Protein AF-0000000076605985 (afdb_homodimer)

Radius of gyration: 25.64 Å; Cα contacts (8 Å, |Δi|>4): 869; chains: 2; bounding box: 64×76×67 Å

Foldseek 3Di:
DDKADLVRLCVVQVDDSVVVVCLCVVQVQFDWDADPVGDTIGDLLRSLSSLLLSLCVVVPDDSVVVSPDDPVRSLVVSLVVQLPCVPDPPLLNQCSVCLQVLPLVSNVVSLVVLCVVPNNQCCCFPRVVVSVVSVVSCPSSVSDDVVSVVSNLVSLVVVLVVLLVVLVVPAAADFFEEEEEEAAPDQNFNVSSSLSNLCSNVRHRYHYPHYHDYPVVVLVCCVVPNGLAYEYEDEDDDDLVRVQVVQVVNCVSDPPRAYEYEYDCCVVSVHDHDPRYDYQDGSVSSVVVRVVSRVVD/DDKADLVRLCVVQVDDSVVVVVLCVVQVQFDWDADPVGDTIGDLLRSLSSNLLSLCVVVPDDSVVVSPDDPVRSLVVSLVVQLPCVPDPPLLNQCSVCLVVLPLVSNVVSLVVLCVVPNNQCCCFPRVVVSVVSVVSCPSSVSDDVVSVVSNLVSLVVVLVVLLVVLVVPAAADFFEEEEEEAAPDQNFNVSSSLSNLCSNVRHRYHYPHYHDYPVVVLVCCVVPNGLAYEYEDEDDDDLVRVQVVQVVVCVSDPPRAYEYEYDCCVSSVHDHDPRYDYQDGSVSSVVVRVVSRVVD

InterPro domains:
  IPR000551 MerR-type HTH domain [PF13411] (4-69)
  IPR000551 MerR-type HTH domain [PS50937] (3-72)
  IPR000551 MerR-type HTH domain [SM00422] (4-73)
  IPR003759 Cobalamin (vitamin B12)-binding module, cap domain [PF02607] (93-160)
  IPR006158 Cobalamin (vitamin B12)-binding domain [PS51332] (175-297)
  IPR009061 Putative DNA-binding domain superfamily [SSF46955] (4-81)
  IPR036594 Methionine synthase domain [G3DSA:1.10.1240.10] (92-164)
  IPR036724 Cobalamin-binding domain superfamily [SSF52242] (174-268)
  IPR047057 MerR transcriptional regulator [PTHR30204] (3-113)

Nearest PDB structures (foldseek):
  8jbt-assembly1_A  TM=7.424E-01  e=7.724E-10  Chloracidobacterium thermophilum
  8j2x-assembly1_A  TM=7.746E-01  e=2.152E-09  Saccharothrix syringae
  8j2w-assembly1_A  TM=7.887E-01  e=1.499E-08  Saccharothrix syringae
  8j2w-assembly1_B  TM=7.718E-01  e=1.275E-08  Saccharothrix syringae
  2i2x-assembly4_P  TM=4.258E-01  e=6.093E-08  Methanosarcina barkeri

Secondary structure (DSSP, 8-state):
---B-HHHHHHHH---HHHHHHHHHHH-----EE-TT--EEB-HHHHHHHHHHHHHHHTT--HHHHTTS-HHHHHHHHHHHHH-TTTS-HHHHHHHHHHHHT-HHHHHHHHHHHHHHH-HHHHIIIIIHHHHHHHHHHHHTTSS-HHHHHHHHHHHHHHHHHHHHHHHHH----S-EEEEEEETT----HHHHHHHHHHHHTT-EEEEEEEEE-HHHHHHHHHHS--SEEEEE--S---HHHHHHHHHHHHHHSTT--EEEESHHHHHH-PPPPTTEEE--SHHHHHHHHHHHHHT-/---B-HHHHHHHH---HHHHHHHHHHH-----EE-TT--EEB-HHHHHHHHHHHHHHHTT--HHHHTTS-HHHHHHHHHHHHH-TTTS-HHHHHHHHHHHHT-HHHHHHHHHHHHHHH-HHHHIIIIIHHHHHHHHHHHHTTSS-HHHHHHHHHHHHHHHHHHHHHHHHH----S-EEEEEEETT----HHHHHHHHHHHHTT-EEEEEEEEE-HHHHHHHHHHS--SEEEEE--S---HHHHHHHHHHHHHHSTT--EEEESHHHHHH-PPPPTTEEE--SHHHHHHHHHHHHHT-

Structure (mmCIF, N/CA/C/O backbone):
data_AF-0000000076605985-model_v1
#
loop_
_entity.id
_entity.type
_entity.pdbx_description
1 polymer 'DNA-binding transcriptional regulator, MerR family'
#
loop_
_atom_site.group_PDB
_atom_site.id
_atom_site.type_symbol
_atom_site.label_atom_id
_atom_site.label_alt_id
_atom_site.label_comp_id
_atom_site.label_asym_id
_atom_site.label_entity_id
_atom_site.label_seq_id
_atom_site.pdbx_PDB_ins_code
_atom_site.Cartn_x
_atom_site.Cartn_y
_atom_site.Cartn_z
_atom_site.occupancy
_atom_site.B_iso_or_equiv
_atom_site.auth_seq_id
_atom_site.auth_comp_id
_atom_site.auth_asym_id
_atom_site.auth_atom_id
_atom_site.pdbx_PDB_model_num
ATOM 1 N N . MET A 1 1 ? -2.566 -0.874 23.125 1 51.5 1 MET A N 1
ATOM 2 C CA . MET A 1 1 ? -2.176 0.532 23.219 1 51.5 1 MET A CA 1
ATOM 3 C C . MET A 1 1 ? -0.678 0.667 23.469 1 51.5 1 MET A C 1
ATOM 5 O O . MET A 1 1 ? -0.095 -0.114 24.219 1 51.5 1 MET A O 1
ATOM 9 N N . ALA A 1 2 ? -0.064 1.547 22.641 1 61.94 2 ALA A N 1
ATOM 10 C CA . ALA A 1 2 ? 1.384 1.675 22.797 1 61.94 2 ALA A CA 1
ATOM 11 C C . ALA A 1 2 ? 1.737 2.395 24.094 1 61.94 2 ALA A C 1
ATOM 13 O O . ALA A 1 2 ? 0.963 3.219 24.578 1 61.94 2 ALA A O 1
ATOM 14 N N . ARG A 1 3 ? 2.775 1.951 24.875 1 78.81 3 ARG A N 1
ATOM 15 C CA . ARG A 1 3 ? 3.334 2.572 26.062 1 78.81 3 ARG A CA 1
ATOM 16 C C . ARG A 1 3 ? 4.633 3.309 25.75 1 78.81 3 ARG A C 1
ATOM 18 O O . ARG A 1 3 ? 5.484 2.789 25.016 1 78.81 3 ARG A O 1
ATOM 25 N N . TYR A 1 4 ? 4.641 4.574 26.234 1 84.06 4 TYR A N 1
ATOM 26 C CA . TYR A 1 4 ? 5.809 5.406 25.969 1 84.06 4 TYR A CA 1
ATOM 27 C C . TYR A 1 4 ? 6.488 5.824 27.266 1 84.06 4 TYR A C 1
ATOM 29 O O . TYR A 1 4 ? 5.816 6.113 28.266 1 84.06 4 TYR A O 1
ATOM 37 N N . SER A 1 5 ? 7.797 5.746 27.25 1 87 5 SER A N 1
ATOM 38 C CA . SER A 1 5 ? 8.555 6.355 28.344 1 87 5 SER A CA 1
ATOM 39 C C . SER A 1 5 ? 8.695 7.863 28.141 1 87 5 SER A C 1
ATOM 41 O O . SER A 1 5 ? 8.359 8.383 27.078 1 87 5 SER A O 1
ATOM 43 N N . ILE A 1 6 ? 9.195 8.477 29.219 1 88.06 6 ILE A N 1
ATOM 44 C CA . ILE A 1 6 ? 9.414 9.914 29.125 1 88.06 6 ILE A CA 1
ATOM 45 C C . ILE A 1 6 ? 10.477 10.203 28.062 1 88.06 6 ILE A C 1
ATOM 47 O O . ILE A 1 6 ? 10.414 11.227 27.375 1 88.06 6 ILE A O 1
ATOM 51 N N . LYS A 1 7 ? 11.367 9.328 27.891 1 83.75 7 LYS A N 1
ATOM 52 C CA . LYS A 1 7 ? 12.406 9.477 26.875 1 83.75 7 LYS A CA 1
ATOM 53 C C . LYS A 1 7 ? 11.82 9.336 25.469 1 83.75 7 LYS A C 1
ATOM 55 O O . LYS A 1 7 ? 12.227 10.055 24.562 1 83.75 7 LYS A O 1
ATOM 60 N N . ASP A 1 8 ? 10.875 8.508 25.422 1 81.06 8 ASP A N 1
ATOM 61 C CA . ASP A 1 8 ? 10.188 8.352 24.156 1 81.06 8 ASP A CA 1
ATOM 62 C C . ASP A 1 8 ? 9.453 9.625 23.766 1 81.06 8 ASP A C 1
ATOM 64 O O . ASP A 1 8 ? 9.539 10.07 22.609 1 81.06 8 ASP A O 1
ATOM 68 N N . LEU A 1 9 ? 8.773 10.141 24.703 1 83.38 9 LEU A N 1
ATOM 69 C CA . LEU A 1 9 ? 8.008 11.352 24.453 1 83.38 9 LEU A CA 1
ATOM 70 C C . LEU A 1 9 ? 8.922 12.5 24.031 1 83.38 9 LEU A C 1
ATOM 72 O O . LEU A 1 9 ? 8.594 13.266 23.125 1 83.38 9 LEU A O 1
ATOM 76 N N . GLU A 1 10 ? 10.039 12.562 24.672 1 81.69 10 GLU A N 1
ATOM 77 C CA . GLU A 1 10 ? 11.008 13.602 24.344 1 81.69 10 GLU A CA 1
ATOM 78 C C . GLU A 1 10 ? 11.508 13.453 22.906 1 81.69 10 GLU A C 1
ATOM 80 O O . GLU A 1 10 ? 11.555 14.43 22.156 1 81.69 10 GLU A O 1
ATOM 85 N N . LYS A 1 11 ? 11.773 12.383 22.578 1 72.12 11 LYS A N 1
ATOM 86 C CA . LYS A 1 11 ? 12.32 12.102 21.25 1 72.12 11 LYS A CA 1
ATOM 87 C C . LYS A 1 11 ? 11.289 12.383 20.156 1 72.12 11 LYS A C 1
ATOM 89 O O . LYS A 1 11 ? 11.609 12.977 19.125 1 72.12 11 LYS A O 1
ATOM 94 N N . ILE A 1 12 ? 10.117 12.031 20.438 1 71 12 ILE A N 1
ATOM 95 C CA . ILE A 1 12 ? 9.078 12.109 19.422 1 71 12 ILE A CA 1
ATOM 96 C C . ILE A 1 12 ? 8.57 13.547 19.312 1 71 12 ILE A C 1
ATOM 98 O O . ILE A 1 12 ? 8.359 14.055 18.203 1 71 12 ILE A O 1
ATOM 102 N N . SER A 1 13 ? 8.391 14.203 20.422 1 73.38 13 SER A N 1
ATOM 103 C CA . SER A 1 13 ? 7.77 15.523 20.438 1 73.38 13 SER A CA 1
ATOM 104 C C . SER A 1 13 ? 8.812 16.625 20.266 1 73.38 13 SER A C 1
ATOM 106 O O . SER A 1 13 ? 8.469 17.75 19.922 1 73.38 13 SER A O 1
ATOM 108 N N . GLY A 1 14 ? 9.992 16.266 20.594 1 72.5 14 GLY A N 1
ATOM 109 C CA . GLY A 1 14 ? 11.047 17.266 20.594 1 72.5 14 GLY A CA 1
ATOM 110 C C . GLY A 1 14 ? 11.062 18.141 21.828 1 72.5 14 GLY A C 1
ATOM 111 O O . GLY A 1 14 ? 11.875 19.062 21.938 1 72.5 14 GLY A O 1
ATOM 112 N N . ILE A 1 15 ? 10.211 17.906 22.75 1 81.31 15 ILE A N 1
ATOM 113 C CA . ILE A 1 15 ? 10.156 18.656 24 1 81.31 15 ILE A CA 1
ATOM 114 C C . ILE A 1 15 ? 10.984 17.938 25.062 1 81.31 15 ILE A C 1
ATOM 116 O O . ILE A 1 15 ? 10.867 16.719 25.234 1 81.31 15 ILE A O 1
ATOM 120 N N . LYS A 1 16 ? 11.805 18.641 25.75 1 86.38 16 LYS A N 1
ATOM 121 C CA . LYS A 1 16 ? 12.68 18.062 26.766 1 86.38 16 LYS A CA 1
ATOM 122 C C . LYS A 1 16 ? 11.867 17.406 27.875 1 86.38 16 LYS A C 1
ATOM 124 O O . LYS A 1 16 ? 10.828 17.922 28.281 1 86.38 16 LYS A O 1
ATOM 129 N N . ALA A 1 17 ? 12.453 16.281 28.422 1 89.25 17 ALA A N 1
ATOM 130 C CA . ALA A 1 17 ? 11.797 15.5 29.469 1 89.25 17 ALA A CA 1
ATOM 131 C C . ALA A 1 17 ? 11.445 16.359 30.672 1 89.25 17 ALA A C 1
ATOM 133 O O . ALA A 1 17 ? 10.352 16.266 31.234 1 89.25 17 ALA A O 1
ATOM 134 N N . HIS A 1 18 ? 12.383 17.156 31 1 91.81 18 HIS A N 1
ATOM 135 C CA . HIS A 1 18 ? 12.172 18.016 32.156 1 91.81 18 HIS A CA 1
ATOM 136 C C . HIS A 1 18 ? 10.984 18.953 31.953 1 91.81 18 HIS A C 1
ATOM 138 O O . HIS A 1 18 ? 10.18 19.156 32.844 1 91.81 18 HIS A O 1
ATOM 144 N N . THR A 1 19 ? 10.836 19.531 30.844 1 91.31 19 THR A N 1
ATOM 145 C CA . THR A 1 19 ? 9.727 20.406 30.5 1 91.31 19 THR A CA 1
ATOM 146 C C . THR A 1 19 ? 8.398 19.656 30.531 1 91.31 19 THR A C 1
ATOM 148 O O . THR A 1 19 ? 7.402 20.188 31.031 1 91.31 19 THR A O 1
ATOM 151 N N . ILE A 1 20 ? 8.422 18.438 30 1 90.75 20 ILE A N 1
ATOM 152 C CA . ILE A 1 20 ? 7.223 17.609 29.984 1 90.75 20 ILE A CA 1
ATOM 153 C C . ILE A 1 20 ? 6.758 17.344 31.422 1 90.75 20 ILE A C 1
ATOM 155 O O . ILE A 1 20 ? 5.566 17.438 31.719 1 90.75 20 ILE A O 1
ATOM 159 N N . ARG A 1 21 ? 7.715 17.078 32.25 1 90.19 21 ARG A N 1
ATOM 160 C CA . ARG A 1 21 ? 7.398 16.812 33.656 1 90.19 21 ARG A CA 1
ATOM 161 C C . ARG A 1 21 ? 6.832 18.047 34.344 1 90.19 21 ARG A C 1
ATOM 163 O O . ARG A 1 21 ? 5.914 17.953 35.156 1 90.19 21 ARG A O 1
ATOM 170 N N . MET A 1 22 ? 7.41 19.156 34.031 1 91.69 22 MET A N 1
ATOM 171 C CA . MET A 1 22 ? 6.922 20.406 34.594 1 91.69 22 MET A CA 1
ATOM 172 C C . MET A 1 22 ? 5.488 20.688 34.156 1 91.69 22 MET A C 1
ATOM 174 O O . MET A 1 22 ? 4.66 21.125 34.969 1 91.69 22 MET A O 1
ATOM 178 N N . TRP A 1 23 ? 5.25 20.438 32.906 1 90.38 23 TRP A N 1
ATOM 179 C CA . TRP A 1 23 ? 3.906 20.641 32.375 1 90.38 23 TRP A CA 1
ATOM 180 C C . TRP A 1 23 ? 2.906 19.703 33.031 1 90.38 23 TRP A C 1
ATOM 182 O O . TRP A 1 23 ? 1.762 20.078 33.281 1 90.38 23 TRP A O 1
ATOM 192 N N . GLU A 1 24 ? 3.334 18.469 33.219 1 90.19 24 GLU A N 1
ATOM 193 C CA . GLU A 1 24 ? 2.52 17.484 33.938 1 90.19 24 GLU A CA 1
ATOM 194 C C . GLU A 1 24 ? 2.193 17.953 35.344 1 90.19 24 GLU A C 1
ATOM 196 O O . GLU A 1 24 ? 1.031 17.953 35.75 1 90.19 24 GLU A O 1
ATOM 201 N N . ARG A 1 25 ? 3.141 18.375 36 1 89.75 25 ARG A N 1
ATOM 202 C CA . ARG A 1 25 ? 3.01 18.734 37.406 1 89.75 25 ARG A CA 1
ATOM 203 C C . ARG A 1 25 ? 2.229 20.031 37.562 1 89.75 25 ARG A C 1
ATOM 205 O O . ARG A 1 25 ? 1.318 20.125 38.406 1 89.75 25 ARG A O 1
ATOM 212 N N . ARG A 1 26 ? 2.541 21.031 36.812 1 91.19 26 ARG A N 1
ATOM 213 C CA . ARG A 1 26 ? 2.014 22.375 36.969 1 91.19 26 ARG A CA 1
ATOM 214 C C . ARG A 1 26 ? 0.623 22.5 36.344 1 91.19 26 ARG A C 1
ATOM 216 O O . ARG A 1 26 ? -0.228 23.234 36.875 1 91.19 26 ARG A O 1
ATOM 223 N N . TYR A 1 27 ? 0.375 21.812 35.25 1 91.12 27 TYR A N 1
ATOM 224 C CA . TYR A 1 27 ? -0.844 22.078 34.5 1 91.12 27 TYR A CA 1
ATOM 225 C C . TYR A 1 27 ? -1.658 20.812 34.312 1 91.12 27 TYR A C 1
ATOM 227 O O . TYR A 1 27 ? -2.793 20.859 33.812 1 91.12 27 TYR A O 1
ATOM 235 N N . GLY A 1 28 ? -1.137 19.766 34.594 1 88.94 28 GLY A N 1
ATOM 236 C CA . GLY A 1 28 ? -1.849 18.5 34.375 1 88.94 28 GLY A CA 1
ATOM 237 C C . GLY A 1 28 ? -2.131 18.203 32.938 1 88.94 28 GLY A C 1
ATOM 238 O O . GLY A 1 28 ? -3.186 17.656 32.594 1 88.94 28 GLY A O 1
ATOM 239 N N . LEU A 1 29 ? -1.256 18.531 32.094 1 87.88 29 LEU A N 1
ATOM 240 C CA . LEU A 1 29 ? -1.479 18.422 30.641 1 87.88 29 LEU A CA 1
ATOM 241 C C . LEU A 1 29 ? -1.444 16.969 30.203 1 87.88 29 LEU A C 1
ATOM 243 O O . LEU A 1 29 ? -2.066 16.594 29.203 1 87.88 29 LEU A O 1
ATOM 247 N N . ILE A 1 30 ? -0.584 16.125 30.859 1 87.19 30 ILE A N 1
ATOM 248 C CA . ILE A 1 30 ? -0.536 14.695 30.609 1 87.19 30 ILE A CA 1
ATOM 249 C C . ILE A 1 30 ? -0.653 13.938 31.922 1 87.19 30 ILE A C 1
ATOM 251 O O . ILE A 1 30 ? -0.354 14.477 33 1 87.19 30 ILE A O 1
ATOM 255 N N . GLU A 1 31 ? -1.255 12.773 31.766 1 86.88 31 GLU A N 1
ATOM 256 C CA . GLU A 1 31 ? -1.49 11.961 32.938 1 86.88 31 GLU A CA 1
ATOM 257 C C . GLU A 1 31 ? -0.83 10.594 32.812 1 86.88 31 GLU A C 1
ATOM 259 O O . GLU A 1 31 ? -1.452 9.641 32.344 1 86.88 31 GLU A O 1
ATOM 264 N N . PRO A 1 32 ? 0.381 10.477 33.312 1 87.12 32 PRO A N 1
ATOM 265 C CA . PRO A 1 32 ? 1.08 9.195 33.188 1 87.12 32 PRO A CA 1
ATOM 266 C C . PRO A 1 32 ? 0.385 8.07 33.969 1 87.12 32 PRO A C 1
ATOM 268 O O . PRO A 1 32 ? -0.32 8.32 34.938 1 87.12 32 PRO A O 1
ATOM 271 N N . GLU A 1 33 ? 0.476 6.902 33.438 1 87.38 33 GLU A N 1
ATOM 272 C CA . GLU A 1 33 ? 0.024 5.688 34.094 1 87.38 33 GLU A CA 1
ATOM 273 C C . GLU A 1 33 ? 1.2 4.906 34.688 1 87.38 33 GLU A C 1
ATOM 275 O O . GLU A 1 33 ? 2.359 5.262 34.438 1 87.38 33 GLU A O 1
ATOM 280 N N . ARG A 1 34 ? 0.889 3.932 35.625 1 87 34 ARG A N 1
ATOM 281 C CA . ARG A 1 34 ? 1.963 3.158 36.25 1 87 34 ARG A CA 1
ATOM 282 C C . ARG A 1 34 ? 1.728 1.661 36.062 1 87 34 ARG A C 1
ATOM 284 O O . ARG A 1 34 ? 0.586 1.197 36.125 1 87 34 ARG A O 1
ATOM 291 N N . THR A 1 35 ? 2.803 0.983 35.844 1 83 35 THR A N 1
ATOM 292 C CA . THR A 1 35 ? 2.742 -0.474 35.844 1 83 35 THR A CA 1
ATOM 293 C C . THR A 1 35 ? 2.584 -1.024 37.25 1 83 35 THR A C 1
ATOM 295 O O . THR A 1 35 ? 2.732 -0.288 38.219 1 83 35 THR A O 1
ATOM 298 N N . PRO A 1 36 ? 2.244 -2.33 37.219 1 84.69 36 PRO A N 1
ATOM 299 C CA . PRO A 1 36 ? 2.162 -2.926 38.531 1 84.69 36 PRO A CA 1
ATOM 300 C C . PRO A 1 36 ? 3.465 -2.791 39.312 1 84.69 36 PRO A C 1
ATOM 302 O O . PRO A 1 36 ? 3.445 -2.76 40.562 1 84.69 36 PRO A O 1
ATOM 305 N N . THR A 1 37 ? 4.551 -2.73 38.656 1 87.81 37 THR A N 1
ATOM 306 C CA . THR A 1 37 ? 5.855 -2.576 39.312 1 87.81 37 THR A CA 1
ATOM 307 C C . THR A 1 37 ? 6.168 -1.103 39.531 1 87.81 37 THR A C 1
ATOM 309 O O . THR A 1 37 ? 7.312 -0.745 39.812 1 87.81 37 THR A O 1
ATOM 312 N N . ASN A 1 38 ? 5.336 -0.228 39.281 1 87.75 38 ASN A N 1
ATOM 313 C CA . ASN A 1 38 ? 5.371 1.195 39.594 1 87.75 38 ASN A CA 1
ATOM 314 C C . ASN A 1 38 ? 6.254 1.967 38.625 1 87.75 38 ASN A C 1
ATOM 316 O O . ASN A 1 38 ? 6.871 2.965 39 1 87.75 38 ASN A O 1
ATOM 320 N N . ILE A 1 39 ? 6.34 1.522 37.438 1 87.44 39 ILE A N 1
ATOM 321 C CA . ILE A 1 39 ? 7.082 2.232 36.406 1 87.44 39 ILE A CA 1
ATOM 322 C C . ILE A 1 39 ? 6.133 3.139 35.625 1 87.44 39 ILE A C 1
ATOM 324 O O . ILE A 1 39 ? 5.098 2.686 35.125 1 87.44 39 ILE A O 1
ATOM 328 N N . ARG A 1 40 ? 6.602 4.43 35.5 1 88.06 40 ARG A N 1
ATOM 329 C CA . ARG A 1 40 ? 5.781 5.41 34.781 1 88.06 40 ARG A CA 1
ATOM 330 C C . ARG A 1 40 ? 5.789 5.156 33.281 1 88.06 40 ARG A C 1
ATOM 332 O O . ARG A 1 40 ? 6.828 4.828 32.719 1 88.06 40 ARG A O 1
ATOM 339 N N . TYR A 1 41 ? 4.504 5.207 32.719 1 90.44 41 TYR A N 1
ATOM 340 C CA . TYR A 1 41 ? 4.41 5.148 31.25 1 90.44 41 TYR A CA 1
ATOM 341 C C . TYR A 1 41 ? 3.305 6.066 30.75 1 90.44 41 TYR A C 1
ATOM 343 O O . TYR A 1 41 ? 2.447 6.504 31.516 1 90.44 41 TYR A O 1
ATOM 351 N N . TYR A 1 42 ? 3.422 6.465 29.469 1 87.5 42 TYR A N 1
ATOM 352 C CA . TYR A 1 42 ? 2.477 7.367 28.812 1 87.5 42 TYR A CA 1
ATOM 353 C C . TYR A 1 42 ? 1.754 6.664 27.672 1 87.5 42 TYR A C 1
ATOM 355 O O . TYR A 1 42 ? 2.35 5.859 26.953 1 87.5 42 TYR A O 1
ATOM 363 N N . SER A 1 43 ? 0.512 7.012 27.562 1 83.75 43 SER A N 1
ATOM 364 C CA . SER A 1 43 ? -0.325 6.383 26.547 1 83.75 43 SER A CA 1
ATOM 365 C C . SER A 1 43 ? -0.214 7.113 25.203 1 83.75 43 SER A C 1
ATOM 367 O O . SER A 1 43 ? 0.413 8.172 25.125 1 83.75 43 SER A O 1
ATOM 369 N N . ASP A 1 44 ? -0.843 6.488 24.141 1 79.75 44 ASP A N 1
ATOM 370 C CA . ASP A 1 44 ? -0.976 7.125 22.828 1 79.75 44 ASP A CA 1
ATOM 371 C C . ASP A 1 44 ? -1.713 8.461 22.953 1 79.75 44 ASP A C 1
ATOM 373 O O . ASP A 1 44 ? -1.385 9.414 22.25 1 79.75 44 ASP A O 1
ATOM 377 N N . CYS A 1 45 ? -2.65 8.438 23.828 1 81.31 45 CYS A N 1
ATOM 378 C CA . CYS A 1 45 ? -3.426 9.656 24.016 1 81.31 45 CYS A CA 1
ATOM 379 C C . CYS A 1 45 ? -2.557 10.766 24.594 1 81.31 45 CYS A C 1
ATOM 381 O O . CYS A 1 45 ? -2.682 11.922 24.203 1 81.31 45 CYS A O 1
ATOM 383 N N . ASP A 1 46 ? -1.657 10.375 25.422 1 84.94 46 ASP A N 1
ATOM 384 C CA . ASP A 1 46 ? -0.74 11.344 26.016 1 84.94 46 ASP A CA 1
ATOM 385 C C . ASP A 1 46 ? 0.214 11.906 24.969 1 84.94 46 ASP A C 1
ATOM 387 O O . ASP A 1 46 ? 0.464 13.117 24.922 1 84.94 46 ASP A O 1
ATOM 391 N N . LEU A 1 47 ? 0.678 11.039 24.156 1 83.31 47 LEU A N 1
ATOM 392 C CA . LEU A 1 47 ? 1.584 11.477 23.109 1 83.31 47 LEU A CA 1
ATOM 393 C C . LEU A 1 47 ? 0.889 12.445 22.156 1 83.31 47 LEU A C 1
ATOM 395 O O . LEU A 1 47 ? 1.435 13.508 21.844 1 83.31 47 LEU A O 1
ATOM 399 N N . LYS A 1 48 ? -0.267 12.094 21.719 1 83.12 48 LYS A N 1
ATOM 400 C CA . LYS A 1 48 ? -1.021 12.938 20.797 1 83.12 48 LYS A CA 1
ATOM 401 C C . LYS A 1 48 ? -1.285 14.312 21.391 1 83.12 48 LYS A C 1
ATOM 403 O O . LYS A 1 48 ? -1.113 15.328 20.719 1 83.12 48 LYS A O 1
ATOM 408 N N . ARG A 1 49 ? -1.629 14.281 22.578 1 85.88 49 ARG A N 1
ATOM 409 C CA . ARG A 1 49 ? -1.896 15.547 23.266 1 85.88 49 ARG A CA 1
ATOM 410 C C . ARG A 1 49 ? -0.633 16.391 23.359 1 85.88 49 ARG A C 1
ATOM 412 O O . ARG A 1 49 ? -0.661 17.594 23.062 1 85.88 49 ARG A O 1
ATOM 419 N N . LEU A 1 50 ? 0.394 15.812 23.734 1 86.62 50 LEU A N 1
ATOM 420 C CA . LEU A 1 50 ? 1.664 16.516 23.859 1 86.62 50 LEU A CA 1
ATOM 421 C C . LEU A 1 50 ? 2.088 17.125 22.531 1 86.62 50 LEU A C 1
ATOM 423 O O . LEU A 1 50 ? 2.576 18.266 22.5 1 86.62 50 LEU A O 1
ATOM 427 N N . LEU A 1 51 ? 1.911 16.422 21.5 1 85.12 51 LEU A N 1
ATOM 428 C CA . LEU A 1 51 ? 2.283 16.906 20.188 1 85.12 51 LEU A CA 1
ATOM 429 C C . LEU A 1 51 ? 1.432 18.109 19.797 1 85.12 51 LEU A C 1
ATOM 431 O O . LEU A 1 51 ? 1.948 19.094 19.25 1 85.12 51 LEU A O 1
ATOM 435 N N . ASN A 1 52 ? 0.201 18.031 20.078 1 86.81 52 ASN A N 1
ATOM 436 C CA . ASN A 1 52 ? -0.682 19.156 19.781 1 86.81 52 ASN A CA 1
ATOM 437 C C . ASN A 1 52 ? -0.287 20.406 20.594 1 86.81 52 ASN A C 1
ATOM 439 O O . ASN A 1 52 ? -0.268 21.516 20.047 1 86.81 52 ASN A O 1
ATOM 443 N N . ILE A 1 53 ? 0.057 20.156 21.781 1 86.88 53 ILE A N 1
ATOM 444 C CA . ILE A 1 53 ? 0.474 21.25 22.656 1 86.88 53 ILE A CA 1
ATOM 445 C C . ILE A 1 53 ? 1.771 21.859 22.125 1 86.88 53 ILE A C 1
ATOM 447 O O . ILE A 1 53 ? 1.914 23.094 22.078 1 86.88 53 ILE A O 1
ATOM 451 N N . SER A 1 54 ? 2.65 21.016 21.766 1 83.88 54 SER A N 1
ATOM 452 C CA . SER A 1 54 ? 3.926 21.484 21.219 1 83.88 54 SER A CA 1
ATOM 453 C C . SER A 1 54 ? 3.725 22.359 19.984 1 83.88 54 SER A C 1
ATOM 455 O O . SER A 1 54 ? 4.387 23.391 19.844 1 83.88 54 SER A O 1
ATOM 457 N N . ILE A 1 55 ? 2.857 21.953 19.172 1 81.38 55 ILE A N 1
ATOM 458 C CA . ILE A 1 55 ? 2.578 22.703 17.953 1 81.38 55 ILE A CA 1
ATOM 459 C C . ILE A 1 55 ? 2.041 24.094 18.312 1 81.38 55 ILE A C 1
ATOM 461 O O . ILE A 1 55 ? 2.506 25.094 17.781 1 81.38 55 ILE A O 1
ATOM 465 N N . LEU A 1 56 ? 1.168 24.156 19.203 1 86.88 56 LEU A N 1
ATOM 466 C CA . LEU A 1 56 ? 0.597 25.422 19.625 1 86.88 56 LEU A CA 1
ATOM 467 C C . LEU A 1 56 ? 1.653 26.297 20.297 1 86.88 56 LEU A C 1
ATOM 469 O O . LEU A 1 56 ? 1.756 27.484 20 1 86.88 56 LEU A O 1
ATOM 473 N N . ASN A 1 57 ? 2.459 25.688 21.125 1 85.25 57 ASN A N 1
ATOM 474 C CA . ASN A 1 57 ? 3.5 26.406 21.844 1 85.25 57 ASN A CA 1
ATOM 475 C C . ASN A 1 57 ? 4.555 26.969 20.891 1 85.25 57 ASN A C 1
ATOM 477 O O . ASN A 1 57 ? 5.039 28.078 21.062 1 85.25 57 ASN A O 1
ATOM 481 N N . HIS A 1 58 ? 4.84 26.266 19.922 1 78.88 58 HIS A N 1
ATOM 482 C CA . HIS A 1 58 ? 5.805 26.703 18.922 1 78.88 58 HIS A CA 1
ATOM 483 C C . HIS A 1 58 ? 5.273 27.875 18.125 1 78.88 58 HIS A C 1
ATOM 485 O O . HIS A 1 58 ? 6.051 28.656 17.562 1 78.88 58 HIS A O 1
ATOM 491 N N . HIS A 1 59 ? 4.027 27.984 18.094 1 81.56 59 HIS A N 1
ATOM 492 C CA . HIS A 1 59 ? 3.42 29.078 17.359 1 81.56 59 HIS A CA 1
ATOM 493 C C . HIS A 1 59 ? 3.104 30.25 18.281 1 81.56 59 HIS A C 1
ATOM 495 O O . HIS A 1 59 ? 2.281 31.109 17.938 1 81.56 59 HIS A O 1
ATOM 501 N N . GLY A 1 60 ? 3.564 30.156 19.453 1 86.12 60 GLY A N 1
ATOM 502 C CA . GLY A 1 60 ? 3.57 31.328 20.297 1 86.12 60 GLY A CA 1
ATOM 503 C C . GLY A 1 60 ? 2.443 31.328 21.312 1 86.12 60 GLY A C 1
ATOM 504 O O . GLY A 1 60 ? 2.258 32.312 22.047 1 86.12 60 GLY A O 1
ATOM 505 N N . ILE A 1 61 ? 1.739 30.375 21.359 1 89.75 61 ILE A N 1
ATOM 506 C CA . ILE A 1 61 ? 0.671 30.312 22.359 1 89.75 61 ILE A CA 1
ATOM 507 C C . ILE A 1 61 ? 1.237 29.875 23.703 1 89.75 61 ILE A C 1
ATOM 509 O O . ILE A 1 61 ? 1.924 28.844 23.781 1 89.75 61 ILE A O 1
ATOM 513 N N . LYS A 1 62 ? 0.934 30.562 24.703 1 91.62 62 LYS A N 1
ATOM 514 C CA . LYS A 1 62 ? 1.481 30.281 26.016 1 91.62 62 LYS A CA 1
ATOM 515 C C . LYS A 1 62 ? 0.898 29 26.594 1 91.62 62 LYS A C 1
ATOM 517 O O . LYS A 1 62 ? -0.295 28.734 26.453 1 91.62 62 LYS A O 1
ATOM 522 N N . ILE A 1 63 ? 1.729 28.281 27.359 1 91 63 ILE A N 1
ATOM 523 C CA . ILE A 1 63 ? 1.358 26.984 27.906 1 91 63 ILE A CA 1
ATOM 524 C C . ILE A 1 63 ? 0.215 27.156 28.906 1 91 63 ILE A C 1
ATOM 526 O O . ILE A 1 63 ? -0.66 26.281 29.016 1 91 63 ILE A O 1
ATOM 530 N N . SER A 1 64 ? 0.205 28.188 29.609 1 91.12 64 SER A N 1
ATOM 531 C CA . SER A 1 64 ? -0.843 28.469 30.578 1 91.12 64 SER A CA 1
ATOM 532 C C . SER A 1 64 ? -2.205 28.594 29.906 1 91.12 64 SER A C 1
ATOM 534 O O . SER A 1 64 ? -3.221 28.172 30.469 1 91.12 64 SER A O 1
ATOM 536 N N . HIS A 1 65 ? -2.18 29.125 28.781 1 93.5 65 HIS A N 1
ATOM 537 C CA . HIS A 1 65 ? -3.41 29.25 28.016 1 93.5 65 HIS A CA 1
ATOM 538 C C . HIS A 1 65 ? -3.84 27.906 27.438 1 93.5 65 HIS A C 1
ATOM 540 O O . HIS A 1 65 ? -5.023 27.562 27.469 1 93.5 65 HIS A O 1
ATOM 546 N N . ILE A 1 66 ? -2.885 27.172 26.906 1 92.44 66 ILE A N 1
ATOM 547 C CA . ILE A 1 66 ? -3.156 25.875 26.297 1 92.44 66 ILE A CA 1
ATOM 548 C C . ILE A 1 66 ? -3.766 24.922 27.344 1 92.44 66 ILE A C 1
ATOM 550 O O . ILE A 1 66 ? -4.668 24.141 27.016 1 92.44 66 ILE A O 1
ATOM 554 N N . ALA A 1 67 ? -3.312 25.031 28.547 1 90.62 67 ALA A N 1
ATOM 555 C CA . ALA A 1 67 ? -3.738 24.141 29.625 1 90.62 67 ALA A CA 1
ATOM 556 C C . ALA A 1 67 ? -5.227 24.312 29.922 1 90.62 67 ALA A C 1
ATOM 558 O O . ALA A 1 67 ? -5.871 23.391 30.422 1 90.62 67 ALA A O 1
ATOM 559 N N . GLY A 1 68 ? -5.746 25.391 29.547 1 90.38 68 GLY A N 1
ATOM 560 C CA . GLY A 1 68 ? -7.152 25.656 29.797 1 90.38 68 GLY A CA 1
ATOM 561 C C . GLY A 1 68 ? -8.062 25.203 28.672 1 90.38 68 GLY A C 1
ATOM 562 O O . GLY A 1 68 ? -9.289 25.234 28.797 1 90.38 68 GLY A O 1
ATOM 563 N N . LEU A 1 69 ? -7.555 24.703 27.641 1 91.62 69 LEU A N 1
ATOM 564 C CA . LEU A 1 69 ? -8.328 24.312 26.469 1 91.62 69 LEU A CA 1
ATOM 565 C C . LEU A 1 69 ? -8.711 22.844 26.547 1 91.62 69 LEU A C 1
ATOM 567 O O . LEU A 1 69 ? -7.957 22.016 27.062 1 91.62 69 LEU A O 1
ATOM 571 N N . SER A 1 70 ? -9.867 22.562 26.016 1 89.75 70 SER A N 1
ATOM 572 C CA . SER A 1 70 ? -10.273 21.172 25.859 1 89.75 70 SER A CA 1
ATOM 573 C C . SER A 1 70 ? -9.516 20.5 24.719 1 89.75 70 SER A C 1
ATOM 575 O O . SER A 1 70 ? -8.914 21.172 23.875 1 89.75 70 SER A O 1
ATOM 577 N N . ASP A 1 71 ? -9.57 19.172 24.703 1 84.75 71 ASP A N 1
ATOM 578 C CA . ASP A 1 71 ? -8.914 18.438 23.641 1 84.75 71 ASP A CA 1
ATOM 579 C C . ASP A 1 71 ? -9.477 18.844 22.266 1 84.75 71 ASP A C 1
ATOM 581 O O . ASP A 1 71 ? -8.727 18.953 21.297 1 84.75 71 ASP A O 1
ATOM 585 N N . THR A 1 72 ? -10.742 19.047 22.234 1 86.31 72 THR A N 1
ATOM 586 C CA . THR A 1 72 ? -11.398 19.438 21 1 86.31 72 THR A CA 1
ATOM 587 C C . THR A 1 72 ? -10.93 20.828 20.547 1 86.31 72 THR A C 1
ATOM 589 O O . THR A 1 72 ? -10.695 21.047 19.359 1 86.31 72 THR A O 1
ATOM 592 N N . GLU A 1 73 ? -10.789 21.672 21.5 1 89.25 73 GLU A N 1
ATOM 593 C CA . GLU A 1 73 ? -10.312 23.016 21.203 1 89.25 73 GLU A CA 1
ATOM 594 C C . GLU A 1 73 ? -8.859 23 20.734 1 89.25 73 GLU A C 1
ATOM 596 O O . GLU A 1 73 ? -8.492 23.719 19.797 1 89.25 73 GLU A O 1
ATOM 601 N N . ILE A 1 74 ? -8.109 22.234 21.406 1 88.06 74 ILE A N 1
ATOM 602 C CA . ILE A 1 74 ? -6.699 22.109 21.047 1 88.06 74 ILE A CA 1
ATOM 603 C C . ILE A 1 74 ? -6.582 21.625 19.594 1 88.06 74 ILE A C 1
ATOM 605 O O . ILE A 1 74 ? -5.879 22.234 18.781 1 88.06 74 ILE A O 1
ATOM 609 N N . ARG A 1 75 ? -7.293 20.641 19.25 1 82.5 75 ARG A N 1
ATOM 610 C CA . ARG A 1 75 ? -7.258 20.078 17.906 1 82.5 75 ARG A CA 1
ATOM 611 C C . ARG A 1 75 ? -7.715 21.109 16.875 1 82.5 75 ARG A C 1
ATOM 613 O O . ARG A 1 75 ? -7.102 21.25 15.82 1 82.5 75 ARG A O 1
ATOM 620 N N . SER A 1 76 ? -8.734 21.828 17.25 1 86.12 76 SER A N 1
ATOM 621 C CA . SER A 1 76 ? -9.266 22.844 16.359 1 86.12 76 SER A CA 1
ATOM 622 C C . SER A 1 76 ? -8.258 23.953 16.109 1 86.12 76 SER A C 1
ATOM 624 O O . SER A 1 76 ? -8.094 24.422 14.984 1 86.12 76 SER A O 1
ATOM 626 N N . ARG A 1 77 ? -7.582 24.328 17.062 1 85.44 77 ARG A N 1
ATOM 627 C CA . ARG A 1 77 ? -6.602 25.391 16.953 1 85.44 77 ARG A CA 1
ATOM 628 C C . ARG A 1 77 ? -5.391 24.938 16.141 1 85.44 77 ARG A C 1
ATOM 630 O O . ARG A 1 77 ? -4.84 25.719 15.352 1 85.44 77 ARG A O 1
ATOM 637 N N . VAL A 1 78 ? -4.988 23.797 16.391 1 84.44 78 VAL A N 1
ATOM 638 C CA . VAL A 1 78 ? -3.881 23.234 15.625 1 84.44 78 VAL A CA 1
ATOM 639 C C . VAL A 1 78 ? -4.25 23.203 14.141 1 84.44 78 VAL A C 1
ATOM 641 O O . VAL A 1 78 ? -3.441 23.578 13.289 1 84.44 78 VAL A O 1
ATOM 644 N N . LEU A 1 79 ? -5.461 22.781 13.836 1 81.81 79 LEU A N 1
ATOM 645 C CA . LEU A 1 79 ? -5.938 22.734 12.461 1 81.81 79 LEU A CA 1
ATOM 646 C C . LEU A 1 79 ? -5.965 24.125 11.844 1 81.81 79 LEU A C 1
ATOM 648 O O . LEU A 1 79 ? -5.52 24.328 10.711 1 81.81 79 LEU A O 1
ATOM 652 N N . ASP A 1 80 ? -6.383 25.047 12.656 1 80.19 80 ASP A N 1
ATOM 653 C CA . ASP A 1 80 ? -6.441 26.438 12.188 1 80.19 80 ASP A CA 1
ATOM 654 C C . ASP A 1 80 ? -5.051 26.953 11.836 1 80.19 80 ASP A C 1
ATOM 656 O O . ASP A 1 80 ? -4.871 27.625 10.82 1 80.19 80 ASP A O 1
ATOM 660 N N . LEU A 1 81 ? -4.105 26.672 12.633 1 78.56 81 LEU A N 1
ATOM 661 C CA . LEU A 1 81 ? -2.73 27.109 12.406 1 78.56 81 LEU A CA 1
ATOM 662 C C . LEU A 1 81 ? -2.148 26.453 11.164 1 78.56 81 LEU A C 1
ATOM 664 O O . LEU A 1 81 ? -1.38 27.078 10.43 1 78.56 81 LEU A O 1
ATOM 668 N N . SER A 1 82 ? -2.555 25.219 10.984 1 74.12 82 SER A N 1
ATOM 669 C CA . SER A 1 82 ? -2.029 24.469 9.852 1 74.12 82 SER A CA 1
ATOM 670 C C . SER A 1 82 ? -2.617 24.969 8.531 1 74.12 82 SER A C 1
ATOM 672 O O . SER A 1 82 ? -2.037 24.75 7.469 1 74.12 82 SER A O 1
ATOM 674 N N . LEU A 1 83 ? -3.771 25.656 8.633 1 72.81 83 LEU A N 1
ATOM 675 C CA . LEU A 1 83 ? -4.445 26.172 7.445 1 72.81 83 LEU A CA 1
ATOM 676 C C . LEU A 1 83 ? -4.066 27.625 7.203 1 72.81 83 LEU A C 1
ATOM 678 O O . LEU A 1 83 ? -4.336 28.172 6.125 1 72.81 83 LEU A O 1
ATOM 682 N N . ASP A 1 84 ? -3.441 28.234 8.203 1 65.06 84 ASP A N 1
ATOM 683 C CA . ASP A 1 84 ? -3.135 29.656 8.094 1 65.06 84 ASP A CA 1
ATOM 684 C C . ASP A 1 84 ? -2.107 29.922 7 1 65.06 84 ASP A C 1
ATOM 686 O O . ASP A 1 84 ? -1.012 29.359 7.02 1 65.06 84 ASP A O 1
ATOM 690 N N . GLY A 1 85 ? -2.531 30.484 5.898 1 56.56 85 GLY A N 1
ATOM 691 C CA . GLY A 1 85 ? -1.885 30.812 4.641 1 56.56 85 GLY A CA 1
ATOM 692 C C . GLY A 1 85 ? -0.636 31.656 4.812 1 56.56 85 GLY A C 1
ATOM 693 O O . GLY A 1 85 ? 0.176 31.766 3.891 1 56.56 85 GLY A O 1
ATOM 694 N N . ARG A 1 86 ? -0.421 32.531 5.848 1 57.53 86 ARG A N 1
ATOM 695 C CA . ARG A 1 86 ? 0.743 33.406 5.977 1 57.53 86 ARG A CA 1
ATOM 696 C C . ARG A 1 86 ? 2.023 32.594 6.121 1 57.53 86 ARG A C 1
ATOM 698 O O . ARG A 1 86 ? 3.102 33.062 5.723 1 57.53 86 ARG A O 1
ATOM 705 N N . THR A 1 87 ? 1.892 31.281 6.512 1 56.56 87 THR A N 1
ATOM 706 C CA . THR A 1 87 ? 3.051 30.438 6.777 1 56.56 87 THR A CA 1
ATOM 707 C C . THR A 1 87 ? 3.17 29.328 5.723 1 56.56 87 THR A C 1
ATOM 709 O O . THR A 1 87 ? 4.246 28.766 5.539 1 56.56 87 THR A O 1
ATOM 712 N N . ASN A 1 88 ? 1.941 29.125 5.09 1 60.91 88 ASN A N 1
ATOM 713 C CA . ASN A 1 88 ? 1.952 28.031 4.113 1 60.91 88 ASN A CA 1
ATOM 714 C C . ASN A 1 88 ? 1.788 28.562 2.691 1 60.91 88 ASN A C 1
ATOM 716 O O . ASN A 1 88 ? 1.21 29.625 2.48 1 60.91 88 ASN A O 1
ATOM 720 N N . ASN A 1 89 ? 2.426 27.891 1.814 1 76.06 89 ASN A N 1
ATOM 721 C CA . ASN A 1 89 ? 2.082 28.016 0.402 1 76.06 89 ASN A CA 1
ATOM 722 C C . ASN A 1 89 ? 0.599 27.75 0.16 1 76.06 89 ASN A C 1
ATOM 724 O O . ASN A 1 89 ? 0.024 26.828 0.759 1 76.06 89 ASN A O 1
ATOM 728 N N . VAL A 1 90 ? -0.071 28.656 -0.542 1 79.06 90 VAL A N 1
ATOM 729 C CA . VAL A 1 90 ? -1.499 28.594 -0.833 1 79.06 90 VAL A CA 1
ATOM 730 C C . VAL A 1 90 ? -1.868 27.188 -1.308 1 79.06 90 VAL A C 1
ATOM 732 O O . VAL A 1 90 ? -2.936 26.672 -0.97 1 79.06 90 VAL A O 1
ATOM 735 N N . GLN A 1 91 ? -1.019 26.562 -1.997 1 88.94 91 GLN A N 1
ATOM 736 C CA . GLN A 1 91 ? -1.272 25.219 -2.51 1 88.94 91 GLN A CA 1
ATOM 737 C C . GLN A 1 91 ? -1.34 24.203 -1.376 1 88.94 91 GLN A C 1
ATOM 739 O O . GLN A 1 91 ? -2.225 23.344 -1.357 1 88.94 91 GLN A O 1
ATOM 744 N N . ILE A 1 92 ? -0.45 24.297 -0.406 1 90.31 92 ILE A N 1
ATOM 745 C CA . ILE A 1 92 ? -0.399 23.359 0.722 1 90.31 92 ILE A CA 1
ATOM 746 C C . ILE A 1 92 ? -1.652 23.531 1.579 1 90.31 92 ILE A C 1
ATOM 748 O O . ILE A 1 92 ? -2.252 22.547 2.006 1 90.31 92 ILE A O 1
ATOM 752 N N . GLU A 1 93 ? -2.027 24.75 1.756 1 81.94 93 GLU A N 1
ATOM 753 C CA . GLU A 1 93 ? -3.248 25.016 2.512 1 81.94 93 GLU A CA 1
ATOM 754 C C . GLU A 1 93 ? -4.465 24.406 1.821 1 81.94 93 GLU A C 1
ATOM 756 O O . GLU A 1 93 ? -5.312 23.797 2.471 1 81.94 93 GLU A O 1
ATOM 761 N N . SER A 1 94 ? -4.531 24.609 0.535 1 86.38 94 SER A N 1
ATOM 762 C CA . SER A 1 94 ? -5.652 24.078 -0.232 1 86.38 94 SER A CA 1
ATOM 763 C C . SER A 1 94 ? -5.695 22.547 -0.172 1 86.38 94 SER A C 1
ATOM 765 O O . SER A 1 94 ? -6.77 21.953 -0.027 1 86.38 94 SER A O 1
ATOM 767 N N . LEU A 1 95 ? -4.543 21.906 -0.245 1 92.56 95 LEU A N 1
ATOM 768 C CA . LEU A 1 95 ? -4.461 20.453 -0.122 1 92.56 95 LEU A CA 1
ATOM 769 C C . LEU A 1 95 ? -4.922 20 1.259 1 92.56 95 LEU A C 1
ATOM 771 O O . LEU A 1 95 ? -5.648 19.016 1.38 1 92.56 95 LEU A O 1
ATOM 775 N N . MET A 1 96 ? -4.547 20.734 2.305 1 88.44 96 MET A N 1
ATOM 776 C CA . MET A 1 96 ? -4.93 20.406 3.672 1 88.44 96 MET A CA 1
ATOM 777 C C . MET A 1 96 ? -6.445 20.469 3.84 1 88.44 96 MET A C 1
ATOM 779 O O . MET A 1 96 ? -7.051 19.547 4.387 1 88.44 96 MET A O 1
ATOM 783 N N . VAL A 1 97 ? -7.02 21.531 3.346 1 83.75 97 VAL A N 1
ATOM 784 C CA . VAL A 1 97 ? -8.461 21.719 3.457 1 83.75 97 VAL A CA 1
ATOM 785 C C . VAL A 1 97 ? -9.188 20.609 2.705 1 83.75 97 VAL A C 1
ATOM 787 O O . VAL A 1 97 ? -10.141 20.016 3.227 1 83.75 97 VAL A O 1
ATOM 790 N N . SER A 1 98 ? -8.727 20.328 1.493 1 91.12 98 SER A N 1
ATOM 791 C CA . SER A 1 98 ? -9.367 19.297 0.689 1 91.12 98 SER A CA 1
ATOM 792 C C . SER A 1 98 ? -9.266 17.922 1.366 1 91.12 98 SER A C 1
ATOM 794 O O . SER A 1 98 ? -10.195 17.125 1.289 1 91.12 98 SER A O 1
ATOM 796 N N . MET A 1 99 ? -8.141 17.641 2 1 92.88 99 MET A N 1
ATOM 797 C CA . MET A 1 99 ? -7.953 16.391 2.74 1 92.88 99 MET A CA 1
ATOM 798 C C . MET A 1 99 ? -8.945 16.297 3.895 1 92.88 99 MET A C 1
ATOM 800 O O . MET A 1 99 ? -9.609 15.273 4.059 1 92.88 99 MET A O 1
ATOM 804 N N . LEU A 1 100 ? -9.102 17.391 4.652 1 84.94 100 LEU A N 1
ATOM 805 C CA . LEU A 1 100 ? -9.969 17.406 5.824 1 84.94 100 LEU A CA 1
ATOM 806 C C . LEU A 1 100 ? -11.43 17.266 5.418 1 84.94 100 LEU A C 1
ATOM 808 O O . LEU A 1 100 ? -12.219 16.641 6.133 1 84.94 100 LEU A O 1
ATOM 812 N N . GLU A 1 101 ? -11.727 17.812 4.246 1 86.12 101 GLU A N 1
ATOM 813 C CA . GLU A 1 101 ? -13.094 17.766 3.742 1 86.12 101 GLU A CA 1
ATOM 814 C C . GLU A 1 101 ? -13.336 16.469 2.955 1 86.12 101 GLU A C 1
ATOM 816 O O . GLU A 1 101 ? -14.461 16.203 2.533 1 86.12 101 GLU A O 1
ATOM 821 N N . LEU A 1 102 ? -12.297 15.711 2.729 1 93.06 102 LEU A N 1
ATOM 822 C CA . LEU A 1 102 ? -12.352 14.523 1.889 1 93.06 102 LEU A CA 1
ATOM 823 C C . LEU A 1 102 ? -12.922 14.852 0.514 1 93.06 102 LEU A C 1
ATOM 825 O O . LEU A 1 102 ? -13.789 14.133 0.011 1 93.06 102 LEU A O 1
ATOM 829 N N . ASP A 1 103 ? -12.5 16.016 0.034 1 90.19 103 ASP A N 1
ATOM 830 C CA . ASP A 1 103 ? -12.93 16.5 -1.275 1 90.19 103 ASP A CA 1
ATOM 831 C C . ASP A 1 103 ? -11.922 16.125 -2.359 1 90.19 103 ASP A C 1
ATOM 833 O O . ASP A 1 103 ? -10.93 16.812 -2.561 1 90.19 103 ASP A O 1
ATOM 837 N N . GLU A 1 104 ? -12.242 15.055 -3.029 1 94.06 104 GLU A N 1
ATOM 838 C CA . GLU A 1 104 ? -11.352 14.477 -4.035 1 94.06 104 GLU A CA 1
ATOM 839 C C . GLU A 1 104 ? -11.109 15.461 -5.18 1 94.06 104 GLU A C 1
ATOM 841 O O . GLU A 1 104 ? -9.969 15.641 -5.613 1 94.06 104 GLU A O 1
ATOM 846 N N . ARG A 1 105 ? -12.141 16.047 -5.688 1 89.25 105 ARG A N 1
ATOM 847 C CA . ARG A 1 105 ? -12.047 16.953 -6.828 1 89.25 105 ARG A CA 1
ATOM 848 C C . ARG A 1 105 ? -11.195 18.172 -6.492 1 89.25 105 ARG A C 1
ATOM 850 O O . ARG A 1 105 ? -10.32 18.562 -7.273 1 89.25 105 ARG A O 1
ATOM 857 N N . LYS A 1 106 ? -11.477 18.781 -5.402 1 89.69 106 LYS A N 1
ATOM 858 C CA . LYS A 1 106 ? -10.695 19.938 -4.969 1 89.69 106 LYS A CA 1
ATOM 859 C C . LYS A 1 106 ? -9.219 19.578 -4.812 1 89.69 106 LYS A C 1
ATOM 861 O O . LYS A 1 106 ? -8.344 20.344 -5.215 1 89.69 106 LYS A O 1
ATOM 866 N N . PHE A 1 107 ? -8.945 18.422 -4.223 1 95.38 107 PHE A N 1
ATOM 867 C CA . PHE A 1 107 ? -7.574 17.969 -4.02 1 95.38 107 PHE A CA 1
ATOM 868 C C . PHE A 1 107 ? -6.855 17.812 -5.355 1 95.38 107 PHE A C 1
ATOM 870 O O . PHE A 1 107 ? -5.762 18.359 -5.547 1 95.38 107 PHE A O 1
ATOM 877 N N . LEU A 1 108 ? -7.488 17.141 -6.281 1 94.31 108 LEU A N 1
ATOM 878 C CA . LEU A 1 108 ? -6.883 16.844 -7.574 1 94.31 108 LEU A CA 1
ATOM 879 C C . LEU A 1 108 ? -6.734 18.109 -8.406 1 94.31 108 LEU A C 1
ATOM 881 O O . LEU A 1 108 ? -5.75 18.281 -9.133 1 94.31 108 LEU A O 1
ATOM 885 N N . ASN A 1 109 ? -7.711 19.016 -8.328 1 91.81 109 ASN A N 1
ATOM 886 C CA . ASN A 1 109 ? -7.613 20.281 -9.031 1 91.81 109 ASN A CA 1
ATOM 887 C C . ASN A 1 109 ? -6.426 21.109 -8.539 1 91.81 109 ASN A C 1
ATOM 889 O O . ASN A 1 109 ? -5.699 21.703 -9.336 1 91.81 109 ASN A O 1
ATOM 893 N N . THR A 1 110 ? -6.27 21.109 -7.234 1 92.25 110 THR A N 1
ATOM 894 C CA . THR A 1 110 ? -5.141 21.812 -6.656 1 92.25 110 THR A CA 1
ATOM 895 C C . THR A 1 110 ? -3.82 21.219 -7.125 1 92.25 110 THR A C 1
ATOM 897 O O . THR A 1 110 ? -2.904 21.938 -7.52 1 92.25 110 THR A O 1
ATOM 900 N N . LEU A 1 111 ? -3.764 19.906 -7.074 1 94.81 111 LEU A N 1
ATOM 901 C CA . LEU A 1 111 ? -2.557 19.203 -7.5 1 94.81 111 LEU A CA 1
ATOM 902 C C . LEU A 1 111 ? -2.281 19.438 -8.977 1 94.81 111 LEU A C 1
ATOM 904 O O . LEU A 1 111 ? -1.157 19.781 -9.359 1 94.81 111 LEU A O 1
ATOM 908 N N . SER A 1 112 ? -3.287 19.344 -9.828 1 92.88 112 SER A N 1
ATOM 909 C CA . SER A 1 112 ? -3.143 19.531 -11.266 1 92.88 112 SER A CA 1
ATOM 910 C C . SER A 1 112 ? -2.717 20.953 -11.602 1 92.88 112 SER A C 1
ATOM 912 O O . SER A 1 112 ? -1.856 21.172 -12.453 1 92.88 112 SER A O 1
ATOM 914 N N . ALA A 1 113 ? -3.346 21.891 -10.961 1 92.06 113 ALA A N 1
ATOM 915 C CA . ALA A 1 113 ? -2.988 23.297 -11.172 1 92.06 113 ALA A CA 1
ATOM 916 C C . ALA A 1 113 ? -1.53 23.547 -10.797 1 92.06 113 ALA A C 1
ATOM 918 O O . ALA A 1 113 ? -0.831 24.297 -11.492 1 92.06 113 ALA A O 1
ATOM 919 N N . SER A 1 114 ? -1.067 22.922 -9.734 1 93.25 114 SER A N 1
ATOM 920 C CA . SER A 1 114 ? 0.322 23.062 -9.305 1 93.25 114 SER A CA 1
ATOM 921 C C . SER A 1 114 ? 1.275 22.453 -10.328 1 93.25 114 SER A C 1
ATOM 923 O O . SER A 1 114 ? 2.314 23.031 -10.641 1 93.25 114 SER A O 1
ATOM 925 N N . VAL A 1 115 ? 0.89 21.344 -10.867 1 94.75 115 VAL A N 1
ATOM 926 C CA . VAL A 1 115 ? 1.726 20.656 -11.852 1 94.75 115 VAL A CA 1
ATOM 927 C C . VAL A 1 115 ? 1.813 21.5 -13.125 1 94.75 115 VAL A C 1
ATOM 929 O O . VAL A 1 115 ? 2.883 21.609 -13.727 1 94.75 115 VAL A O 1
ATOM 932 N N . ILE A 1 116 ? 0.709 22.062 -13.539 1 93.75 116 ILE A N 1
ATOM 933 C CA . ILE A 1 116 ? 0.682 22.906 -14.727 1 93.75 116 ILE A CA 1
ATOM 934 C C . ILE A 1 116 ? 1.584 24.125 -14.516 1 93.75 116 ILE A C 1
ATOM 936 O O . ILE A 1 116 ? 2.352 24.5 -15.406 1 93.75 116 ILE A O 1
ATOM 940 N N . LYS A 1 117 ? 1.557 24.656 -13.359 1 92.38 117 LYS A N 1
ATOM 941 C CA . LYS A 1 117 ? 2.266 25.906 -13.055 1 92.38 117 LYS A CA 1
ATOM 942 C C . LYS A 1 117 ? 3.754 25.641 -12.828 1 92.38 117 LYS A C 1
ATOM 944 O O . LYS A 1 117 ? 4.598 26.406 -13.305 1 92.38 117 LYS A O 1
ATOM 949 N N . PHE A 1 118 ? 4.152 24.547 -12.086 1 92.75 118 PHE A N 1
ATOM 950 C CA . PHE A 1 118 ? 5.52 24.391 -11.602 1 92.75 118 PHE A CA 1
ATOM 951 C C . PHE A 1 118 ? 6.199 23.203 -12.266 1 92.75 118 PHE A C 1
ATOM 953 O O . PHE A 1 118 ? 7.418 23.047 -12.18 1 92.75 118 PHE A O 1
ATOM 960 N N . GLY A 1 119 ? 5.418 22.438 -12.969 1 93.94 119 GLY A N 1
ATOM 961 C CA . GLY A 1 119 ? 5.926 21.156 -13.406 1 93.94 119 GLY A CA 1
ATOM 962 C C . GLY A 1 119 ? 5.789 20.062 -12.359 1 93.94 119 GLY A C 1
ATOM 963 O O . GLY A 1 119 ? 5.699 20.359 -11.164 1 93.94 119 GLY A O 1
ATOM 964 N N . PHE A 1 120 ? 5.809 18.859 -12.75 1 94.5 120 PHE A N 1
ATOM 965 C CA . PHE A 1 120 ? 5.504 17.719 -11.891 1 94.5 120 PHE A CA 1
ATOM 966 C C . PHE A 1 120 ? 6.562 17.562 -10.805 1 94.5 120 PHE A C 1
ATOM 968 O O . PHE A 1 120 ? 6.238 17.5 -9.617 1 94.5 120 PHE A O 1
ATOM 975 N N . GLU A 1 121 ? 7.859 17.516 -11.141 1 93.69 121 GLU A N 1
ATOM 976 C CA . GLU A 1 121 ? 8.945 17.297 -10.195 1 93.69 121 GLU A CA 1
ATOM 977 C C . GLU A 1 121 ? 8.992 18.391 -9.133 1 93.69 121 GLU A C 1
ATOM 979 O O . GLU A 1 121 ? 9.117 18.094 -7.941 1 93.69 121 GLU A O 1
ATOM 984 N N . SER A 1 122 ? 8.836 19.562 -9.594 1 93.62 122 SER A N 1
ATOM 985 C CA . SER A 1 122 ? 8.859 20.688 -8.672 1 93.62 122 SER A CA 1
ATOM 986 C C . SER A 1 122 ? 7.652 20.656 -7.738 1 93.62 122 SER A C 1
ATOM 988 O O . SER A 1 122 ? 7.77 21 -6.555 1 93.62 122 SER A O 1
ATOM 990 N N . THR A 1 123 ? 6.539 20.312 -8.273 1 95 123 THR A N 1
ATOM 991 C CA . THR A 1 123 ? 5.336 20.203 -7.457 1 95 123 THR A CA 1
ATOM 992 C C . THR A 1 123 ? 5.523 19.172 -6.348 1 95 123 THR A C 1
ATOM 994 O O . THR A 1 123 ? 5.164 19.406 -5.195 1 95 123 THR A O 1
ATOM 997 N N . VAL A 1 124 ? 6.121 18.047 -6.672 1 95.94 124 VAL A N 1
ATOM 998 C CA . VAL A 1 124 ? 6.328 17 -5.676 1 95.94 124 VAL A CA 1
ATOM 999 C C . VAL A 1 124 ? 7.312 17.484 -4.613 1 95.94 124 VAL A C 1
ATOM 1001 O O . VAL A 1 124 ? 7.023 17.422 -3.416 1 95.94 124 VAL A O 1
ATOM 1004 N N . GLU A 1 125 ? 8.344 18.047 -4.953 1 91.12 125 GLU A N 1
ATOM 1005 C CA . GLU A 1 125 ? 9.422 18.406 -4.035 1 91.12 125 GLU A CA 1
ATOM 1006 C C . GLU A 1 125 ? 9.039 19.609 -3.182 1 91.12 125 GLU A C 1
ATOM 1008 O O . GLU A 1 125 ? 9.344 19.656 -1.988 1 91.12 125 GLU A O 1
ATOM 1013 N N . SER A 1 126 ? 8.32 20.578 -3.801 1 90.81 126 SER A N 1
ATOM 1014 C CA . SER A 1 126 ? 8.156 21.859 -3.127 1 90.81 126 SER A CA 1
ATOM 1015 C C . SER A 1 126 ? 6.762 21.984 -2.518 1 90.81 126 SER A C 1
ATOM 1017 O O . SER A 1 126 ? 6.523 22.859 -1.686 1 90.81 126 SER A O 1
ATOM 1019 N N . ILE A 1 127 ? 5.922 21.125 -2.955 1 91.94 127 ILE A N 1
ATOM 1020 C CA . ILE A 1 127 ? 4.559 21.266 -2.447 1 91.94 127 ILE A CA 1
ATOM 1021 C C . ILE A 1 127 ? 4.141 19.969 -1.755 1 91.94 127 ILE A C 1
ATOM 1023 O O . ILE A 1 127 ? 3.844 19.969 -0.558 1 91.94 127 ILE A O 1
ATOM 1027 N N . LEU A 1 128 ? 4.27 18.828 -2.434 1 94.75 128 LEU A N 1
ATOM 1028 C CA . LEU A 1 128 ? 3.738 17.578 -1.915 1 94.75 128 LEU A CA 1
ATOM 1029 C C . LEU A 1 128 ? 4.555 17.094 -0.721 1 94.75 128 LEU A C 1
ATOM 1031 O O . LEU A 1 128 ? 3.992 16.656 0.287 1 94.75 128 LEU A O 1
ATOM 1035 N N . PHE A 1 129 ? 5.875 17.172 -0.849 1 91.81 129 PHE A N 1
ATOM 1036 C CA . PHE A 1 129 ? 6.691 16.672 0.252 1 91.81 129 PHE A CA 1
ATOM 1037 C C . PHE A 1 129 ? 6.48 17.5 1.507 1 91.81 129 PHE A C 1
ATOM 1039 O O . PHE A 1 129 ? 6.215 16.969 2.584 1 91.81 129 PHE A O 1
ATOM 1046 N N . PRO A 1 130 ? 6.5 18.844 1.398 1 88.38 130 PRO A N 1
ATOM 1047 C CA . PRO A 1 130 ? 6.172 19.641 2.576 1 88.38 130 PRO A CA 1
ATOM 1048 C C . PRO A 1 130 ? 4.766 19.375 3.105 1 88.38 130 PRO A C 1
ATOM 1050 O O . PRO A 1 130 ? 4.559 19.344 4.32 1 88.38 130 PRO A O 1
ATOM 1053 N N . PHE A 1 131 ? 3.812 19.203 2.256 1 92.25 131 PHE A N 1
ATOM 1054 C CA . PHE A 1 131 ? 2.449 18.859 2.631 1 92.25 131 PHE A CA 1
ATOM 1055 C C . PHE A 1 131 ? 2.426 17.547 3.422 1 92.25 131 PHE A C 1
ATOM 1057 O O . PHE A 1 131 ? 1.802 17.469 4.484 1 92.25 131 PHE A O 1
ATOM 1064 N N . LEU A 1 132 ? 3.141 16.531 2.93 1 91.81 132 LEU A N 1
ATOM 1065 C CA . LEU A 1 132 ? 3.182 15.219 3.572 1 91.81 132 LEU A CA 1
ATOM 1066 C C . LEU A 1 132 ? 3.863 15.305 4.934 1 91.81 132 LEU A C 1
ATOM 1068 O O . LEU A 1 132 ? 3.492 14.586 5.867 1 91.81 132 LEU A O 1
ATOM 1072 N N . GLU A 1 133 ? 4.875 16.062 5.02 1 85 133 GLU A N 1
ATOM 1073 C CA . GLU A 1 133 ? 5.531 16.281 6.309 1 85 133 GLU A CA 1
ATOM 1074 C C . GLU A 1 133 ? 4.555 16.859 7.336 1 85 133 GLU A C 1
ATOM 1076 O O . GLU A 1 133 ? 4.516 16.391 8.477 1 85 133 GLU A O 1
ATOM 1081 N N . LYS A 1 134 ? 3.805 17.797 6.914 1 83.81 134 LYS A N 1
ATOM 1082 C CA . LYS A 1 134 ? 2.799 18.391 7.789 1 83.81 134 LYS A CA 1
ATOM 1083 C C . LYS A 1 134 ? 1.742 17.375 8.188 1 83.81 134 LYS A C 1
ATOM 1085 O O . LYS A 1 134 ? 1.358 17.281 9.352 1 83.81 134 LYS A O 1
ATOM 1090 N N . VAL A 1 135 ? 1.28 16.609 7.242 1 88.88 135 VAL A N 1
ATOM 1091 C CA . VAL A 1 135 ? 0.294 15.57 7.488 1 88.88 135 VAL A CA 1
ATOM 1092 C C . VAL A 1 135 ? 0.846 14.562 8.5 1 88.88 135 VAL A C 1
ATOM 1094 O O . VAL A 1 135 ? 0.121 14.109 9.383 1 88.88 135 VAL A O 1
ATOM 1097 N N . GLY A 1 136 ? 2.115 14.234 8.297 1 85.88 136 GLY A N 1
ATOM 1098 C CA . GLY A 1 136 ? 2.746 13.328 9.242 1 85.88 136 GLY A CA 1
ATOM 1099 C C . GLY A 1 136 ? 2.689 13.812 10.672 1 85.88 136 GLY A C 1
ATOM 1100 O O . GLY A 1 136 ? 2.381 13.047 11.586 1 85.88 136 GLY A O 1
ATOM 1101 N N . VAL A 1 137 ? 2.912 15.031 10.875 1 80.06 137 VAL A N 1
ATOM 1102 C CA . VAL A 1 137 ? 2.889 15.648 12.203 1 80.06 137 VAL A CA 1
ATOM 1103 C C . VAL A 1 137 ? 1.466 15.633 12.758 1 80.06 137 VAL A C 1
ATOM 1105 O O . VAL A 1 137 ? 1.242 15.219 13.898 1 80.06 137 VAL A O 1
ATOM 1108 N N . LEU A 1 138 ? 0.532 15.984 11.953 1 81.62 138 LEU A N 1
ATOM 1109 C CA . LEU A 1 138 ? -0.865 16.047 12.375 1 81.62 138 LEU A CA 1
ATOM 1110 C C . LEU A 1 138 ? -1.406 14.656 12.672 1 81.62 138 LEU A C 1
ATOM 1112 O O . LEU A 1 138 ? -2.184 14.484 13.609 1 81.62 138 LEU A O 1
ATOM 1116 N N . TRP A 1 139 ? -0.993 13.758 11.844 1 82.06 139 TRP A N 1
ATOM 1117 C CA . TRP A 1 139 ? -1.397 12.367 12.031 1 82.06 139 TRP A CA 1
ATOM 1118 C C . TRP A 1 139 ? -0.858 11.82 13.352 1 82.06 139 TRP A C 1
ATOM 1120 O O . TRP A 1 139 ? -1.595 11.195 14.117 1 82.06 139 TRP A O 1
ATOM 1130 N N . GLN A 1 140 ? 0.41 12.094 13.656 1 76.56 140 GLN A N 1
ATOM 1131 C CA . GLN A 1 140 ? 1.033 11.648 14.898 1 76.56 140 GLN A CA 1
ATOM 1132 C C . GLN A 1 140 ? 0.382 12.312 16.109 1 76.56 140 GLN A C 1
ATOM 1134 O O . GLN A 1 140 ? 0.234 11.688 17.156 1 76.56 140 GLN A O 1
ATOM 1139 N N . ALA A 1 141 ? -0.051 13.539 15.914 1 77.12 141 ALA A N 1
ATOM 1140 C CA . ALA A 1 141 ? -0.68 14.312 16.984 1 77.12 141 ALA A CA 1
ATOM 1141 C C . ALA A 1 141 ? -2.139 13.906 17.172 1 77.12 141 ALA A C 1
ATOM 1143 O O . ALA A 1 141 ? -2.781 14.297 18.141 1 77.12 141 ALA A O 1
ATOM 1144 N N . GLY A 1 142 ? -2.623 13.07 16.219 1 81.31 142 GLY A N 1
ATOM 1145 C CA . GLY A 1 142 ? -4.012 12.648 16.297 1 81.31 142 GLY A CA 1
ATOM 1146 C C . GLY A 1 142 ? -4.988 13.727 15.867 1 81.31 142 GLY A C 1
ATOM 1147 O O . GLY A 1 142 ? -6.184 13.641 16.141 1 81.31 142 GLY A O 1
ATOM 1148 N N . THR A 1 143 ? -4.453 14.734 15.281 1 78.81 143 THR A N 1
ATOM 1149 C CA . THR A 1 143 ? -5.273 15.828 14.773 1 78.81 143 THR A CA 1
ATOM 1150 C C . THR A 1 143 ? -6.02 15.406 13.508 1 78.81 143 THR A C 1
ATOM 1152 O O . THR A 1 143 ? -7.133 15.867 13.258 1 78.81 143 THR A O 1
ATOM 1155 N N . ILE A 1 144 ? -5.457 14.555 12.719 1 84.19 144 ILE A N 1
ATOM 1156 C CA . ILE A 1 144 ? -6.137 13.953 11.57 1 84.19 144 ILE A CA 1
ATOM 1157 C C . ILE A 1 144 ? -6.223 12.445 11.758 1 84.19 144 ILE A C 1
ATOM 1159 O O . ILE A 1 144 ? -5.379 11.844 12.422 1 84.19 144 ILE A O 1
ATOM 1163 N N . SER A 1 145 ? -7.227 11.906 11.102 1 85.94 145 SER A N 1
ATOM 1164 C CA . SER A 1 145 ? -7.438 10.461 11.203 1 85.94 145 SER A CA 1
ATOM 1165 C C . SER A 1 145 ? -6.656 9.711 10.133 1 85.94 145 SER A C 1
ATOM 1167 O O . SER A 1 145 ? -6.281 10.289 9.109 1 85.94 145 SER A O 1
ATOM 1169 N N . PRO A 1 146 ? -6.414 8.414 10.375 1 89 146 PRO A N 1
ATOM 1170 C CA . PRO A 1 146 ? -5.793 7.59 9.336 1 89 146 PRO A CA 1
ATOM 1171 C C . PRO A 1 146 ? -6.578 7.598 8.023 1 89 146 PRO A C 1
ATOM 1173 O O . PRO A 1 146 ? -5.988 7.539 6.945 1 89 146 PRO A O 1
ATOM 1176 N N . ALA A 1 147 ? -7.836 7.676 8.117 1 91.25 147 ALA A N 1
ATOM 1177 C CA . ALA A 1 147 ? -8.664 7.664 6.91 1 91.25 147 ALA A CA 1
ATOM 1178 C C . ALA A 1 147 ? -8.391 8.898 6.047 1 91.25 147 ALA A C 1
ATOM 1180 O O . ALA A 1 147 ? -8.328 8.805 4.82 1 91.25 147 ALA A O 1
ATOM 1181 N N . GLU A 1 148 ? -8.234 10.008 6.691 1 90.94 148 GLU A N 1
ATOM 1182 C CA . GLU A 1 148 ? -7.887 11.227 5.961 1 90.94 148 GLU A CA 1
ATOM 1183 C C . GLU A 1 148 ? -6.512 11.102 5.305 1 90.94 148 GLU A C 1
ATOM 1185 O O . GLU A 1 148 ? -6.332 11.492 4.152 1 90.94 148 GLU A O 1
ATOM 1190 N N . GLU A 1 149 ? -5.621 10.594 6.043 1 91.31 149 GLU A N 1
ATOM 1191 C CA . GLU A 1 149 ? -4.289 10.336 5.5 1 91.31 149 GLU A CA 1
ATOM 1192 C C . GLU A 1 149 ? -4.352 9.375 4.32 1 91.31 149 GLU A C 1
ATOM 1194 O O . GLU A 1 149 ? -3.725 9.609 3.283 1 91.31 149 GLU A O 1
ATOM 1199 N N . HIS A 1 150 ? -5.094 8.289 4.445 1 93.94 150 HIS A N 1
ATOM 1200 C CA . HIS A 1 150 ? -5.262 7.309 3.383 1 93.94 150 HIS A CA 1
ATOM 1201 C C . HIS A 1 150 ? -5.871 7.941 2.137 1 93.94 150 HIS A C 1
ATOM 1203 O O . HIS A 1 150 ? -5.414 7.688 1.021 1 93.94 150 HIS A O 1
ATOM 1209 N N . PHE A 1 151 ? -6.883 8.711 2.418 1 94.88 151 PHE A N 1
ATOM 1210 C CA . PHE A 1 151 ? -7.59 9.383 1.335 1 94.88 151 PHE A CA 1
ATOM 1211 C C . PHE A 1 151 ? -6.617 10.156 0.448 1 94.88 151 PHE A C 1
ATOM 1213 O O . PHE A 1 151 ? -6.555 9.922 -0.761 1 94.88 151 PHE A O 1
ATOM 1220 N N . MET A 1 152 ? -5.867 10.969 1 1 94.38 152 MET A N 1
ATOM 1221 C CA . MET A 1 152 ? -4.953 11.812 0.234 1 94.38 152 MET A CA 1
ATOM 1222 C C . MET A 1 152 ? -3.791 10.992 -0.319 1 94.38 152 MET A C 1
ATOM 1224 O O . MET A 1 152 ? -3.352 11.211 -1.448 1 94.38 152 MET A O 1
ATOM 1228 N N . SER A 1 153 ? -3.24 10.055 0.445 1 95.75 153 SER A N 1
ATOM 1229 C CA . SER A 1 153 ? -2.107 9.242 0.016 1 95.75 153 SER A CA 1
ATOM 1230 C C . SER A 1 153 ? -2.449 8.43 -1.227 1 95.75 153 SER A C 1
ATOM 1232 O O . SER A 1 153 ? -1.628 8.297 -2.135 1 95.75 153 SER A O 1
ATOM 1234 N N . ASN A 1 154 ? -3.654 7.938 -1.254 1 95.94 154 ASN A N 1
ATOM 1235 C CA . ASN A 1 154 ? -4.094 7.16 -2.406 1 95.94 154 ASN A CA 1
ATOM 1236 C C . ASN A 1 154 ? -4.176 8.016 -3.664 1 95.94 154 ASN A C 1
ATOM 1238 O O . ASN A 1 154 ? -3.846 7.559 -4.758 1 95.94 154 ASN A O 1
ATOM 1242 N N . LEU A 1 155 ? -4.621 9.242 -3.523 1 96.81 155 LEU A N 1
ATOM 1243 C CA . LEU A 1 155 ? -4.723 10.148 -4.664 1 96.81 155 LEU A CA 1
ATOM 1244 C C . LEU A 1 155 ? -3.342 10.516 -5.191 1 96.81 155 LEU A C 1
ATOM 1246 O O . LEU A 1 155 ? -3.127 10.555 -6.402 1 96.81 155 LEU A O 1
ATOM 1250 N N . ILE A 1 156 ? -2.443 10.742 -4.281 1 97.69 156 ILE A N 1
ATOM 1251 C CA . ILE A 1 156 ? -1.083 11.094 -4.672 1 97.69 156 ILE A CA 1
ATOM 1252 C C . ILE A 1 156 ? -0.418 9.906 -5.355 1 97.69 156 ILE A C 1
ATOM 1254 O O . ILE A 1 156 ? 0.206 10.055 -6.41 1 97.69 156 ILE A O 1
ATOM 1258 N N . ARG A 1 157 ? -0.57 8.727 -4.781 1 97.44 157 ARG A N 1
ATOM 1259 C CA . ARG A 1 157 ? -0.029 7.516 -5.379 1 97.44 157 ARG A CA 1
ATOM 1260 C C . ARG A 1 157 ? -0.57 7.312 -6.793 1 97.44 157 ARG A C 1
ATOM 1262 O O . ARG A 1 157 ? 0.178 6.949 -7.703 1 97.44 157 ARG A O 1
ATOM 1269 N N . GLN A 1 158 ? -1.828 7.527 -6.906 1 97 158 GLN A N 1
ATOM 1270 C CA . GLN A 1 158 ? -2.463 7.387 -8.211 1 97 158 GLN A CA 1
ATOM 1271 C C . GLN A 1 158 ? -1.795 8.289 -9.25 1 97 158 GLN A C 1
ATOM 1273 O O . GLN A 1 158 ? -1.456 7.832 -10.344 1 97 158 GLN A O 1
ATOM 1278 N N . LYS A 1 159 ? -1.559 9.516 -8.922 1 96.81 159 LYS A N 1
ATOM 1279 C CA . LYS A 1 159 ? -0.953 10.453 -9.867 1 96.81 159 LYS A CA 1
ATOM 1280 C C . LYS A 1 159 ? 0.49 10.062 -10.18 1 96.81 159 LYS A C 1
ATOM 1282 O O . LYS A 1 159 ? 0.949 10.227 -11.312 1 96.81 159 LYS A O 1
ATOM 1287 N N . LEU A 1 160 ? 1.164 9.578 -9.211 1 97.69 160 LEU A N 1
ATOM 1288 C CA . LEU A 1 160 ? 2.535 9.125 -9.43 1 97.69 160 LEU A CA 1
ATOM 1289 C C . LEU A 1 160 ? 2.57 7.91 -10.344 1 97.69 160 LEU A C 1
ATOM 1291 O O . LEU A 1 160 ? 3.393 7.844 -11.266 1 97.69 160 LEU A O 1
ATOM 1295 N N . PHE A 1 161 ? 1.663 6.996 -10.125 1 97.31 161 PHE A N 1
ATOM 1296 C CA . PHE A 1 161 ? 1.598 5.809 -10.961 1 97.31 161 PHE A CA 1
ATOM 1297 C C . PHE A 1 161 ? 1.274 6.18 -12.406 1 97.31 161 PHE A C 1
ATOM 1299 O O . PHE A 1 161 ? 1.809 5.578 -13.344 1 97.31 161 PHE A O 1
ATOM 1306 N N . VAL A 1 162 ? 0.445 7.125 -12.594 1 96.62 162 VAL A N 1
ATOM 1307 C CA . VAL A 1 162 ? 0.108 7.602 -13.93 1 96.62 162 VAL A CA 1
ATOM 1308 C C . VAL A 1 162 ? 1.354 8.172 -14.602 1 96.62 162 VAL A C 1
ATOM 1310 O O . VAL A 1 162 ? 1.64 7.852 -15.766 1 96.62 162 VAL A O 1
ATOM 1313 N N . ALA A 1 163 ? 2.061 8.992 -13.867 1 96.25 163 ALA A N 1
ATOM 1314 C CA . ALA A 1 163 ? 3.275 9.594 -14.406 1 96.25 163 ALA A CA 1
ATOM 1315 C C . ALA A 1 163 ? 4.32 8.531 -14.734 1 96.25 163 ALA A C 1
ATOM 1317 O O . ALA A 1 163 ? 4.973 8.594 -15.781 1 96.25 163 ALA A O 1
ATOM 1318 N N . ILE A 1 164 ? 4.461 7.559 -13.906 1 96.94 164 ILE A N 1
ATOM 1319 C CA . ILE A 1 164 ? 5.422 6.48 -14.094 1 96.94 164 ILE A CA 1
ATOM 1320 C C . ILE A 1 164 ? 5.047 5.66 -15.32 1 96.94 164 ILE A C 1
ATOM 1322 O O . ILE A 1 164 ? 5.902 5.355 -16.156 1 96.94 164 ILE A O 1
ATOM 1326 N N . ASP A 1 165 ? 3.764 5.324 -15.406 1 95.5 165 ASP A N 1
ATOM 1327 C CA . ASP A 1 165 ? 3.277 4.551 -16.547 1 95.5 165 ASP A CA 1
ATOM 1328 C C . ASP A 1 165 ? 3.568 5.266 -17.859 1 95.5 165 ASP A C 1
ATOM 1330 O O . ASP A 1 165 ? 3.973 4.637 -18.844 1 95.5 165 ASP A O 1
ATOM 1334 N N . HIS A 1 166 ? 3.35 6.551 -17.859 1 93.56 166 HIS A N 1
ATOM 1335 C CA . HIS A 1 166 ? 3.631 7.371 -19.031 1 93.56 166 HIS A CA 1
ATOM 1336 C C . HIS A 1 166 ? 5.109 7.32 -19.406 1 93.56 166 HIS A C 1
ATOM 1338 O O . HIS A 1 166 ? 5.461 7.18 -20.578 1 93.56 166 HIS A O 1
ATOM 1344 N N . GLU A 1 167 ? 5.953 7.387 -18.422 1 92.81 167 GLU A N 1
ATOM 1345 C CA . GLU A 1 167 ? 7.395 7.375 -18.656 1 92.81 167 GLU A CA 1
ATOM 1346 C C . GLU A 1 167 ? 7.852 6.027 -19.203 1 92.81 167 GLU A C 1
ATOM 1348 O O . GLU A 1 167 ? 8.766 5.961 -20.031 1 92.81 167 GLU A O 1
ATOM 1353 N N . MET A 1 168 ? 7.25 4.973 -18.766 1 90.69 168 MET A N 1
ATOM 1354 C CA . MET A 1 168 ? 7.609 3.623 -19.188 1 90.69 168 MET A CA 1
ATOM 1355 C C . MET A 1 168 ? 7.301 3.406 -20.656 1 90.69 168 MET A C 1
ATOM 1357 O O . MET A 1 168 ? 7.953 2.598 -21.328 1 90.69 168 MET A O 1
ATOM 1361 N N . GLN A 1 169 ? 6.387 4.09 -21.172 1 86.44 169 GLN A N 1
ATOM 1362 C CA . GLN A 1 169 ? 5.992 3.955 -22.578 1 86.44 169 GLN A CA 1
ATOM 1363 C C . GLN A 1 169 ? 6.879 4.801 -23.484 1 86.44 169 GLN A C 1
ATOM 1365 O O . GLN A 1 169 ? 6.969 4.543 -24.688 1 86.44 169 GLN A O 1
ATOM 1370 N N . ASN A 1 170 ? 7.578 5.73 -22.953 1 83.94 170 ASN A N 1
ATOM 1371 C CA . ASN A 1 170 ? 8.227 6.73 -23.797 1 83.94 170 ASN A CA 1
ATOM 1372 C C . ASN A 1 170 ? 9.742 6.676 -23.656 1 83.94 170 ASN A C 1
ATOM 1374 O O . ASN A 1 170 ? 10.461 7.328 -24.422 1 83.94 170 ASN A O 1
ATOM 1378 N N . SER A 1 171 ? 10.141 5.934 -22.672 1 77.62 171 SER A N 1
ATOM 1379 C CA . SER A 1 171 ? 11.578 5.977 -22.422 1 77.62 171 SER A CA 1
ATOM 1380 C C . SER A 1 171 ? 12.25 4.66 -22.797 1 77.62 171 SER A C 1
ATOM 1382 O O . SER A 1 171 ? 11.633 3.594 -22.703 1 77.62 171 SER A O 1
ATOM 1384 N N . SER A 1 172 ? 13.453 4.844 -23.25 1 81.94 172 SER A N 1
ATOM 1385 C CA . SER A 1 172 ? 14.297 3.682 -23.5 1 81.94 172 SER A CA 1
ATOM 1386 C C . SER A 1 172 ? 15.219 3.393 -22.328 1 81.94 172 SER A C 1
ATOM 1388 O O . SER A 1 172 ? 15.711 4.316 -21.672 1 81.94 172 SER A O 1
ATOM 1390 N N . VAL A 1 173 ? 15.344 2.18 -22.062 1 86.06 173 VAL A N 1
ATOM 1391 C CA . VAL A 1 173 ? 16.234 1.76 -20.969 1 86.06 173 VAL A CA 1
ATOM 1392 C C . VAL A 1 173 ? 17.656 1.611 -21.5 1 86.06 173 VAL A C 1
ATOM 1394 O O . VAL A 1 173 ? 17.906 0.851 -22.438 1 86.06 173 VAL A O 1
ATOM 1397 N N . SER A 1 174 ? 18.594 2.402 -20.922 1 84.25 174 SER A N 1
ATOM 1398 C CA . SER A 1 174 ? 19.984 2.355 -21.391 1 84.25 174 SER A CA 1
ATOM 1399 C C . SER A 1 174 ? 20.953 2.414 -20.219 1 84.25 174 SER A C 1
ATOM 1401 O O . SER A 1 174 ? 22.172 2.311 -20.406 1 84.25 174 SER A O 1
ATOM 1403 N N . GLY A 1 175 ? 20.453 2.537 -19.094 1 89.94 175 GLY A N 1
ATOM 1404 C CA . GLY A 1 175 ? 21.312 2.742 -17.938 1 89.94 175 GLY A CA 1
ATOM 1405 C C . GLY A 1 175 ? 21.391 1.532 -17.031 1 89.94 175 GLY A C 1
ATOM 1406 O O . GLY A 1 175 ? 20.938 0.446 -17.391 1 89.94 175 GLY A O 1
ATOM 1407 N N . PRO A 1 176 ? 22.047 1.677 -15.93 1 94.94 176 PRO A N 1
ATOM 1408 C CA . PRO A 1 176 ? 22.203 0.588 -14.961 1 94.94 176 PRO A CA 1
ATOM 1409 C C . PRO A 1 176 ? 20.891 0.206 -14.289 1 94.94 176 PRO A C 1
ATOM 1411 O O . PRO A 1 176 ? 19.906 0.946 -14.375 1 94.94 176 PRO A O 1
ATOM 1414 N N . ARG A 1 177 ? 20.891 -0.971 -13.68 1 96.5 177 ARG A N 1
ATOM 1415 C CA . ARG A 1 177 ? 19.703 -1.478 -12.992 1 96.5 177 ARG A CA 1
ATOM 1416 C C . ARG A 1 177 ? 19.688 -1.022 -11.539 1 96.5 177 ARG A C 1
ATOM 1418 O O . ARG A 1 177 ? 20.656 -1.198 -10.805 1 96.5 177 ARG A O 1
ATOM 1425 N N . ILE A 1 178 ? 18.625 -0.438 -11.188 1 97.5 178 ILE A N 1
ATOM 1426 C CA . ILE A 1 178 ? 18.422 -0.045 -9.797 1 97.5 178 ILE A CA 1
ATOM 1427 C C . ILE A 1 178 ? 17.219 -0.771 -9.219 1 97.5 178 ILE A C 1
ATOM 1429 O O . ILE A 1 178 ? 16.156 -0.811 -9.852 1 97.5 178 ILE A O 1
ATOM 1433 N N . ILE A 1 179 ? 17.344 -1.441 -8.078 1 98.06 179 ILE A N 1
ATOM 1434 C CA . ILE A 1 179 ? 16.25 -2.082 -7.367 1 98.06 179 ILE A CA 1
ATOM 1435 C C . ILE A 1 179 ? 15.742 -1.168 -6.254 1 98.06 179 ILE A C 1
ATOM 1437 O O . ILE A 1 179 ? 16.531 -0.705 -5.422 1 98.06 179 ILE A O 1
ATOM 1441 N N . MET A 1 180 ? 14.469 -0.877 -6.273 1 98.38 180 MET A N 1
ATOM 1442 C CA . MET A 1 180 ? 13.875 0.066 -5.332 1 98.38 180 MET A CA 1
ATOM 1443 C C . MET A 1 180 ? 12.922 -0.647 -4.379 1 98.38 180 MET A C 1
ATOM 1445 O O . MET A 1 180 ? 12.023 -1.37 -4.816 1 98.38 180 MET A O 1
ATOM 1449 N N . PHE A 1 181 ? 13.133 -0.398 -3.074 1 98.31 181 PHE A N 1
ATOM 1450 C CA . PHE A 1 181 ? 12.359 -1.113 -2.064 1 98.31 181 PHE A CA 1
ATOM 1451 C C . PHE A 1 181 ? 12.297 -0.315 -0.768 1 98.31 181 PHE A C 1
ATOM 1453 O O . PHE A 1 181 ? 13.055 0.636 -0.578 1 98.31 181 PHE A O 1
ATOM 1460 N N . LEU A 1 182 ? 11.289 -0.636 0.003 1 97.56 182 LEU A N 1
ATOM 1461 C CA . LEU A 1 182 ? 11.258 -0.211 1.398 1 97.56 182 LEU A CA 1
ATOM 1462 C C . LEU A 1 182 ? 11.422 -1.404 2.334 1 97.56 182 LEU A C 1
ATOM 1464 O O . LEU A 1 182 ? 10.898 -2.486 2.066 1 97.56 182 LEU A O 1
ATOM 1468 N N . PRO A 1 183 ? 12.164 -1.187 3.422 1 95.81 183 PRO A N 1
ATOM 1469 C CA . PRO A 1 183 ? 12.398 -2.307 4.336 1 95.81 183 PRO A CA 1
ATOM 1470 C C . PRO A 1 183 ? 11.117 -2.816 4.988 1 95.81 183 PRO A C 1
ATOM 1472 O O . PRO A 1 183 ? 10.078 -2.162 4.902 1 95.81 183 PRO A O 1
ATOM 1475 N N . GLU A 1 184 ? 11.242 -3.945 5.637 1 92.38 184 GLU A N 1
ATOM 1476 C CA . GLU A 1 184 ? 10.117 -4.523 6.367 1 92.38 184 GLU A CA 1
ATOM 1477 C C . GLU A 1 184 ? 9.539 -3.529 7.367 1 92.38 184 GLU A C 1
ATOM 1479 O O . GLU A 1 184 ? 10.281 -2.828 8.062 1 92.38 184 GLU A O 1
ATOM 1484 N N . GLY A 1 185 ? 8.234 -3.398 7.355 1 88.19 185 GLY A N 1
ATOM 1485 C CA . GLY A 1 185 ? 7.559 -2.508 8.289 1 88.19 185 GLY A CA 1
ATOM 1486 C C . GLY A 1 185 ? 7.391 -1.099 7.75 1 88.19 185 GLY A C 1
ATOM 1487 O O . GLY A 1 185 ? 6.711 -0.272 8.367 1 88.19 185 GLY A O 1
ATOM 1488 N N . GLU A 1 186 ? 8.062 -0.774 6.68 1 92.25 186 GLU A N 1
ATOM 1489 C CA . GLU A 1 186 ? 7.945 0.547 6.07 1 92.25 186 GLU A CA 1
ATOM 1490 C C . GLU A 1 186 ? 6.918 0.547 4.941 1 92.25 186 GLU A C 1
ATOM 1492 O O . GLU A 1 186 ? 7.098 -0.135 3.93 1 92.25 186 GLU A O 1
ATOM 1497 N N . LEU A 1 187 ? 5.879 1.402 5.121 1 90.38 187 LEU A N 1
ATOM 1498 C CA . LEU A 1 187 ? 4.777 1.35 4.164 1 90.38 187 LEU A CA 1
ATOM 1499 C C . LEU A 1 187 ? 4.641 2.674 3.424 1 90.38 187 LEU A C 1
ATOM 1501 O O . LEU A 1 187 ? 3.846 2.783 2.484 1 90.38 187 LEU A O 1
ATOM 1505 N N . HIS A 1 188 ? 5.41 3.676 3.801 1 92.75 188 HIS A N 1
ATOM 1506 C CA . HIS A 1 188 ? 5.301 4.988 3.17 1 92.75 188 HIS A CA 1
ATOM 1507 C C . HIS A 1 188 ? 5.926 4.98 1.778 1 92.75 188 HIS A C 1
ATOM 1509 O O . HIS A 1 188 ? 7.102 5.305 1.618 1 92.75 188 HIS A O 1
ATOM 1515 N N . GLU A 1 189 ? 5.121 4.848 0.843 1 95.94 189 GLU A N 1
ATOM 1516 C CA . GLU A 1 189 ? 5.578 4.477 -0.492 1 95.94 189 GLU A CA 1
ATOM 1517 C C . GLU A 1 189 ? 5.727 5.703 -1.389 1 95.94 189 GLU A C 1
ATOM 1519 O O . GLU A 1 189 ? 6.402 5.645 -2.418 1 95.94 189 GLU A O 1
ATOM 1524 N N . ILE A 1 190 ? 5.184 6.836 -1.108 1 96.31 190 ILE A N 1
ATOM 1525 C CA . ILE A 1 190 ? 5.051 7.98 -2.006 1 96.31 190 ILE A CA 1
ATOM 1526 C C . ILE A 1 190 ? 6.43 8.461 -2.439 1 96.31 190 ILE A C 1
ATOM 1528 O O . ILE A 1 190 ? 6.68 8.664 -3.631 1 96.31 190 ILE A O 1
ATOM 1532 N N . GLY A 1 191 ? 7.352 8.602 -1.467 1 96.31 191 GLY A N 1
ATOM 1533 C CA . GLY A 1 191 ? 8.703 9.016 -1.811 1 96.31 191 GLY A CA 1
ATOM 1534 C C . GLY A 1 191 ? 9.398 8.055 -2.75 1 96.31 191 GLY A C 1
ATOM 1535 O O . GLY A 1 191 ? 10.062 8.477 -3.701 1 96.31 191 GLY A O 1
ATOM 1536 N N . LEU A 1 192 ? 9.25 6.824 -2.484 1 97.62 192 LEU A N 1
ATOM 1537 C CA . LEU A 1 192 ? 9.875 5.805 -3.318 1 97.62 192 LEU A CA 1
ATOM 1538 C C . LEU A 1 192 ? 9.32 5.844 -4.738 1 97.62 192 LEU A C 1
ATOM 1540 O O . LEU A 1 192 ? 10.062 5.688 -5.707 1 97.62 192 LEU A O 1
ATOM 1544 N N . LEU A 1 193 ? 8.008 6.012 -4.855 1 98.06 193 LEU A N 1
ATOM 1545 C CA . LEU A 1 193 ? 7.371 6.117 -6.164 1 98.06 193 LEU A CA 1
ATOM 1546 C C . LEU A 1 193 ? 7.914 7.316 -6.934 1 98.06 193 LEU A C 1
ATOM 1548 O O . LEU A 1 193 ? 8.125 7.234 -8.148 1 98.06 193 LEU A O 1
ATOM 1552 N N . PHE A 1 194 ? 8.148 8.391 -6.262 1 97.94 194 PHE A N 1
ATOM 1553 C CA . PHE A 1 194 ? 8.68 9.586 -6.906 1 97.94 194 PHE A CA 1
ATOM 1554 C C . PHE A 1 194 ? 10.07 9.32 -7.473 1 97.94 194 PHE A C 1
ATOM 1556 O O . PHE A 1 194 ? 10.359 9.688 -8.617 1 97.94 194 PHE A O 1
ATOM 1563 N N . TYR A 1 195 ? 10.867 8.672 -6.73 1 97.56 195 TYR A N 1
ATOM 1564 C CA . TYR A 1 195 ? 12.219 8.383 -7.207 1 97.56 195 TYR A CA 1
ATOM 1565 C C . TYR A 1 195 ? 12.195 7.312 -8.289 1 97.56 195 TYR A C 1
ATOM 1567 O O . TYR A 1 195 ? 13.062 7.297 -9.172 1 97.56 195 TYR A O 1
ATOM 1575 N N . ASN A 1 196 ? 11.219 6.395 -8.211 1 97.75 196 ASN A N 1
ATOM 1576 C CA . ASN A 1 196 ? 10.984 5.484 -9.328 1 97.75 196 ASN A CA 1
ATOM 1577 C C . ASN A 1 196 ? 10.75 6.242 -10.633 1 97.75 196 ASN A C 1
ATOM 1579 O O . ASN A 1 196 ? 11.352 5.914 -11.656 1 97.75 196 ASN A O 1
ATOM 1583 N N . LEU A 1 197 ? 9.93 7.27 -10.555 1 97.5 197 LEU A N 1
ATOM 1584 C CA . LEU A 1 197 ? 9.672 8.117 -11.711 1 97.5 197 LEU A CA 1
ATOM 1585 C C . LEU A 1 197 ? 10.953 8.773 -12.211 1 97.5 197 LEU A C 1
ATOM 1587 O O . LEU A 1 197 ? 11.258 8.719 -13.406 1 97.5 197 LEU A O 1
ATOM 1591 N N . LEU A 1 198 ? 11.727 9.328 -11.32 1 96.75 198 LEU A N 1
ATOM 1592 C CA . LEU A 1 198 ? 12.945 10.031 -11.695 1 96.75 198 LEU A CA 1
ATOM 1593 C C . LEU A 1 198 ? 13.961 9.07 -12.32 1 96.75 198 LEU A C 1
ATOM 1595 O O . LEU A 1 198 ? 14.609 9.414 -13.305 1 96.75 198 LEU A O 1
ATOM 1599 N N . ALA A 1 199 ? 14.102 7.914 -11.719 1 96.62 199 ALA A N 1
ATOM 1600 C CA . ALA A 1 199 ? 15.039 6.918 -12.227 1 96.62 199 ALA A CA 1
ATOM 1601 C C . ALA A 1 199 ? 14.703 6.535 -13.672 1 96.62 199 ALA A C 1
ATOM 1603 O O . ALA A 1 199 ? 15.594 6.43 -14.516 1 96.62 199 ALA A O 1
ATOM 1604 N N . ARG A 1 200 ? 13.469 6.355 -13.93 1 95.56 200 ARG A N 1
ATOM 1605 C CA . ARG A 1 200 ? 13.031 5.973 -15.266 1 95.56 200 ARG A CA 1
ATOM 1606 C C . ARG A 1 200 ? 13.234 7.113 -16.266 1 95.56 200 ARG A C 1
ATOM 1608 O O . ARG A 1 200 ? 13.609 6.883 -17.406 1 95.56 200 ARG A O 1
ATOM 1615 N N . LYS A 1 201 ? 12.984 8.312 -15.812 1 94.19 201 LYS A N 1
ATOM 1616 C CA . LYS A 1 201 ? 13.234 9.484 -16.656 1 94.19 201 LYS A CA 1
ATOM 1617 C C . LYS A 1 201 ? 14.695 9.562 -17.062 1 94.19 201 LYS A C 1
ATOM 1619 O O . LYS A 1 201 ? 15.016 10.039 -18.156 1 94.19 201 LYS A O 1
ATOM 1624 N N . GLU A 1 202 ? 15.492 9.102 -16.156 1 93.38 202 GLU A N 1
ATOM 1625 C CA . GLU A 1 202 ? 16.938 9.164 -16.406 1 93.38 202 GLU A CA 1
ATOM 1626 C C . GLU A 1 202 ? 17.406 7.934 -17.172 1 93.38 202 GLU A C 1
ATOM 1628 O O . GLU A 1 202 ? 18.609 7.754 -17.375 1 93.38 202 GLU A O 1
ATOM 1633 N N . GLY A 1 203 ? 16.516 7.051 -17.5 1 93.31 203 GLY A N 1
ATOM 1634 C CA . GLY A 1 203 ? 16.812 5.934 -18.391 1 93.31 203 GLY A CA 1
ATOM 1635 C C . GLY A 1 203 ? 17.344 4.715 -17.656 1 93.31 203 GLY A C 1
ATOM 1636 O O . GLY A 1 203 ? 17.906 3.807 -18.266 1 93.31 203 GLY A O 1
ATOM 1637 N N . LEU A 1 204 ? 17.156 4.617 -16.375 1 95.44 204 LEU A N 1
ATOM 1638 C CA . LEU A 1 204 ? 17.625 3.469 -15.602 1 95.44 204 LEU A CA 1
ATOM 1639 C C . LEU A 1 204 ? 16.688 2.277 -15.789 1 95.44 204 LEU A C 1
ATOM 1641 O O . LEU A 1 204 ? 15.508 2.449 -16.094 1 95.44 204 LEU A O 1
ATOM 1645 N N . ASP A 1 205 ? 17.297 1.111 -15.672 1 95.38 205 ASP A N 1
ATOM 1646 C CA . ASP A 1 205 ? 16.516 -0.117 -15.57 1 95.38 205 ASP A CA 1
ATOM 1647 C C . ASP A 1 205 ? 16.016 -0.335 -14.141 1 95.38 205 ASP A C 1
ATOM 1649 O O . ASP A 1 205 ? 16.781 -0.759 -13.273 1 95.38 205 ASP A O 1
ATOM 1653 N N . VAL A 1 206 ? 14.727 -0.147 -13.938 1 97 206 VAL A N 1
ATOM 1654 C CA . VAL A 1 206 ? 14.211 -0.133 -12.57 1 97 206 VAL A CA 1
ATOM 1655 C C . VAL A 1 206 ? 13.477 -1.44 -12.281 1 97 206 VAL A C 1
ATOM 1657 O O . VAL A 1 206 ? 12.641 -1.882 -13.078 1 97 206 VAL A O 1
ATOM 1660 N N . ILE A 1 207 ? 13.758 -2.061 -11.234 1 97.06 207 ILE A N 1
ATOM 1661 C CA . ILE A 1 207 ? 12.922 -3.08 -10.617 1 97.06 207 ILE A CA 1
ATOM 1662 C C . ILE A 1 207 ? 12.305 -2.529 -9.328 1 97.06 207 ILE A C 1
ATOM 1664 O O . ILE A 1 207 ? 13.008 -2.312 -8.344 1 97.06 207 ILE A O 1
ATOM 1668 N N . TYR A 1 208 ? 11.055 -2.291 -9.375 1 98 208 TYR A N 1
ATOM 1669 C CA . TYR A 1 208 ? 10.336 -1.703 -8.25 1 98 208 TYR A CA 1
ATOM 1670 C C . TYR A 1 208 ? 9.656 -2.781 -7.418 1 98 208 TYR A C 1
ATOM 1672 O O . TYR A 1 208 ? 8.719 -3.438 -7.883 1 98 208 TYR A O 1
ATOM 1680 N N . LEU A 1 209 ? 10.062 -2.926 -6.176 1 97.25 209 LEU A N 1
ATOM 1681 C CA . LEU A 1 209 ? 9.492 -3.945 -5.297 1 97.25 209 LEU A CA 1
ATOM 1682 C C . LEU A 1 209 ? 8.508 -3.326 -4.309 1 97.25 209 LEU A C 1
ATOM 1684 O O . LEU A 1 209 ? 7.641 -4.02 -3.775 1 97.25 209 LEU A O 1
ATOM 1688 N N . GLY A 1 210 ? 8.703 -2.029 -4.016 1 96.56 210 GLY A N 1
ATOM 1689 C CA . GLY A 1 210 ? 7.719 -1.348 -3.184 1 96.56 210 GLY A CA 1
ATOM 1690 C C . GLY A 1 210 ? 7.938 -1.571 -1.699 1 96.56 210 GLY A C 1
ATOM 1691 O O . GLY A 1 210 ? 9.078 -1.674 -1.24 1 96.56 210 GLY A O 1
ATOM 1692 N N . PRO A 1 211 ? 6.84 -1.482 -0.937 1 94.94 211 PRO A N 1
ATOM 1693 C CA . PRO A 1 211 ? 6.961 -1.471 0.523 1 94.94 211 PRO A CA 1
ATOM 1694 C C . PRO A 1 211 ? 7.211 -2.859 1.106 1 94.94 211 PRO A C 1
ATOM 1696 O O . PRO A 1 211 ? 6.953 -3.867 0.443 1 94.94 211 PRO A O 1
ATOM 1699 N N . ALA A 1 212 ? 7.805 -2.92 2.285 1 93.38 212 ALA A N 1
ATOM 1700 C CA . ALA A 1 212 ? 7.855 -4.051 3.209 1 93.38 212 ALA A CA 1
ATOM 1701 C C . ALA A 1 212 ? 8.555 -5.25 2.574 1 93.38 212 ALA A C 1
ATOM 1703 O O . ALA A 1 212 ? 8.031 -6.367 2.602 1 93.38 212 ALA A O 1
ATOM 1704 N N . VAL A 1 213 ? 9.758 -5.039 2.119 1 95.31 213 VAL A N 1
ATOM 1705 C CA . VAL A 1 213 ? 10.508 -6.102 1.465 1 95.31 213 VAL A CA 1
ATOM 1706 C C . VAL A 1 213 ? 11.555 -6.664 2.43 1 95.31 213 VAL A C 1
ATOM 1708 O O . VAL A 1 213 ? 12.445 -5.941 2.881 1 95.31 213 VAL A O 1
ATOM 1711 N N . PRO A 1 214 ? 11.508 -7.918 2.688 1 92.94 214 PRO A N 1
ATOM 1712 C CA . PRO A 1 214 ? 12.547 -8.531 3.52 1 92.94 214 PRO A CA 1
ATOM 1713 C C . PRO A 1 214 ? 13.898 -8.594 2.822 1 92.94 214 PRO A C 1
ATOM 1715 O O . PRO A 1 214 ? 13.961 -8.711 1.596 1 92.94 214 PRO A O 1
ATOM 1718 N N . VAL A 1 215 ? 14.961 -8.648 3.621 1 94.94 215 VAL A N 1
ATOM 1719 C CA . VAL A 1 215 ? 16.328 -8.68 3.096 1 94.94 215 VAL A CA 1
ATOM 1720 C C . VAL A 1 215 ? 16.531 -9.953 2.279 1 94.94 215 VAL A C 1
ATOM 1722 O O . VAL A 1 215 ? 17.203 -9.93 1.245 1 94.94 215 VAL A O 1
ATOM 1725 N N . SER A 1 216 ? 16.016 -11.055 2.721 1 92.62 216 SER A N 1
ATOM 1726 C CA . SER A 1 216 ? 16.156 -12.328 2.021 1 92.62 216 SER A CA 1
ATOM 1727 C C . SER A 1 216 ? 15.602 -12.242 0.604 1 92.62 216 SER A C 1
ATOM 1729 O O . SER A 1 216 ? 16.156 -12.852 -0.319 1 92.62 216 SER A O 1
ATOM 1731 N N . ASP A 1 217 ? 14.562 -11.516 0.474 1 93.81 217 ASP A N 1
ATOM 1732 C CA . ASP A 1 217 ? 13.953 -11.352 -0.843 1 93.81 217 ASP A CA 1
ATOM 1733 C C . ASP A 1 217 ? 14.836 -10.516 -1.758 1 93.81 217 ASP A C 1
ATOM 1735 O O . ASP A 1 217 ? 14.898 -10.75 -2.967 1 93.81 217 ASP A O 1
ATOM 1739 N N . LEU A 1 218 ? 15.469 -9.555 -1.188 1 96 218 LEU A N 1
ATOM 1740 C CA . LEU A 1 218 ? 16.406 -8.734 -1.962 1 96 218 LEU A CA 1
ATOM 1741 C C . LEU A 1 218 ? 17.531 -9.594 -2.533 1 96 218 LEU A C 1
ATOM 1743 O O . LEU A 1 218 ? 17.938 -9.398 -3.68 1 96 218 LEU A O 1
ATOM 1747 N N . LEU A 1 219 ? 17.969 -10.508 -1.738 1 95.19 219 LEU A N 1
ATOM 1748 C CA . LEU A 1 219 ? 19.031 -11.406 -2.186 1 95.19 219 LEU A CA 1
ATOM 1749 C C . LEU A 1 219 ? 18.562 -12.242 -3.371 1 95.19 219 LEU A C 1
ATOM 1751 O O . LEU A 1 219 ? 19.297 -12.398 -4.352 1 95.19 219 LEU A O 1
ATOM 1755 N N . GLN A 1 220 ? 17.375 -12.711 -3.24 1 90.81 220 GLN A N 1
ATOM 1756 C CA . GLN A 1 220 ? 16.812 -13.531 -4.305 1 90.81 220 GLN A CA 1
ATOM 1757 C C . GLN A 1 220 ? 16.656 -12.727 -5.594 1 90.81 220 GLN A C 1
ATOM 1759 O O . GLN A 1 220 ? 17 -13.203 -6.676 1 90.81 220 GLN A O 1
ATOM 1764 N N . VAL A 1 221 ? 16.156 -11.539 -5.504 1 94.94 221 VAL A N 1
ATOM 1765 C CA . VAL A 1 221 ? 15.945 -10.672 -6.66 1 94.94 221 VAL A CA 1
ATOM 1766 C C . VAL A 1 221 ? 17.297 -10.328 -7.293 1 94.94 221 VAL A C 1
ATOM 1768 O O . VAL A 1 221 ? 17.438 -10.375 -8.516 1 94.94 221 VAL A O 1
ATOM 1771 N N . HIS A 1 222 ? 18.234 -10.016 -6.434 1 95.44 222 HIS A N 1
ATOM 1772 C CA . HIS A 1 222 ? 19.578 -9.68 -6.914 1 95.44 222 HIS A CA 1
ATOM 1773 C C . HIS A 1 222 ? 20.219 -10.852 -7.645 1 95.44 222 HIS A C 1
ATOM 1775 O O . HIS A 1 222 ? 20.984 -10.664 -8.586 1 95.44 222 HIS A O 1
ATOM 1781 N N . HIS A 1 223 ? 19.891 -12.008 -7.234 1 91.81 223 HIS A N 1
ATOM 1782 C CA . HIS A 1 223 ? 20.422 -13.211 -7.883 1 91.81 223 HIS A CA 1
ATOM 1783 C C . HIS A 1 223 ? 19.828 -13.383 -9.273 1 91.81 223 HIS A C 1
ATOM 1785 O O . HIS A 1 223 ? 20.547 -13.734 -10.219 1 91.81 223 HIS A O 1
ATOM 1791 N N . VAL A 1 224 ? 18.547 -13.148 -9.414 1 89.81 224 VAL A N 1
ATOM 1792 C CA . VAL A 1 224 ? 17.844 -13.32 -10.68 1 89.81 224 VAL A CA 1
ATOM 1793 C C . VAL A 1 224 ? 18.141 -12.148 -11.609 1 89.81 224 VAL A C 1
ATOM 1795 O O . VAL A 1 224 ? 18.344 -12.328 -12.812 1 89.81 224 VAL A O 1
ATOM 1798 N N . ARG A 1 225 ? 18.172 -10.961 -11.023 1 94.06 225 ARG A N 1
ATOM 1799 C CA . ARG A 1 225 ? 18.453 -9.703 -11.711 1 94.06 225 ARG A CA 1
ATOM 1800 C C . ARG A 1 225 ? 19.453 -8.867 -10.945 1 94.06 225 ARG A C 1
ATOM 1802 O O . ARG A 1 225 ? 19.078 -8 -10.148 1 94.06 225 ARG A O 1
ATOM 1809 N N . PRO A 1 226 ? 20.703 -9.086 -11.219 1 94.38 226 PRO A N 1
ATOM 1810 C CA . PRO A 1 226 ? 21.719 -8.383 -10.43 1 94.38 226 PRO A CA 1
ATOM 1811 C C . PRO A 1 226 ? 21.578 -6.863 -10.5 1 94.38 226 PRO A C 1
ATOM 1813 O O . PRO A 1 226 ? 21.438 -6.301 -11.594 1 94.38 226 PRO A O 1
ATOM 1816 N N . ALA A 1 227 ? 21.625 -6.27 -9.359 1 96.06 227 ALA A N 1
ATOM 1817 C CA . ALA A 1 227 ? 21.469 -4.82 -9.25 1 96.06 227 ALA A CA 1
ATOM 1818 C C . ALA A 1 227 ? 22.812 -4.113 -9.359 1 96.06 227 ALA A C 1
ATOM 1820 O O . ALA A 1 227 ? 23.812 -4.598 -8.836 1 96.06 227 ALA A O 1
ATOM 1821 N N . ASP A 1 228 ? 22.781 -2.959 -10.008 1 96.56 228 ASP A N 1
ATOM 1822 C CA . ASP A 1 228 ? 23.922 -2.057 -9.977 1 96.56 228 ASP A CA 1
ATOM 1823 C C . ASP A 1 228 ? 23.828 -1.094 -8.797 1 96.56 228 ASP A C 1
ATOM 1825 O O . ASP A 1 228 ? 24.844 -0.521 -8.375 1 96.56 228 ASP A O 1
ATOM 1829 N N . ALA A 1 229 ? 22.656 -0.901 -8.305 1 97.69 229 ALA A N 1
ATOM 1830 C CA . ALA A 1 229 ? 22.406 -0.081 -7.125 1 97.69 229 ALA A CA 1
ATOM 1831 C C . ALA A 1 229 ? 21.078 -0.438 -6.48 1 97.69 229 ALA A C 1
ATOM 1833 O O . ALA A 1 229 ? 20.203 -1.024 -7.129 1 97.69 229 ALA A O 1
ATOM 1834 N N . PHE A 1 230 ? 20.938 -0.114 -5.211 1 98.12 230 PHE A N 1
ATOM 1835 C CA . PHE A 1 230 ? 19.672 -0.192 -4.492 1 98.12 230 PHE A CA 1
ATOM 1836 C C . PHE A 1 230 ? 19.219 1.192 -4.043 1 98.12 230 PHE A C 1
ATOM 1838 O O . PHE A 1 230 ? 20.047 2.061 -3.758 1 98.12 230 PHE A O 1
ATOM 1845 N N . MET A 1 231 ? 17.938 1.412 -3.982 1 98.19 231 MET A N 1
ATOM 1846 C CA . MET A 1 231 ? 17.391 2.615 -3.367 1 98.19 231 MET A CA 1
ATOM 1847 C C . MET A 1 231 ? 16.328 2.256 -2.33 1 98.19 231 MET A C 1
ATOM 1849 O O . MET A 1 231 ? 15.453 1.427 -2.59 1 98.19 231 MET A O 1
ATOM 1853 N N . THR A 1 232 ? 16.438 2.9 -1.178 1 98 232 THR A N 1
ATOM 1854 C CA . THR A 1 232 ? 15.492 2.674 -0.099 1 98 232 THR A CA 1
ATOM 1855 C C . THR A 1 232 ? 15.242 3.959 0.685 1 98 232 THR A C 1
ATOM 1857 O O . THR A 1 232 ? 15.891 4.977 0.435 1 98 232 THR A O 1
ATOM 1860 N N . SER A 1 233 ? 14.164 3.973 1.396 1 96.25 233 SER A N 1
ATOM 1861 C CA . SER A 1 233 ? 13.789 5.152 2.17 1 96.25 233 SER A CA 1
ATOM 1862 C C . SER A 1 233 ? 13.289 4.762 3.559 1 96.25 233 SER A C 1
ATOM 1864 O O . SER A 1 233 ? 12.695 3.699 3.736 1 96.25 233 SER A O 1
ATOM 1866 N N . PHE A 1 234 ? 13.531 5.676 4.5 1 93.88 234 PHE A N 1
ATOM 1867 C CA . PHE A 1 234 ? 13.164 5.457 5.891 1 93.88 234 PHE A CA 1
ATOM 1868 C C . PHE A 1 234 ? 12.305 6.605 6.41 1 93.88 234 PHE A C 1
ATOM 1870 O O . PHE A 1 234 ? 12.789 7.719 6.602 1 93.88 234 PHE A O 1
ATOM 1877 N N . ILE A 1 235 ? 11.023 6.258 6.648 1 87.75 235 ILE A N 1
ATOM 1878 C CA . ILE A 1 235 ? 10.102 7.289 7.117 1 87.75 235 ILE A CA 1
ATOM 1879 C C . ILE A 1 235 ? 9.57 6.922 8.5 1 87.75 235 ILE A C 1
ATOM 1881 O O . ILE A 1 235 ? 9.508 7.77 9.391 1 87.75 235 ILE A O 1
ATOM 1885 N N . SER A 1 236 ? 9.234 5.688 8.68 1 83.19 236 SER A N 1
ATOM 1886 C CA . SER A 1 236 ? 8.719 5.211 9.961 1 83.19 236 SER A CA 1
ATOM 1887 C C . SER A 1 236 ? 9.75 5.375 11.07 1 83.19 236 SER A C 1
ATOM 1889 O O . SER A 1 236 ? 10.945 5.512 10.797 1 83.19 236 SER A O 1
ATOM 1891 N N . ALA A 1 237 ? 9.297 5.328 12.242 1 76.62 237 ALA A N 1
ATOM 1892 C CA . ALA A 1 237 ? 10.148 5.582 13.398 1 76.62 237 ALA A CA 1
ATOM 1893 C C . ALA A 1 237 ? 11.195 4.488 13.555 1 76.62 237 ALA A C 1
ATOM 1895 O O . ALA A 1 237 ? 10.883 3.299 13.477 1 76.62 237 ALA A O 1
ATOM 1896 N N . TYR A 1 238 ? 12.422 4.945 13.734 1 79.06 238 TYR A N 1
ATOM 1897 C CA . TYR A 1 238 ? 13.586 4.113 14.031 1 79.06 238 TYR A CA 1
ATOM 1898 C C . TYR A 1 238 ? 14.398 4.699 15.18 1 79.06 238 TYR A C 1
ATOM 1900 O O . TYR A 1 238 ? 14.375 5.91 15.414 1 79.06 238 TYR A O 1
ATOM 1908 N N . THR A 1 239 ? 15.055 3.803 15.867 1 83.62 239 THR A N 1
ATOM 1909 C CA . THR A 1 239 ? 16.188 4.281 16.641 1 83.62 239 THR A CA 1
ATOM 1910 C C . THR A 1 239 ? 17.422 4.465 15.758 1 83.62 239 THR A C 1
ATOM 1912 O O . THR A 1 239 ? 17.531 3.828 14.711 1 83.62 239 THR A O 1
ATOM 1915 N N . THR A 1 240 ? 18.234 5.383 16.172 1 90.62 240 THR A N 1
ATOM 1916 C CA . THR A 1 240 ? 19.469 5.578 15.406 1 90.62 240 THR A CA 1
ATOM 1917 C C . THR A 1 240 ? 20.219 4.266 15.258 1 90.62 240 THR A C 1
ATOM 1919 O O . THR A 1 240 ? 20.656 3.914 14.156 1 90.62 240 THR A O 1
ATOM 1922 N N . GLU A 1 241 ? 20.344 3.545 16.344 1 92.62 241 GLU A N 1
ATOM 1923 C CA . GLU A 1 241 ? 21.047 2.271 16.344 1 92.62 241 GLU A CA 1
ATOM 1924 C C . GLU A 1 241 ? 20.359 1.256 15.438 1 92.62 241 GLU A C 1
ATOM 1926 O O . GLU A 1 241 ? 21.031 0.513 14.711 1 92.62 241 GLU A O 1
ATOM 1931 N N . GLY A 1 242 ? 19.078 1.219 15.523 1 93.44 242 GLY A N 1
ATOM 1932 C CA . GLY A 1 242 ? 18.328 0.303 14.68 1 93.44 242 GLY A CA 1
ATOM 1933 C C . GLY A 1 242 ? 18.516 0.568 13.195 1 93.44 242 GLY A C 1
ATOM 1934 O O . GLY A 1 242 ? 18.688 -0.365 12.414 1 93.44 242 GLY A O 1
ATOM 1935 N N . LEU A 1 243 ? 18.5 1.771 12.891 1 94.62 243 LEU A N 1
ATOM 1936 C CA . LEU A 1 243 ? 18.688 2.182 11.5 1 94.62 243 LEU A CA 1
ATOM 1937 C C . LEU A 1 243 ? 20.094 1.858 11.023 1 94.62 243 LEU A C 1
ATOM 1939 O O . LEU A 1 243 ? 20.281 1.338 9.922 1 94.62 243 LEU A O 1
ATOM 1943 N N . GLU A 1 244 ? 21.078 2.15 11.82 1 96.88 244 GLU A N 1
ATOM 1944 C CA . GLU A 1 244 ? 22.469 1.871 11.477 1 96.88 244 GLU A CA 1
ATOM 1945 C C . GLU A 1 244 ? 22.719 0.371 11.336 1 96.88 244 GLU A C 1
ATOM 1947 O O . GLU A 1 244 ? 23.406 -0.068 10.422 1 96.88 244 GLU A O 1
ATOM 1952 N N . ASP A 1 245 ? 22.109 -0.386 12.211 1 96.88 245 ASP A N 1
ATOM 1953 C CA . ASP A 1 245 ? 22.25 -1.838 12.156 1 96.88 245 ASP A CA 1
ATOM 1954 C C . ASP A 1 245 ? 21.656 -2.4 10.867 1 96.88 245 ASP A C 1
ATOM 1956 O O . ASP A 1 245 ? 22.203 -3.318 10.266 1 96.88 245 ASP A O 1
ATOM 1960 N N . LEU A 1 246 ? 20.562 -1.88 10.539 1 96.62 246 LEU A N 1
ATOM 1961 C CA . LEU A 1 246 ? 19.891 -2.334 9.32 1 96.62 246 LEU A CA 1
ATOM 1962 C C . LEU A 1 246 ? 20.75 -2.029 8.094 1 96.62 246 LEU A C 1
ATOM 1964 O O . LEU A 1 246 ? 20.906 -2.877 7.207 1 96.62 246 LEU A O 1
ATOM 1968 N N . MET A 1 247 ? 21.328 -0.886 8 1 97.25 247 MET A N 1
ATOM 1969 C CA . MET A 1 247 ? 22.172 -0.513 6.863 1 97.25 247 MET A CA 1
ATOM 1970 C C . MET A 1 247 ? 23.453 -1.347 6.832 1 97.25 247 MET A C 1
ATOM 1972 O O . MET A 1 247 ? 23.938 -1.714 5.758 1 97.25 247 MET A O 1
ATOM 1976 N N . LYS A 1 248 ? 23.969 -1.664 8 1 97.5 248 LYS A N 1
ATOM 1977 C CA . LYS A 1 248 ? 25.125 -2.553 8.078 1 97.5 248 LYS A CA 1
ATOM 1978 C C . LYS A 1 248 ? 24.781 -3.941 7.539 1 97.5 248 LYS A C 1
ATOM 1980 O O . LYS A 1 248 ? 25.609 -4.566 6.863 1 97.5 248 LYS A O 1
ATOM 1985 N N . LEU A 1 249 ? 23.641 -4.336 7.91 1 97.69 249 LEU A N 1
ATOM 1986 C CA . LEU A 1 249 ? 23.188 -5.625 7.402 1 97.69 249 LEU A CA 1
ATOM 1987 C C . LEU A 1 249 ? 23.125 -5.617 5.879 1 97.69 249 LEU A C 1
ATOM 1989 O O . LEU A 1 249 ? 23.547 -6.578 5.23 1 97.69 249 LEU A O 1
ATOM 1993 N N . TYR A 1 250 ? 22.562 -4.559 5.266 1 97.75 250 TYR A N 1
ATOM 1994 C CA . TYR A 1 250 ? 22.516 -4.434 3.811 1 97.75 250 TYR A CA 1
ATOM 1995 C C . TYR A 1 250 ? 23.922 -4.477 3.221 1 97.75 250 TYR A C 1
ATOM 1997 O O . TYR A 1 250 ? 24.156 -5.156 2.221 1 97.75 250 TYR A O 1
ATOM 2005 N N . ARG A 1 251 ? 24.828 -3.811 3.861 1 97.62 251 ARG A N 1
ATOM 2006 C CA . ARG A 1 251 ? 26.203 -3.779 3.377 1 97.62 251 ARG A CA 1
ATOM 2007 C C . ARG A 1 251 ? 26.844 -5.168 3.426 1 97.62 251 ARG A C 1
ATOM 2009 O O . ARG A 1 251 ? 27.547 -5.562 2.504 1 97.62 251 ARG A O 1
ATOM 2016 N N . GLU A 1 252 ? 26.594 -5.852 4.469 1 97.31 252 GLU A N 1
ATOM 2017 C CA . GLU A 1 252 ? 27.125 -7.203 4.633 1 97.31 252 GLU A CA 1
ATOM 2018 C C . GLU A 1 252 ? 26.594 -8.141 3.551 1 97.31 252 GLU A C 1
ATOM 2020 O O . GLU A 1 252 ? 27.344 -8.953 3.004 1 97.31 252 GLU A O 1
ATOM 2025 N N . LYS A 1 253 ? 25.344 -8.016 3.256 1 96.94 253 LYS A N 1
ATOM 2026 C CA . LYS A 1 253 ? 24.703 -8.922 2.314 1 96.94 253 LYS A CA 1
ATOM 2027 C C . LYS A 1 253 ? 25 -8.523 0.872 1 96.94 253 LYS A C 1
ATOM 2029 O O . LYS A 1 253 ? 24.984 -9.375 -0.025 1 96.94 253 LYS A O 1
ATOM 2034 N N . PHE A 1 254 ? 25.203 -7.336 0.6 1 97 254 PHE A N 1
ATOM 2035 C CA . PHE A 1 254 ? 25.469 -6.824 -0.738 1 97 254 PHE A CA 1
ATOM 2036 C C . PHE A 1 254 ? 26.766 -6.02 -0.761 1 97 254 PHE A C 1
ATOM 2038 O O . PHE A 1 254 ? 26.734 -4.809 -0.978 1 97 254 PHE A O 1
ATOM 2045 N N . PRO A 1 255 ? 27.812 -6.941 -0.803 1 90.31 255 PRO A N 1
ATOM 2046 C CA . PRO A 1 255 ? 29.109 -6.25 -0.778 1 90.31 255 PRO A CA 1
ATOM 2047 C C . PRO A 1 255 ? 29.406 -5.512 -2.08 1 90.31 255 PRO A C 1
ATOM 2049 O O . PRO A 1 255 ? 29.047 -5.988 -3.16 1 90.31 255 PRO A O 1
ATOM 2052 N N . GLU A 1 256 ? 29.609 -4.172 -2.096 1 91.25 256 GLU A N 1
ATOM 2053 C CA . GLU A 1 256 ? 30.141 -3.379 -3.199 1 91.25 256 GLU A CA 1
ATOM 2054 C C . GLU A 1 256 ? 29.016 -2.715 -3.996 1 91.25 256 GLU A C 1
ATOM 2056 O O . GLU A 1 256 ? 29.281 -2.102 -5.035 1 91.25 256 GLU A O 1
ATOM 2061 N N . ILE A 1 257 ? 27.812 -3.119 -3.68 1 96.12 257 ILE A N 1
ATOM 2062 C CA . ILE A 1 257 ? 26.703 -2.48 -4.398 1 96.12 257 ILE A CA 1
ATOM 2063 C C . ILE A 1 257 ? 26.312 -1.188 -3.689 1 96.12 257 ILE A C 1
ATOM 2065 O O . ILE A 1 257 ? 26.062 -1.186 -2.482 1 96.12 257 ILE A O 1
ATOM 2069 N N . PRO A 1 258 ? 26.281 -0.108 -4.387 1 97.19 258 PRO A N 1
ATOM 2070 C CA . PRO A 1 258 ? 25.906 1.159 -3.754 1 97.19 258 PRO A CA 1
ATOM 2071 C C . PRO A 1 258 ? 24.438 1.2 -3.338 1 97.19 258 PRO A C 1
ATOM 2073 O O . PRO A 1 258 ? 23.594 0.634 -4.023 1 97.19 258 PRO A O 1
ATOM 2076 N N . PHE A 1 259 ? 24.188 1.89 -2.232 1 97.88 259 PHE A N 1
ATOM 2077 C CA . PHE A 1 259 ? 22.844 2.121 -1.729 1 97.88 259 PHE A CA 1
ATOM 2078 C C . PHE A 1 259 ? 22.531 3.611 -1.694 1 97.88 259 PHE A C 1
ATOM 2080 O O . PHE A 1 259 ? 23.297 4.402 -1.148 1 97.88 259 PHE A O 1
ATOM 2087 N N . LEU A 1 260 ? 21.453 3.965 -2.33 1 98.06 260 LEU A N 1
ATOM 2088 C CA . LEU A 1 260 ? 20.891 5.301 -2.191 1 98.06 260 LEU A CA 1
ATOM 2089 C C . LEU A 1 260 ? 19.812 5.32 -1.114 1 98.06 260 LEU A C 1
ATOM 2091 O O . LEU A 1 260 ? 18.859 4.535 -1.167 1 98.06 260 LEU A O 1
ATOM 2095 N N . VAL A 1 261 ? 19.953 6.211 -0.113 1 97.75 261 VAL A N 1
ATOM 2096 C CA . VAL A 1 261 ? 19.031 6.207 1.019 1 97.75 261 VAL A CA 1
ATOM 2097 C C . VAL A 1 261 ? 18.391 7.586 1.174 1 97.75 261 VAL A C 1
ATOM 2099 O O . VAL A 1 261 ? 19.047 8.609 0.968 1 97.75 261 VAL A O 1
ATOM 2102 N N . SER A 1 262 ? 17.094 7.578 1.438 1 95.38 262 SER A N 1
ATOM 2103 C CA . SER A 1 262 ? 16.344 8.805 1.669 1 95.38 262 SER A CA 1
ATOM 2104 C C . SER A 1 262 ? 15.336 8.633 2.803 1 95.38 262 SER A C 1
ATOM 2106 O O . SER A 1 262 ? 15.305 7.586 3.461 1 95.38 262 SER A O 1
ATOM 2108 N N . GLY A 1 263 ? 14.578 9.719 3.053 1 91.44 263 GLY A N 1
ATOM 2109 C CA . GLY A 1 263 ? 13.508 9.648 4.031 1 91.44 263 GLY A CA 1
ATOM 2110 C C . GLY A 1 263 ? 13.727 10.562 5.227 1 91.44 263 GLY A C 1
ATOM 2111 O O . GLY A 1 263 ? 14.852 10.977 5.5 1 91.44 263 GLY A O 1
ATOM 2112 N N . TYR A 1 264 ? 12.703 10.766 5.895 1 86 264 TYR A N 1
ATOM 2113 C CA . TYR A 1 264 ? 12.664 11.695 7.02 1 86 264 TYR A CA 1
ATOM 2114 C C . TYR A 1 264 ? 13.617 11.258 8.125 1 86 264 TYR A C 1
ATOM 2116 O O . TYR A 1 264 ? 14.289 12.086 8.734 1 86 264 TYR A O 1
ATOM 2124 N N . GLN A 1 265 ? 13.727 9.984 8.344 1 87.44 265 GLN A N 1
ATOM 2125 C CA . GLN A 1 265 ? 14.516 9.484 9.461 1 87.44 265 GLN A CA 1
ATOM 2126 C C . GLN A 1 265 ? 16.016 9.648 9.203 1 87.44 265 GLN A C 1
ATOM 2128 O O . GLN A 1 265 ? 16.797 9.844 10.133 1 87.44 265 GLN A O 1
ATOM 2133 N N . ILE A 1 266 ? 16.359 9.594 7.961 1 92 266 ILE A N 1
ATOM 2134 C CA . ILE A 1 266 ? 17.766 9.812 7.617 1 92 266 ILE A CA 1
ATOM 2135 C C . ILE A 1 266 ? 18.156 11.242 7.957 1 92 266 ILE A C 1
ATOM 2137 O O . ILE A 1 266 ? 19.219 11.484 8.531 1 92 266 ILE A O 1
ATOM 2141 N N . LYS A 1 267 ? 17.359 12.125 7.582 1 85.69 267 LYS A N 1
ATOM 2142 C CA . LYS A 1 267 ? 17.609 13.547 7.832 1 85.69 267 LYS A CA 1
ATOM 2143 C C . LYS A 1 267 ? 17.578 13.852 9.328 1 85.69 267 LYS A C 1
ATOM 2145 O O . LYS A 1 267 ? 18.453 14.562 9.836 1 85.69 267 LYS A O 1
ATOM 2150 N N . GLU A 1 268 ? 16.625 13.32 9.992 1 82.88 268 GLU A N 1
ATOM 2151 C CA . GLU A 1 268 ? 16.375 13.648 11.398 1 82.88 268 GLU A CA 1
ATOM 2152 C C . GLU A 1 268 ? 17.422 13.016 12.305 1 82.88 268 GLU A C 1
ATOM 2154 O O . GLU A 1 268 ? 17.922 13.656 13.234 1 82.88 268 GLU A O 1
ATOM 2159 N N . LEU A 1 269 ? 17.75 11.758 12.07 1 87.75 269 LEU A N 1
ATOM 2160 C CA . LEU A 1 269 ? 18.625 11.016 12.969 1 87.75 269 LEU A CA 1
ATOM 2161 C C . LEU A 1 269 ? 20.094 11.188 12.578 1 87.75 269 LEU A C 1
ATOM 2163 O O . LEU A 1 269 ? 20.984 10.969 13.391 1 87.75 269 LEU A O 1
ATOM 2167 N N . ASN A 1 270 ? 20.312 11.562 11.398 1 91.75 270 ASN A N 1
ATOM 2168 C CA . ASN A 1 270 ? 21.656 11.727 10.867 1 91.75 270 ASN A CA 1
ATOM 2169 C C . ASN A 1 270 ? 22.562 10.555 11.242 1 91.75 270 ASN A C 1
ATOM 2171 O O . ASN A 1 270 ? 23.625 10.742 11.836 1 91.75 270 ASN A O 1
ATOM 2175 N N . PRO A 1 271 ? 22.141 9.352 10.883 1 93.81 271 PRO A N 1
ATOM 2176 C CA . PRO A 1 271 ? 22.891 8.156 11.258 1 93.81 271 PRO A CA 1
ATOM 2177 C C . PRO A 1 271 ? 24.219 8.039 10.531 1 93.81 271 PRO A C 1
ATOM 2179 O O . PRO A 1 271 ? 24.406 8.656 9.477 1 93.81 271 PRO A O 1
ATOM 2182 N N . SER A 1 272 ? 25.141 7.242 11.156 1 96.19 272 SER A N 1
ATOM 2183 C CA . SER A 1 272 ? 26.359 6.883 10.43 1 96.19 272 SER A CA 1
ATOM 2184 C C . SER A 1 272 ? 26.062 5.945 9.266 1 96.19 272 SER A C 1
ATOM 2186 O O . SER A 1 272 ? 25.312 4.977 9.422 1 96.19 272 SER A O 1
ATOM 2188 N N . LEU A 1 273 ? 26.594 6.227 8.172 1 96.81 273 LEU A N 1
ATOM 2189 C CA . LEU A 1 273 ? 26.359 5.426 6.977 1 96.81 273 LEU A CA 1
ATOM 2190 C C . LEU A 1 273 ? 27.547 4.52 6.684 1 96.81 273 LEU A C 1
ATOM 2192 O O . LEU A 1 273 ? 28.703 4.938 6.816 1 96.81 273 LEU A O 1
ATOM 2196 N N . PRO A 1 274 ? 27.297 3.248 6.309 1 96.88 274 PRO A N 1
ATOM 2197 C CA . PRO A 1 274 ? 28.391 2.414 5.805 1 96.88 274 PRO A CA 1
ATOM 2198 C C . PRO A 1 274 ? 28.953 2.924 4.48 1 96.88 274 PRO A C 1
ATOM 2200 O O . PRO A 1 274 ? 28.328 3.75 3.812 1 96.88 274 PRO A O 1
ATOM 2203 N N . ASP A 1 275 ? 30.109 2.373 4.125 1 95.25 275 ASP A N 1
ATOM 2204 C CA . ASP A 1 275 ? 30.688 2.691 2.824 1 95.25 275 ASP A CA 1
ATOM 2205 C C . ASP A 1 275 ? 29.75 2.301 1.688 1 95.25 275 ASP A C 1
ATOM 2207 O O . ASP A 1 275 ? 29.125 1.239 1.731 1 95.25 275 ASP A O 1
ATOM 2211 N N . GLY A 1 276 ? 29.641 3.252 0.714 1 95.31 276 GLY A N 1
ATOM 2212 C CA . GLY A 1 276 ? 28.828 2.939 -0.447 1 95.31 276 GLY A CA 1
ATOM 2213 C C . GLY A 1 276 ? 27.391 3.412 -0.31 1 95.31 276 GLY A C 1
ATOM 2214 O O . GLY A 1 276 ? 26.594 3.285 -1.246 1 95.31 276 GLY A O 1
ATOM 2215 N N . PHE A 1 277 ? 27.094 3.904 0.846 1 97.12 277 PHE A N 1
ATOM 2216 C CA . PHE A 1 277 ? 25.766 4.48 1.043 1 97.12 277 PHE A CA 1
ATOM 2217 C C . PHE A 1 277 ? 25.781 5.984 0.795 1 97.12 277 PHE A C 1
ATOM 2219 O O . PHE A 1 277 ? 26.703 6.676 1.231 1 97.12 277 PHE A O 1
ATOM 2226 N N . THR A 1 278 ? 24.797 6.492 0.086 1 96.69 278 THR A N 1
ATOM 2227 C CA . THR A 1 278 ? 24.688 7.914 -0.225 1 96.69 278 THR A CA 1
ATOM 2228 C C . THR A 1 278 ? 23.312 8.445 0.158 1 96.69 278 THR A C 1
ATOM 2230 O O . THR A 1 278 ? 22.281 7.863 -0.208 1 96.69 278 THR A O 1
ATOM 2233 N N . VAL A 1 279 ? 23.266 9.523 0.828 1 96.94 279 VAL A N 1
ATOM 2234 C CA . VAL A 1 279 ? 22.016 10.164 1.197 1 96.94 279 VAL A CA 1
ATOM 2235 C C . VAL A 1 279 ? 21.469 10.961 0.011 1 96.94 279 VAL A C 1
ATOM 2237 O O . VAL A 1 279 ? 22.203 11.703 -0.64 1 96.94 279 VAL A O 1
ATOM 2240 N N . ILE A 1 280 ? 20.203 10.797 -0.217 1 96.12 280 ILE A N 1
ATOM 2241 C CA . ILE A 1 280 ? 19.5 11.516 -1.276 1 96.12 280 ILE A CA 1
ATOM 2242 C C . ILE A 1 280 ? 18.609 12.594 -0.664 1 96.12 280 ILE A C 1
ATOM 2244 O O . ILE A 1 280 ? 17.5 12.297 -0.212 1 96.12 280 ILE A O 1
ATOM 2248 N N . PRO A 1 281 ? 19.016 13.789 -0.668 1 90.62 281 PRO A N 1
ATOM 2249 C CA . PRO A 1 281 ? 18.25 14.852 -0.007 1 90.62 281 PRO A CA 1
ATOM 2250 C C . PRO A 1 281 ? 17.109 15.367 -0.863 1 90.62 281 PRO A C 1
ATOM 2252 O O . PRO A 1 281 ? 16.203 16.047 -0.354 1 90.62 281 PRO A O 1
ATOM 2255 N N . GLY A 1 282 ? 17.188 15.109 -2.145 1 91.06 282 GLY A N 1
ATOM 2256 C CA . GLY A 1 282 ? 16.203 15.609 -3.082 1 91.06 282 GLY A CA 1
ATOM 2257 C C . GLY A 1 282 ? 16.484 15.219 -4.52 1 91.06 282 GLY A C 1
ATOM 2258 O O . GLY A 1 282 ? 17.312 14.328 -4.773 1 91.06 282 GLY A O 1
ATOM 2259 N N . VAL A 1 283 ? 15.797 15.898 -5.395 1 92.25 283 VAL A N 1
ATOM 2260 C CA . VAL A 1 283 ? 15.836 15.562 -6.812 1 92.25 283 VAL A CA 1
ATOM 2261 C C . VAL A 1 283 ? 17.266 15.711 -7.344 1 92.25 283 VAL A C 1
ATOM 2263 O O . VAL A 1 283 ? 17.781 14.812 -8 1 92.25 283 VAL A O 1
ATOM 2266 N N . LYS A 1 284 ? 17.844 16.844 -7.059 1 91.94 284 LYS A N 1
ATOM 2267 C CA . LYS A 1 284 ? 19.203 17.094 -7.535 1 91.94 284 LYS A CA 1
ATOM 2268 C C . LYS A 1 284 ? 20.172 16.047 -6.984 1 91.94 284 LYS A C 1
ATOM 2270 O O . LYS A 1 284 ? 21.016 15.539 -7.719 1 91.94 284 LYS A O 1
ATOM 2275 N N . GLY A 1 285 ? 20.047 15.758 -5.77 1 93.94 285 GLY A N 1
ATOM 2276 C CA . GLY A 1 285 ? 20.906 14.742 -5.16 1 93.94 285 GLY A CA 1
ATOM 2277 C C . GLY A 1 285 ? 20.734 13.367 -5.797 1 93.94 285 GLY A C 1
ATOM 2278 O O . GLY A 1 285 ? 21.719 12.641 -5.977 1 93.94 285 GLY A O 1
ATOM 2279 N N . PHE A 1 286 ? 19.562 13.031 -6.125 1 95.75 286 PHE A N 1
ATOM 2280 C CA . PHE A 1 286 ? 19.281 11.758 -6.77 1 95.75 286 PHE A CA 1
ATOM 2281 C C . PHE A 1 286 ? 19.953 11.688 -8.141 1 95.75 286 PHE A C 1
ATOM 2283 O O . PHE A 1 286 ? 20.609 10.703 -8.469 1 95.75 286 PHE A O 1
ATOM 2290 N N . LYS A 1 287 ? 19.766 12.727 -8.922 1 93.81 287 LYS A N 1
ATOM 2291 C CA . LYS A 1 287 ? 20.328 12.766 -10.273 1 93.81 287 LYS A CA 1
ATOM 2292 C C . LYS A 1 287 ? 21.859 12.688 -10.234 1 93.81 287 LYS A C 1
ATOM 2294 O O . LYS A 1 287 ? 22.469 12.008 -11.055 1 93.81 287 LYS A O 1
ATOM 2299 N N . ASP A 1 288 ? 22.391 13.352 -9.281 1 94.38 288 ASP A N 1
ATOM 2300 C CA . ASP A 1 288 ? 23.828 13.305 -9.125 1 94.38 288 ASP A CA 1
ATOM 2301 C C . ASP A 1 288 ? 24.312 11.906 -8.758 1 94.38 288 ASP A C 1
ATOM 2303 O O . ASP A 1 288 ? 25.312 11.422 -9.281 1 94.38 288 ASP A O 1
ATOM 2307 N N . ALA A 1 289 ? 23.578 11.258 -7.895 1 94.5 289 ALA A N 1
ATOM 2308 C CA . ALA A 1 289 ? 23.953 9.93 -7.418 1 94.5 289 ALA A CA 1
ATOM 2309 C C . ALA A 1 289 ? 23.875 8.898 -8.539 1 94.5 289 ALA A C 1
ATOM 2311 O O . ALA A 1 289 ? 24.719 8.016 -8.641 1 94.5 289 ALA A O 1
ATOM 2312 N N . ILE A 1 290 ? 22.859 8.984 -9.344 1 92.38 290 ILE A N 1
ATOM 2313 C CA . ILE A 1 290 ? 22.656 7.988 -10.391 1 92.38 290 ILE A CA 1
ATOM 2314 C C . ILE A 1 290 ? 23.719 8.141 -11.461 1 92.38 290 ILE A C 1
ATOM 2316 O O . ILE A 1 290 ? 24.094 7.172 -12.133 1 92.38 290 ILE A O 1
ATOM 2320 N N . LYS A 1 291 ? 24.156 9.375 -11.641 1 89.88 291 LYS A N 1
ATOM 2321 C CA . LYS A 1 291 ? 25.266 9.586 -12.57 1 89.88 291 LYS A CA 1
ATOM 2322 C C . LYS A 1 291 ? 26.5 8.82 -12.125 1 89.88 291 LYS A C 1
ATOM 2324 O O . LYS A 1 291 ? 27.25 8.289 -12.961 1 89.88 291 LYS A O 1
ATOM 2329 N N . LEU A 1 292 ? 26.656 8.734 -10.883 1 84.62 292 LEU A N 1
ATOM 2330 C CA . LEU A 1 292 ? 27.812 8.023 -10.344 1 84.62 292 LEU A CA 1
ATOM 2331 C C . LEU A 1 292 ? 27.656 6.516 -10.539 1 84.62 292 LEU A C 1
ATOM 2333 O O . LEU A 1 292 ? 28.641 5.812 -10.773 1 84.62 292 LEU A O 1
ATOM 2337 N N . VAL A 1 293 ? 26.484 6.051 -10.453 1 84.62 293 VAL A N 1
ATOM 2338 C CA . VAL A 1 293 ? 26.219 4.629 -10.656 1 84.62 293 VAL A CA 1
ATOM 2339 C C . VAL A 1 293 ? 26.438 4.27 -12.125 1 84.62 293 VAL A C 1
ATOM 2341 O O . VAL A 1 293 ? 26.969 3.199 -12.438 1 84.62 293 VAL A O 1
ATOM 2344 N N . LYS A 1 294 ? 26.078 5.168 -13.023 1 77.19 294 LYS A N 1
ATOM 2345 C CA . LYS A 1 294 ? 26.188 4.973 -14.461 1 77.19 294 LYS A CA 1
ATOM 2346 C C . LYS A 1 294 ? 27.656 4.883 -14.891 1 77.19 294 LYS A C 1
ATOM 2348 O O . LYS A 1 294 ? 28 4.082 -15.758 1 77.19 294 LYS A O 1
ATOM 2353 N N . PHE A 1 295 ? 28.406 5.691 -14.211 1 66.5 295 PHE A N 1
ATOM 2354 C CA . PHE A 1 295 ? 29.797 5.812 -14.648 1 66.5 295 PHE A CA 1
ATOM 2355 C C . PHE A 1 295 ? 30.688 4.836 -13.898 1 66.5 295 PHE A C 1
ATOM 2357 O O . PHE A 1 295 ? 31.859 4.668 -14.242 1 66.5 295 PHE A O 1
ATOM 2364 N N . SER A 1 296 ? 30.141 4.324 -12.93 1 58.28 296 SER A N 1
ATOM 2365 C CA . SER A 1 296 ? 30.953 3.314 -12.25 1 58.28 296 SER A CA 1
ATOM 2366 C C . SER A 1 296 ? 31 2.018 -13.055 1 58.28 296 SER A C 1
ATOM 2368 O O . SER A 1 296 ? 31.766 1.11 -12.727 1 58.28 296 SER A O 1
ATOM 2370 N N . GLU A 1 297 ? 30.312 1.844 -14.078 1 49.16 297 GLU A N 1
ATOM 2371 C CA . GLU A 1 297 ? 30.469 0.723 -15 1 49.16 297 GLU A CA 1
ATOM 2372 C C . GLU A 1 297 ? 31.625 0.963 -15.969 1 49.16 297 GLU A C 1
ATOM 2374 O O . GLU A 1 297 ? 31.844 2.096 -16.406 1 49.16 297 GLU A O 1
ATOM 2379 N N . MET B 1 1 ? 8.375 -16.891 14.102 1 51.34 1 MET B N 1
ATOM 2380 C CA . MET B 1 1 ? 7.863 -17.938 13.211 1 51.34 1 MET B CA 1
ATOM 2381 C C . MET B 1 1 ? 6.465 -18.375 13.633 1 51.34 1 MET B C 1
ATOM 2383 O O . MET B 1 1 ? 6.172 -18.484 14.82 1 51.34 1 MET B O 1
ATOM 2387 N N . ALA B 1 2 ? 5.586 -18.406 12.602 1 62.12 2 ALA B N 1
ATOM 2388 C CA . ALA B 1 2 ? 4.215 -18.781 12.953 1 62.12 2 ALA B CA 1
ATOM 2389 C C . ALA B 1 2 ? 4.113 -20.25 13.305 1 62.12 2 ALA B C 1
ATOM 2391 O O . ALA B 1 2 ? 4.898 -21.078 12.82 1 62.12 2 ALA B O 1
ATOM 2392 N N . ARG B 1 3 ? 3.332 -20.672 14.375 1 78.81 3 ARG B N 1
ATOM 2393 C CA . ARG B 1 3 ? 3.023 -22.047 14.789 1 78.81 3 ARG B CA 1
ATOM 2394 C C . ARG B 1 3 ? 1.618 -22.438 14.352 1 78.81 3 ARG B C 1
ATOM 2396 O O . ARG B 1 3 ? 0.673 -21.656 14.484 1 78.81 3 ARG B O 1
ATOM 2403 N N . TYR B 1 4 ? 1.585 -23.641 13.719 1 84.06 4 TYR B N 1
ATOM 2404 C CA . TYR B 1 4 ? 0.308 -24.141 13.211 1 84.06 4 TYR B CA 1
ATOM 2405 C C . TYR B 1 4 ? -0.072 -25.453 13.875 1 84.06 4 TYR B C 1
ATOM 2407 O O . TYR B 1 4 ? 0.787 -26.297 14.117 1 84.06 4 TYR B O 1
ATOM 2415 N N . SER B 1 5 ? -1.327 -25.547 14.242 1 86.94 5 SER B N 1
ATOM 2416 C CA . SER B 1 5 ? -1.856 -26.844 14.648 1 86.94 5 SER B CA 1
ATOM 2417 C C . SER B 1 5 ? -2.201 -27.703 13.438 1 86.94 5 SER B C 1
ATOM 2419 O O . SER B 1 5 ? -2.188 -27.219 12.297 1 86.94 5 SER B O 1
ATOM 2421 N N . ILE B 1 6 ? -2.486 -28.953 13.766 1 88.12 6 ILE B N 1
ATOM 2422 C CA . ILE B 1 6 ? -2.877 -29.859 12.688 1 88.12 6 ILE B CA 1
ATOM 2423 C C . ILE B 1 6 ? -4.188 -29.375 12.062 1 88.12 6 ILE B C 1
ATOM 2425 O O . ILE B 1 6 ? -4.402 -29.531 10.859 1 88.12 6 ILE B O 1
ATOM 2429 N N . LYS B 1 7 ? -4.992 -28.797 12.828 1 83.81 7 LYS B N 1
ATOM 2430 C CA . LYS B 1 7 ? -6.254 -28.25 12.336 1 83.81 7 LYS B CA 1
ATOM 2431 C C . LYS B 1 7 ? -6.023 -27.047 11.422 1 83.81 7 LYS B C 1
ATOM 2433 O O . LYS B 1 7 ? -6.711 -26.891 10.406 1 83.81 7 LYS B O 1
ATOM 2438 N N . ASP B 1 8 ? -5.039 -26.359 11.781 1 80.94 8 ASP B N 1
ATOM 2439 C CA . ASP B 1 8 ? -4.664 -25.219 10.938 1 80.94 8 ASP B CA 1
ATOM 2440 C C . ASP B 1 8 ? -4.184 -25.703 9.57 1 80.94 8 ASP B C 1
ATOM 2442 O O . ASP B 1 8 ? -4.594 -25.156 8.539 1 80.94 8 ASP B O 1
ATOM 2446 N N . LEU B 1 9 ? -3.352 -26.656 9.625 1 83.19 9 LEU B N 1
ATOM 2447 C CA . LEU B 1 9 ? -2.803 -27.188 8.383 1 83.19 9 LEU B CA 1
ATOM 2448 C C . LEU B 1 9 ? -3.91 -27.734 7.488 1 83.19 9 LEU B C 1
ATOM 2450 O O . LEU B 1 9 ? -3.893 -27.531 6.27 1 83.19 9 LEU B O 1
ATOM 2454 N N . GLU B 1 10 ? -4.832 -28.391 8.102 1 81.81 10 GLU B N 1
ATOM 2455 C CA . GLU B 1 10 ? -5.961 -28.938 7.352 1 81.81 10 GLU B CA 1
ATOM 2456 C C . GLU B 1 10 ? -6.77 -27.828 6.684 1 81.81 10 GLU B C 1
ATOM 2458 O O . GLU B 1 10 ? -7.098 -27.922 5.5 1 81.81 10 GLU B O 1
ATOM 2463 N N . LYS B 1 11 ? -7.004 -26.906 7.34 1 72 11 LYS B N 1
ATOM 2464 C CA . LYS B 1 11 ? -7.82 -25.797 6.844 1 72 11 LYS B CA 1
ATOM 2465 C C . LYS B 1 11 ? -7.113 -25.062 5.711 1 72 11 LYS B C 1
ATOM 2467 O O . LYS B 1 11 ? -7.738 -24.719 4.707 1 72 11 LYS B O 1
ATOM 2472 N N . ILE B 1 12 ? -5.883 -24.906 5.863 1 70.94 12 ILE B N 1
ATOM 2473 C CA . ILE B 1 12 ? -5.133 -24.078 4.922 1 70.94 12 ILE B CA 1
ATOM 2474 C C . ILE B 1 12 ? -4.812 -24.891 3.668 1 70.94 12 ILE B C 1
ATOM 2476 O O . ILE B 1 12 ? -4.93 -24.375 2.549 1 70.94 12 ILE B O 1
ATOM 2480 N N . SER B 1 13 ? -4.441 -26.125 3.846 1 73.5 13 SER B N 1
ATOM 2481 C CA . SER B 1 13 ? -3.98 -26.938 2.725 1 73.5 13 SER B CA 1
ATOM 2482 C C . SER B 1 13 ? -5.141 -27.656 2.041 1 73.5 13 SER B C 1
ATOM 2484 O O . SER B 1 13 ? -5.02 -28.109 0.898 1 73.5 13 SER B O 1
ATOM 2486 N N . GLY B 1 14 ? -6.176 -27.812 2.789 1 72.56 14 GLY B N 1
ATOM 2487 C CA . GLY B 1 14 ? -7.297 -28.578 2.283 1 72.56 14 GLY B CA 1
ATOM 2488 C C . GLY B 1 14 ? -7.102 -30.078 2.412 1 72.56 14 GLY B C 1
ATOM 2489 O O . GLY B 1 14 ? -7.953 -30.859 1.99 1 72.56 14 GLY B O 1
ATOM 2490 N N . ILE B 1 15 ? -6.027 -30.5 2.959 1 81.56 15 ILE B N 1
ATOM 2491 C CA . ILE B 1 15 ? -5.75 -31.922 3.172 1 81.56 15 ILE B CA 1
ATOM 2492 C C . ILE B 1 15 ? -6.207 -32.344 4.57 1 81.56 15 ILE B C 1
ATOM 2494 O O . ILE B 1 15 ? -5.934 -31.641 5.551 1 81.56 15 ILE B O 1
ATOM 2498 N N . LYS B 1 16 ? -6.91 -33.406 4.684 1 86.56 16 LYS B N 1
ATOM 2499 C CA . LYS B 1 16 ? -7.445 -33.875 5.957 1 86.56 16 LYS B CA 1
ATOM 2500 C C . LYS B 1 16 ? -6.324 -34.156 6.953 1 86.56 16 LYS B C 1
ATOM 2502 O O . LYS B 1 16 ? -5.273 -34.688 6.57 1 86.56 16 LYS B O 1
ATOM 2507 N N . ALA B 1 17 ? -6.633 -33.906 8.25 1 89.31 17 ALA B N 1
ATOM 2508 C CA . ALA B 1 17 ? -5.668 -34.094 9.336 1 89.31 17 ALA B CA 1
ATOM 2509 C C . ALA B 1 17 ? -5.129 -35.5 9.359 1 89.31 17 ALA B C 1
ATOM 2511 O O . ALA B 1 17 ? -3.928 -35.719 9.531 1 89.31 17 ALA B O 1
ATOM 2512 N N . HIS B 1 18 ? -6.035 -36.375 9.211 1 91.88 18 HIS B N 1
ATOM 2513 C CA . HIS B 1 18 ? -5.645 -37.781 9.234 1 91.88 18 HIS B CA 1
ATOM 2514 C C . HIS B 1 18 ? -4.645 -38.094 8.133 1 91.88 18 HIS B C 1
ATOM 2516 O O . HIS B 1 18 ? -3.668 -38.812 8.359 1 91.88 18 HIS B O 1
ATOM 2522 N N . THR B 1 19 ? -4.828 -37.656 6.98 1 91.38 19 THR B N 1
ATOM 2523 C CA . THR B 1 19 ? -3.939 -37.875 5.844 1 91.38 19 THR B CA 1
ATOM 2524 C C . THR B 1 19 ? -2.572 -37.219 6.102 1 91.38 19 THR B C 1
ATOM 2526 O O . THR B 1 19 ? -1.54 -37.844 5.797 1 91.38 19 THR B O 1
ATOM 2529 N N . ILE B 1 20 ? -2.598 -36.031 6.688 1 90.75 20 ILE B N 1
ATOM 2530 C CA . ILE B 1 20 ? -1.356 -35.344 7.008 1 90.75 20 ILE B CA 1
ATOM 2531 C C . ILE B 1 20 ? -0.533 -36.156 7.988 1 90.75 20 ILE B C 1
ATOM 2533 O O . ILE B 1 20 ? 0.679 -36.312 7.816 1 90.75 20 ILE B O 1
ATOM 2537 N N . ARG B 1 21 ? -1.219 -36.719 8.938 1 90.06 21 ARG B N 1
ATOM 2538 C CA . ARG B 1 21 ? -0.548 -37.562 9.938 1 90.06 21 ARG B CA 1
ATOM 2539 C C . ARG B 1 21 ? 0.034 -38.812 9.305 1 90.06 21 ARG B C 1
ATOM 2541 O O . ARG B 1 21 ? 1.131 -39.25 9.664 1 90.06 21 ARG B O 1
ATOM 2548 N N . MET B 1 22 ? -0.707 -39.375 8.438 1 91.75 22 MET B N 1
ATOM 2549 C CA . MET B 1 22 ? -0.231 -40.562 7.734 1 91.75 22 MET B CA 1
ATOM 2550 C C . MET B 1 22 ? 1.016 -40.25 6.914 1 91.75 22 MET B C 1
ATOM 2552 O O . MET B 1 22 ? 1.965 -41.031 6.895 1 91.75 22 MET B O 1
ATOM 2556 N N . TRP B 1 23 ? 0.958 -39.125 6.266 1 90.44 23 TRP B N 1
ATOM 2557 C CA . TRP B 1 23 ? 2.102 -38.719 5.457 1 90.44 23 TRP B CA 1
ATOM 2558 C C . TRP B 1 23 ? 3.324 -38.469 6.328 1 90.44 23 TRP B C 1
ATOM 2560 O O . TRP B 1 23 ? 4.453 -38.781 5.938 1 90.44 23 TRP B O 1
ATOM 2570 N N . GLU B 1 24 ? 3.09 -37.875 7.465 1 90.19 24 GLU B N 1
ATOM 2571 C CA . GLU B 1 24 ? 4.152 -37.656 8.438 1 90.19 24 GLU B CA 1
ATOM 2572 C C . GLU B 1 24 ? 4.762 -38.969 8.898 1 90.19 24 GLU B C 1
ATOM 2574 O O . GLU B 1 24 ? 5.98 -39.156 8.875 1 90.19 24 GLU B O 1
ATOM 2579 N N . ARG B 1 25 ? 3.973 -39.844 9.234 1 89.75 25 ARG B N 1
ATOM 2580 C CA . ARG B 1 25 ? 4.402 -41.125 9.805 1 89.75 25 ARG B CA 1
ATOM 2581 C C . ARG B 1 25 ? 5.059 -42 8.758 1 89.75 25 ARG B C 1
ATOM 2583 O O . ARG B 1 25 ? 6.129 -42.562 8.992 1 89.75 25 ARG B O 1
ATOM 2590 N N . ARG B 1 26 ? 4.461 -42.094 7.609 1 91.25 26 ARG B N 1
ATOM 2591 C CA . ARG B 1 26 ? 4.875 -43.062 6.59 1 91.25 26 ARG B CA 1
ATOM 2592 C C . ARG B 1 26 ? 6.055 -42.531 5.781 1 91.25 26 ARG B C 1
ATOM 2594 O O . ARG B 1 26 ? 6.926 -43.312 5.363 1 91.25 26 ARG B O 1
ATOM 2601 N N . TYR B 1 27 ? 6.09 -41.219 5.543 1 91.12 27 TYR B N 1
ATOM 2602 C CA . TYR B 1 27 ? 7.055 -40.688 4.586 1 91.12 27 TYR B CA 1
ATOM 2603 C C . TYR B 1 27 ? 7.926 -39.625 5.223 1 91.12 27 TYR B C 1
ATOM 2605 O O . TYR B 1 27 ? 8.898 -39.156 4.617 1 91.12 27 TYR B O 1
ATOM 2613 N N . GLY B 1 28 ? 7.602 -39.188 6.297 1 89 28 GLY B N 1
ATOM 2614 C CA . GLY B 1 28 ? 8.367 -38.156 6.941 1 89 28 GLY B CA 1
ATOM 2615 C C . GLY B 1 28 ? 8.312 -36.812 6.191 1 89 28 GLY B C 1
ATOM 2616 O O . GLY B 1 28 ? 9.305 -36.094 6.137 1 89 28 GLY B O 1
ATOM 2617 N N . LEU B 1 29 ? 7.23 -36.531 5.613 1 87.75 29 LEU B N 1
ATOM 2618 C CA . LEU B 1 29 ? 7.102 -35.344 4.742 1 87.75 29 LEU B CA 1
ATOM 2619 C C . LEU B 1 29 ? 7.113 -34.062 5.555 1 87.75 29 LEU B C 1
ATOM 2621 O O . LEU B 1 29 ? 7.504 -33 5.051 1 87.75 29 LEU B O 1
ATOM 2625 N N . ILE B 1 30 ? 6.539 -34.125 6.797 1 87 30 ILE B N 1
ATOM 2626 C CA . ILE B 1 30 ? 6.578 -33 7.715 1 87 30 ILE B CA 1
ATOM 2627 C C . ILE B 1 30 ? 7.094 -33.438 9.078 1 87 30 ILE B C 1
ATOM 2629 O O . ILE B 1 30 ? 7.012 -34.625 9.414 1 87 30 ILE B O 1
ATOM 2633 N N . GLU B 1 31 ? 7.766 -32.469 9.703 1 86.81 31 GLU B N 1
ATOM 2634 C CA . GLU B 1 31 ? 8.367 -32.812 10.992 1 86.81 31 GLU B CA 1
ATOM 2635 C C . GLU B 1 31 ? 7.84 -31.875 12.086 1 86.81 31 GLU B C 1
ATOM 2637 O O . GLU B 1 31 ? 8.422 -30.828 12.352 1 86.81 31 GLU B O 1
ATOM 2642 N N . PRO B 1 32 ? 6.797 -32.312 12.766 1 87 32 PRO B N 1
ATOM 2643 C CA . PRO B 1 32 ? 6.227 -31.453 13.805 1 87 32 PRO B CA 1
ATOM 2644 C C . PRO B 1 32 ? 7.203 -31.188 14.953 1 87 32 PRO B C 1
ATOM 2646 O O . PRO B 1 32 ? 8.094 -32 15.211 1 87 32 PRO B O 1
ATOM 2649 N N . GLU B 1 33 ? 7.113 -30.016 15.492 1 87.31 33 GLU B N 1
ATOM 2650 C CA . GLU B 1 33 ? 7.836 -29.656 16.703 1 87.31 33 GLU B CA 1
ATOM 2651 C C . GLU B 1 33 ? 6.926 -29.719 17.938 1 87.31 33 GLU B C 1
ATOM 2653 O O . GLU B 1 33 ? 5.719 -29.922 17.812 1 87.31 33 GLU B O 1
ATOM 2658 N N . ARG B 1 34 ? 7.562 -29.75 19.188 1 87 34 ARG B N 1
ATOM 2659 C CA . ARG B 1 34 ? 6.758 -29.828 20.406 1 87 34 ARG B CA 1
ATOM 2660 C C . ARG B 1 34 ? 7.098 -28.688 21.344 1 87 34 ARG B C 1
ATOM 2662 O O . ARG B 1 34 ? 8.258 -28.281 21.453 1 87 34 ARG B O 1
ATOM 2669 N N . THR B 1 35 ? 6.078 -28.188 21.969 1 82.88 35 THR B N 1
ATOM 2670 C CA . THR B 1 35 ? 6.281 -27.203 23.031 1 82.88 35 THR B CA 1
ATOM 2671 C C . THR B 1 35 ? 6.832 -27.875 24.297 1 82.88 35 THR B C 1
ATOM 2673 O O . THR B 1 35 ? 6.852 -29.109 24.391 1 82.88 35 THR B O 1
ATOM 2676 N N . PRO B 1 36 ? 7.285 -26.938 25.156 1 84.69 36 PRO B N 1
ATOM 2677 C CA . PRO B 1 36 ? 7.746 -27.531 26.422 1 84.69 36 PRO B CA 1
ATOM 2678 C C . PRO B 1 36 ? 6.668 -28.359 27.109 1 84.69 36 PRO B C 1
ATOM 2680 O O . PRO B 1 36 ? 6.98 -29.297 27.859 1 84.69 36 PRO B O 1
ATOM 2683 N N . THR B 1 37 ? 5.449 -28.047 26.906 1 87.88 37 THR B N 1
ATOM 2684 C CA . THR B 1 37 ? 4.324 -28.766 27.484 1 87.88 37 THR B CA 1
ATOM 2685 C C . THR B 1 37 ? 3.932 -29.953 26.625 1 87.88 37 THR B C 1
ATOM 2687 O O . THR B 1 37 ? 2.857 -30.531 26.797 1 87.88 37 THR B O 1
ATOM 2690 N N . ASN B 1 38 ? 4.574 -30.234 25.625 1 87.81 38 ASN B N 1
ATOM 2691 C CA . ASN B 1 38 ? 4.469 -31.422 24.766 1 87.81 38 ASN B CA 1
ATOM 2692 C C . ASN B 1 38 ? 3.305 -31.297 23.781 1 87.81 38 ASN B C 1
ATOM 2694 O O . ASN B 1 38 ? 2.691 -32.312 23.422 1 87.81 38 ASN B O 1
ATOM 2698 N N . ILE B 1 39 ? 2.979 -30.141 23.406 1 87.5 39 ILE B N 1
ATOM 2699 C CA . ILE B 1 39 ? 1.942 -29.922 22.406 1 87.5 39 ILE B CA 1
ATOM 2700 C C . ILE B 1 39 ? 2.578 -29.844 21.016 1 87.5 39 ILE B C 1
ATOM 2702 O O . ILE B 1 39 ? 3.504 -29.047 20.797 1 87.5 39 ILE B O 1
ATOM 2706 N N . ARG B 1 40 ? 1.961 -30.641 20.078 1 88.06 40 ARG B N 1
ATOM 2707 C CA . ARG B 1 40 ? 2.479 -30.672 18.719 1 88.06 40 ARG B CA 1
ATOM 2708 C C . ARG B 1 40 ? 2.135 -29.391 17.969 1 88.06 40 ARG B C 1
ATOM 2710 O O . ARG B 1 40 ? 1.025 -28.875 18.094 1 88.06 40 ARG B O 1
ATOM 2717 N N . TYR B 1 41 ? 3.225 -28.844 17.266 1 90.44 41 TYR B N 1
ATOM 2718 C CA . TYR B 1 41 ? 2.969 -27.719 16.375 1 90.44 41 TYR B CA 1
ATOM 2719 C C . TYR B 1 41 ? 3.816 -27.828 15.117 1 90.44 41 TYR B C 1
ATOM 2721 O O . TYR B 1 41 ? 4.789 -28.578 15.078 1 90.44 41 TYR B O 1
ATOM 2729 N N . TYR B 1 42 ? 3.352 -27.156 14.047 1 87.5 42 TYR B N 1
ATOM 2730 C CA . TYR B 1 42 ? 4.012 -27.156 12.75 1 87.5 42 TYR B CA 1
ATOM 2731 C C . TYR B 1 42 ? 4.508 -25.766 12.383 1 87.5 42 TYR B C 1
ATOM 2733 O O . TYR B 1 42 ? 3.846 -24.766 12.68 1 87.5 42 TYR B O 1
ATOM 2741 N N . SER B 1 43 ? 5.648 -25.766 11.766 1 83.75 43 SER B N 1
ATOM 2742 C CA . SER B 1 43 ? 6.277 -24.5 11.398 1 83.75 43 SER B CA 1
ATOM 2743 C C . SER B 1 43 ? 5.77 -24 10.047 1 83.75 43 SER B C 1
ATOM 2745 O O . SER B 1 43 ? 5.035 -24.719 9.352 1 83.75 43 SER B O 1
ATOM 2747 N N . ASP B 1 44 ? 6.176 -22.734 9.695 1 79.31 44 ASP B N 1
ATOM 2748 C CA . ASP B 1 44 ? 5.922 -22.172 8.367 1 79.31 44 ASP B CA 1
ATOM 2749 C C . ASP B 1 44 ? 6.523 -23.047 7.273 1 79.31 44 ASP B C 1
ATOM 2751 O O . ASP B 1 44 ? 5.934 -23.203 6.203 1 79.31 44 ASP B O 1
ATOM 2755 N N . CYS B 1 45 ? 7.637 -23.578 7.621 1 81.25 45 CYS B N 1
ATOM 2756 C CA . CYS B 1 45 ? 8.305 -24.438 6.652 1 81.25 45 CYS B CA 1
ATOM 2757 C C . CYS B 1 45 ? 7.488 -25.703 6.398 1 81.25 45 CYS B C 1
ATOM 2759 O O . CYS B 1 45 ? 7.395 -26.156 5.258 1 81.25 45 CYS B O 1
ATOM 2761 N N . ASP B 1 46 ? 6.867 -26.156 7.414 1 84.88 46 ASP B N 1
ATOM 2762 C CA . ASP B 1 46 ? 6.023 -27.344 7.277 1 84.88 46 ASP B CA 1
ATOM 2763 C C . ASP B 1 46 ? 4.789 -27.047 6.434 1 84.88 46 ASP B C 1
ATOM 2765 O O . ASP B 1 46 ? 4.41 -27.844 5.57 1 84.88 46 ASP B O 1
ATOM 2769 N N . LEU B 1 47 ? 4.238 -25.938 6.684 1 83.19 47 LEU B N 1
ATOM 2770 C CA . LEU B 1 47 ? 3.061 -25.531 5.914 1 83.19 47 LEU B CA 1
ATOM 2771 C C . LEU B 1 47 ? 3.4 -25.406 4.434 1 83.19 47 LEU B C 1
ATOM 2773 O O . LEU B 1 47 ? 2.688 -25.922 3.576 1 83.19 47 LEU B O 1
ATOM 2777 N N . LYS B 1 48 ? 4.441 -24.703 4.141 1 83 48 LYS B N 1
ATOM 2778 C CA . LYS B 1 48 ? 4.855 -24.484 2.758 1 83 48 LYS B CA 1
ATOM 2779 C C . LYS B 1 48 ? 5.113 -25.812 2.045 1 83 48 LYS B C 1
ATOM 2781 O O . LYS B 1 48 ? 4.676 -26 0.909 1 83 48 LYS B O 1
ATOM 2786 N N . ARG B 1 49 ? 5.738 -26.641 2.734 1 85.94 49 ARG B N 1
ATOM 2787 C CA . ARG B 1 49 ? 6.027 -27.953 2.162 1 85.94 49 ARG B CA 1
ATOM 2788 C C . ARG B 1 49 ? 4.742 -28.719 1.886 1 85.94 49 ARG B C 1
ATOM 2790 O O . ARG B 1 49 ? 4.57 -29.297 0.803 1 85.94 49 ARG B O 1
ATOM 2797 N N . LEU B 1 50 ? 3.906 -28.734 2.803 1 86.75 50 LEU B N 1
ATOM 2798 C CA . LEU B 1 50 ? 2.639 -29.438 2.664 1 86.75 50 LEU B CA 1
ATOM 2799 C C . LEU B 1 50 ? 1.846 -28.906 1.476 1 86.75 50 LEU B C 1
ATOM 2801 O O . LEU B 1 50 ? 1.248 -29.688 0.725 1 86.75 50 LEU B O 1
ATOM 2805 N N . LEU B 1 51 ? 1.839 -27.656 1.322 1 85.06 51 LEU B N 1
ATOM 2806 C CA . LEU B 1 51 ? 1.108 -27.047 0.219 1 85.06 51 LEU B CA 1
ATOM 2807 C C . LEU B 1 51 ? 1.71 -27.453 -1.123 1 85.06 51 LEU B C 1
ATOM 2809 O O . LEU B 1 51 ? 0.98 -27.766 -2.066 1 85.06 51 LEU B O 1
ATOM 2813 N N . ASN B 1 52 ? 2.975 -27.469 -1.189 1 86.88 52 ASN B N 1
ATOM 2814 C CA . ASN B 1 52 ? 3.641 -27.891 -2.414 1 86.88 52 ASN B CA 1
ATOM 2815 C C . ASN B 1 52 ? 3.32 -29.344 -2.744 1 86.88 52 ASN B C 1
ATOM 2817 O O . ASN B 1 52 ? 3.051 -29.688 -3.898 1 86.88 52 ASN B O 1
ATOM 2821 N N . ILE B 1 53 ? 3.301 -30.125 -1.733 1 86.94 53 ILE B N 1
ATOM 2822 C CA . ILE B 1 53 ? 2.994 -31.531 -1.898 1 86.94 53 ILE B CA 1
ATOM 2823 C C . ILE B 1 53 ? 1.552 -31.703 -2.371 1 86.94 53 ILE B C 1
ATOM 2825 O O . ILE B 1 53 ? 1.275 -32.5 -3.275 1 86.94 53 ILE B O 1
ATOM 2829 N N . SER B 1 54 ? 0.699 -30.969 -1.761 1 84.06 54 SER B N 1
ATOM 2830 C CA . SER B 1 54 ? -0.711 -31.031 -2.133 1 84.06 54 SER B CA 1
ATOM 2831 C C . SER B 1 54 ? -0.907 -30.672 -3.602 1 84.06 54 SER B C 1
ATOM 2833 O O . SER B 1 54 ? -1.691 -31.312 -4.305 1 84.06 54 SER B O 1
ATOM 2835 N N . ILE B 1 55 ? -0.23 -29.688 -4.02 1 81.5 55 ILE B N 1
ATOM 2836 C CA . ILE B 1 55 ? -0.336 -29.25 -5.406 1 81.5 55 ILE B CA 1
ATOM 2837 C C . ILE B 1 55 ? 0.12 -30.359 -6.34 1 81.5 55 ILE B C 1
ATOM 2839 O O . ILE B 1 55 ? -0.563 -30.688 -7.312 1 81.5 55 ILE B O 1
ATOM 2843 N N . LEU B 1 56 ? 1.175 -30.953 -6.043 1 87 56 LEU B N 1
ATOM 2844 C CA . LEU B 1 56 ? 1.691 -32.062 -6.863 1 87 56 LEU B CA 1
ATOM 2845 C C . LEU B 1 56 ? 0.744 -33.25 -6.836 1 87 56 LEU B C 1
ATOM 2847 O O . LEU B 1 56 ? 0.444 -33.812 -7.883 1 87 56 LEU B O 1
ATOM 2851 N N . ASN B 1 57 ? 0.242 -33.562 -5.672 1 85.44 57 ASN B N 1
ATOM 2852 C CA . ASN B 1 57 ? -0.664 -34.688 -5.52 1 85.44 57 ASN B CA 1
ATOM 2853 C C . ASN B 1 57 ? -1.972 -34.469 -6.273 1 85.44 57 ASN B C 1
ATOM 2855 O O . ASN B 1 57 ? -2.51 -35.406 -6.875 1 85.44 57 ASN B O 1
ATOM 2859 N N . HIS B 1 58 ? -2.42 -33.312 -6.277 1 79.06 58 HIS B N 1
ATOM 2860 C CA . HIS B 1 58 ? -3.641 -32.969 -6.996 1 79.06 58 HIS B CA 1
ATOM 2861 C C . HIS B 1 58 ? -3.449 -33.094 -8.508 1 79.06 58 HIS B C 1
ATOM 2863 O O . HIS B 1 58 ? -4.418 -33.281 -9.242 1 79.06 58 HIS B O 1
ATOM 2869 N N . HIS B 1 59 ? -2.266 -33 -8.906 1 81.69 59 HIS B N 1
ATOM 2870 C CA . HIS B 1 59 ? -1.979 -33.125 -10.328 1 81.69 59 HIS B CA 1
ATOM 2871 C C . HIS B 1 59 ? -1.566 -34.531 -10.703 1 81.69 59 HIS B C 1
ATOM 2873 O O . HIS B 1 59 ? -0.942 -34.75 -11.742 1 81.69 59 HIS B O 1
ATOM 2879 N N . GLY B 1 60 ? -1.721 -35.375 -9.773 1 86.31 60 GLY B N 1
ATOM 2880 C CA . GLY B 1 60 ? -1.64 -36.812 -10.117 1 86.31 60 GLY B CA 1
ATOM 2881 C C . GLY B 1 60 ? -0.307 -37.438 -9.75 1 86.31 60 GLY B C 1
ATOM 2882 O O . GLY B 1 60 ? -0.055 -38.594 -10.062 1 86.31 60 GLY B O 1
ATOM 2883 N N . ILE B 1 61 ? 0.489 -36.75 -9.18 1 89.94 61 ILE B N 1
ATOM 2884 C CA . ILE B 1 61 ? 1.766 -37.312 -8.773 1 89.94 61 ILE B CA 1
ATOM 2885 C C . ILE B 1 61 ? 1.594 -38.094 -7.461 1 89.94 61 ILE B C 1
ATOM 2887 O O . ILE B 1 61 ? 1.06 -37.562 -6.488 1 89.94 61 ILE B O 1
ATOM 2891 N N . LYS B 1 62 ? 2.053 -39.25 -7.426 1 91.62 62 LYS B N 1
ATOM 2892 C CA . LYS B 1 62 ? 1.875 -40.094 -6.262 1 91.62 62 LYS B CA 1
ATOM 2893 C C . LYS B 1 62 ? 2.713 -39.625 -5.086 1 91.62 62 LYS B C 1
ATOM 2895 O O . LYS B 1 62 ? 3.857 -39.188 -5.262 1 91.62 62 LYS B O 1
ATOM 2900 N N . ILE B 1 63 ? 2.176 -39.812 -3.883 1 91.06 63 ILE B N 1
ATOM 2901 C CA . ILE B 1 63 ? 2.805 -39.312 -2.662 1 91.06 63 ILE B CA 1
ATOM 2902 C C . ILE B 1 63 ? 4.133 -40.031 -2.439 1 91.06 63 ILE B C 1
ATOM 2904 O O . ILE B 1 63 ? 5.094 -39.438 -1.943 1 91.06 63 ILE B O 1
ATOM 2908 N N . SER B 1 64 ? 4.207 -41.219 -2.758 1 91.19 64 SER B N 1
ATOM 2909 C CA . SER B 1 64 ? 5.426 -42.031 -2.604 1 91.19 64 SER B CA 1
ATOM 2910 C C . SER B 1 64 ? 6.562 -41.438 -3.447 1 91.19 64 SER B C 1
ATOM 2912 O O . SER B 1 64 ? 7.723 -41.469 -3.029 1 91.19 64 SER B O 1
ATOM 2914 N N . HIS B 1 65 ? 6.199 -40.969 -4.539 1 93.56 65 HIS B N 1
ATOM 2915 C CA . HIS B 1 65 ? 7.18 -40.344 -5.418 1 93.56 65 HIS B CA 1
ATOM 2916 C C . HIS B 1 65 ? 7.598 -38.969 -4.879 1 93.56 65 HIS B C 1
ATOM 2918 O O . HIS B 1 65 ? 8.781 -38.625 -4.891 1 93.56 65 HIS B O 1
ATOM 2924 N N . ILE B 1 66 ? 6.629 -38.219 -4.43 1 92.5 66 ILE B N 1
ATOM 2925 C CA . ILE B 1 66 ? 6.883 -36.875 -3.914 1 92.5 66 ILE B CA 1
ATOM 2926 C C . ILE B 1 66 ? 7.824 -36.938 -2.715 1 92.5 66 ILE B C 1
ATOM 2928 O O . ILE B 1 66 ? 8.703 -36.094 -2.549 1 92.5 66 ILE B O 1
ATOM 2932 N N . ALA B 1 67 ? 7.668 -37.969 -1.93 1 90.62 67 ALA B N 1
ATOM 2933 C CA . ALA B 1 67 ? 8.438 -38.125 -0.7 1 90.62 67 ALA B CA 1
ATOM 2934 C C . ALA B 1 67 ? 9.922 -38.281 -0.999 1 90.62 67 ALA B C 1
ATOM 2936 O O . ALA B 1 67 ? 10.766 -37.969 -0.153 1 90.62 67 ALA B O 1
ATOM 2937 N N . GLY B 1 68 ? 10.227 -38.656 -2.162 1 90.38 68 GLY B N 1
ATOM 2938 C CA . GLY B 1 68 ? 11.609 -38.875 -2.541 1 90.38 68 GLY B CA 1
ATOM 2939 C C . GLY B 1 68 ? 12.258 -37.625 -3.123 1 90.38 68 GLY B C 1
ATOM 2940 O O . GLY B 1 68 ? 13.469 -37.625 -3.371 1 90.38 68 GLY B O 1
ATOM 2941 N N . LEU B 1 69 ? 11.57 -36.594 -3.275 1 91.69 69 LEU B N 1
ATOM 2942 C CA . LEU B 1 69 ? 12.078 -35.375 -3.902 1 91.69 69 LEU B CA 1
ATOM 2943 C C . LEU B 1 69 ? 12.625 -34.406 -2.857 1 91.69 69 LEU B C 1
ATOM 2945 O O . LEU B 1 69 ? 12.109 -34.344 -1.737 1 91.69 69 LEU B O 1
ATOM 2949 N N . SER B 1 70 ? 13.641 -33.719 -3.254 1 89.75 70 SER B N 1
ATOM 2950 C CA . SER B 1 70 ? 14.148 -32.625 -2.414 1 89.75 70 SER B CA 1
ATOM 2951 C C . SER B 1 70 ? 13.211 -31.438 -2.441 1 89.75 70 SER B C 1
ATOM 2953 O O . SER B 1 70 ? 12.359 -31.312 -3.326 1 89.75 70 SER B O 1
ATOM 2955 N N . ASP B 1 71 ? 13.406 -30.547 -1.486 1 84.75 71 ASP B N 1
ATOM 2956 C CA . ASP B 1 71 ? 12.586 -29.328 -1.453 1 84.75 71 ASP B CA 1
ATOM 2957 C C . ASP B 1 71 ? 12.758 -28.516 -2.736 1 84.75 71 ASP B C 1
ATOM 2959 O O . ASP B 1 71 ? 11.789 -27.953 -3.254 1 84.75 71 ASP B O 1
ATOM 2963 N N . THR B 1 72 ? 13.945 -28.469 -3.217 1 86.25 72 THR B N 1
ATOM 2964 C CA . THR B 1 72 ? 14.234 -27.734 -4.445 1 86.25 72 THR B CA 1
ATOM 2965 C C . THR B 1 72 ? 13.523 -28.375 -5.637 1 86.25 72 THR B C 1
ATOM 2967 O O . THR B 1 72 ? 12.984 -27.672 -6.492 1 86.25 72 THR B O 1
ATOM 2970 N N . GLU B 1 73 ? 13.531 -29.672 -5.633 1 89.25 73 GLU B N 1
ATOM 2971 C CA . GLU B 1 73 ? 12.852 -30.391 -6.707 1 89.25 73 GLU B CA 1
ATOM 2972 C C . GLU B 1 73 ? 11.344 -30.188 -6.641 1 89.25 73 GLU B C 1
ATOM 2974 O O . GLU B 1 73 ? 10.688 -30.016 -7.668 1 89.25 73 GLU B O 1
ATOM 2979 N N . ILE B 1 74 ? 10.852 -30.281 -5.465 1 88.12 74 ILE B N 1
ATOM 2980 C CA . ILE B 1 74 ? 9.422 -30.078 -5.266 1 88.12 74 ILE B CA 1
ATOM 2981 C C . ILE B 1 74 ? 9.008 -28.703 -5.785 1 88.12 74 ILE B C 1
ATOM 2983 O O . ILE B 1 74 ? 8.07 -28.594 -6.574 1 88.12 74 ILE B O 1
ATOM 2987 N N . ARG B 1 75 ? 9.727 -27.719 -5.426 1 82.38 75 ARG B N 1
ATOM 2988 C CA . ARG B 1 75 ? 9.422 -26.359 -5.852 1 82.38 75 ARG B CA 1
ATOM 2989 C C . ARG B 1 75 ? 9.5 -26.234 -7.371 1 82.38 75 ARG B C 1
ATOM 2991 O O . ARG B 1 75 ? 8.641 -25.609 -7.992 1 82.38 75 ARG B O 1
ATOM 2998 N N . SER B 1 76 ? 10.492 -26.859 -7.91 1 86.12 76 SER B N 1
ATOM 2999 C CA . SER B 1 76 ? 10.688 -26.797 -9.359 1 86.12 76 SER B CA 1
ATOM 3000 C C . SER B 1 76 ? 9.531 -27.469 -10.094 1 86.12 76 SER B C 1
ATOM 3002 O O . SER B 1 76 ? 9.047 -26.953 -11.102 1 86.12 76 SER B O 1
ATOM 3004 N N . ARG B 1 77 ? 9.07 -28.5 -9.602 1 85.69 77 ARG B N 1
ATOM 3005 C CA . ARG B 1 77 ? 7.98 -29.234 -10.234 1 85.69 77 ARG B CA 1
ATOM 3006 C C . ARG B 1 77 ? 6.664 -28.469 -10.117 1 85.69 77 ARG B C 1
ATOM 3008 O O . ARG B 1 77 ? 5.863 -28.453 -11.055 1 85.69 77 ARG B O 1
ATOM 3015 N N . VAL B 1 78 ? 6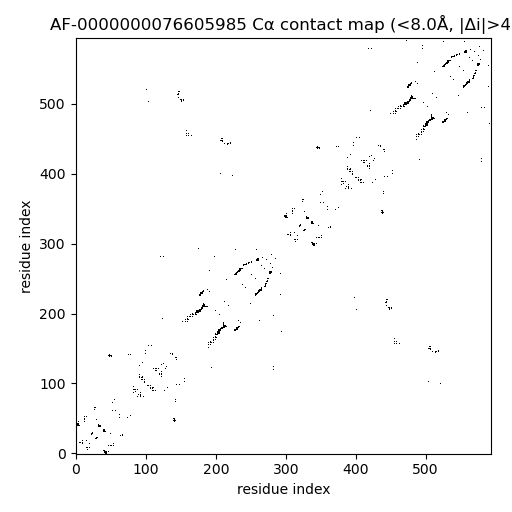.469 -27.953 -9 1 84.5 78 VAL B N 1
ATOM 3016 C CA . VAL B 1 78 ? 5.27 -27.141 -8.812 1 84.5 78 VAL B CA 1
ATOM 3017 C C . VAL B 1 78 ? 5.266 -25.984 -9.805 1 84.5 78 VAL B C 1
ATOM 3019 O O . VAL B 1 78 ? 4.238 -25.688 -10.422 1 84.5 78 VAL B O 1
ATOM 3022 N N . LEU B 1 79 ? 6.414 -25.328 -9.969 1 82.19 79 LEU B N 1
ATOM 3023 C CA . LEU B 1 79 ? 6.543 -24.219 -10.914 1 82.19 79 LEU B CA 1
ATOM 3024 C C . LEU B 1 79 ? 6.27 -24.688 -12.336 1 82.19 79 LEU B C 1
ATOM 3026 O O . LEU B 1 79 ? 5.539 -24.031 -13.078 1 82.19 79 LEU B O 1
ATOM 3030 N N . ASP B 1 80 ? 6.758 -25.844 -12.609 1 80.25 80 ASP B N 1
ATOM 3031 C CA . ASP B 1 80 ? 6.555 -26.406 -13.938 1 80.25 80 ASP B CA 1
ATOM 3032 C C . ASP B 1 80 ? 5.07 -26.656 -14.211 1 80.25 80 ASP B C 1
ATOM 3034 O O . ASP B 1 80 ? 4.574 -26.359 -15.297 1 80.25 80 ASP B O 1
ATOM 3038 N N . LEU B 1 81 ? 4.383 -27.172 -13.273 1 78.81 81 LEU B N 1
ATOM 3039 C CA . LEU B 1 81 ? 2.955 -27.438 -13.398 1 78.81 81 LEU B CA 1
ATOM 3040 C C . LEU B 1 81 ? 2.16 -26.156 -13.555 1 78.81 81 LEU B C 1
ATOM 3042 O O . LEU B 1 81 ? 1.178 -26.109 -14.297 1 78.81 81 LEU B O 1
ATOM 3046 N N . SER B 1 82 ? 2.635 -25.172 -12.852 1 74.38 82 SER B N 1
ATOM 3047 C CA . SER B 1 82 ? 1.93 -23.891 -12.867 1 74.38 82 SER B CA 1
ATOM 3048 C C . SER B 1 82 ? 2.121 -23.172 -14.203 1 74.38 82 SER B C 1
ATOM 3050 O O . SER B 1 82 ? 1.325 -22.297 -14.562 1 74.38 82 SER B O 1
ATOM 3052 N N . LEU B 1 83 ? 3.193 -23.562 -14.914 1 72.94 83 LEU B N 1
ATOM 3053 C CA . LEU B 1 83 ? 3.496 -22.953 -16.203 1 72.94 83 LEU B CA 1
ATOM 3054 C C . LEU B 1 83 ? 2.912 -23.766 -17.344 1 72.94 83 LEU B C 1
ATOM 3056 O O . LEU B 1 83 ? 2.826 -23.281 -18.484 1 72.94 83 LEU B O 1
ATOM 3060 N N . ASP B 1 84 ? 2.52 -25 -17.031 1 65.19 84 ASP B N 1
ATOM 3061 C CA . ASP B 1 84 ? 2.043 -25.891 -18.078 1 65.19 84 ASP B CA 1
ATOM 3062 C C . ASP B 1 84 ? 0.739 -25.375 -18.688 1 65.19 84 ASP B C 1
ATOM 3064 O O . ASP B 1 84 ? -0.237 -25.141 -17.969 1 65.19 84 ASP B O 1
ATOM 3068 N N . GLY B 1 85 ? 0.787 -24.875 -19.906 1 56.72 85 GLY B N 1
ATOM 3069 C CA . GLY B 1 85 ? -0.193 -24.234 -20.766 1 56.72 85 GLY B CA 1
ATOM 3070 C C . GLY B 1 85 ? -1.439 -25.078 -20.969 1 56.72 85 GLY B C 1
ATOM 3071 O O . GLY B 1 85 ? -2.463 -24.562 -21.438 1 56.72 85 GLY B O 1
ATOM 3072 N N . ARG B 1 86 ? -1.484 -26.438 -20.938 1 57.69 86 ARG B N 1
ATOM 3073 C CA . ARG B 1 86 ? -2.666 -27.25 -21.234 1 57.69 86 ARG B CA 1
ATOM 3074 C C . ARG B 1 86 ? -3.787 -26.953 -20.234 1 57.69 86 ARG B C 1
ATOM 3076 O O . ARG B 1 86 ? -4.965 -27.078 -20.578 1 57.69 86 ARG B O 1
ATOM 3083 N N . THR B 1 87 ? -3.426 -26.344 -19.047 1 57.09 87 THR B N 1
ATOM 3084 C CA . THR B 1 87 ? -4.406 -26.109 -17.984 1 57.09 87 THR B CA 1
ATOM 3085 C C . THR B 1 87 ? -4.641 -24.609 -17.797 1 57.09 87 THR B C 1
ATOM 3087 O O . THR B 1 87 ? -5.648 -24.219 -17.203 1 57.09 87 THR B O 1
ATOM 3090 N N . ASN B 1 88 ? -3.594 -23.891 -18.328 1 60.97 88 ASN B N 1
ATOM 3091 C CA . ASN B 1 88 ? -3.707 -22.438 -18.109 1 60.97 88 ASN B CA 1
ATOM 3092 C C . ASN B 1 88 ? -3.941 -21.703 -19.422 1 60.97 88 ASN B C 1
ATOM 3094 O O . ASN B 1 88 ? -3.555 -22.188 -20.5 1 60.97 88 ASN B O 1
ATOM 3098 N N . ASN B 1 89 ? -4.684 -20.672 -19.312 1 76.25 89 ASN B N 1
ATOM 3099 C CA . ASN B 1 89 ? -4.707 -19.656 -20.375 1 76.25 89 ASN B CA 1
ATOM 3100 C C . ASN B 1 89 ? -3.309 -19.141 -20.672 1 76.25 89 ASN B C 1
ATOM 3102 O O . ASN B 1 89 ? -2.506 -18.938 -19.766 1 76.25 89 ASN B O 1
ATOM 3106 N N . VAL B 1 90 ? -2.943 -19.141 -21.953 1 79.25 90 VAL B N 1
ATOM 3107 C CA . VAL B 1 90 ? -1.63 -18.734 -22.438 1 79.25 90 VAL B CA 1
ATOM 3108 C C . VAL B 1 90 ? -1.231 -17.406 -21.781 1 79.25 90 VAL B C 1
ATOM 3110 O O . VAL B 1 90 ? -0.062 -17.203 -21.453 1 79.25 90 VAL B O 1
ATOM 3113 N N . GLN B 1 91 ? -2.154 -16.578 -21.547 1 89.06 91 GLN B N 1
ATOM 3114 C CA . GLN B 1 91 ? -1.884 -15.281 -20.938 1 89.06 91 GLN B CA 1
ATOM 3115 C C . GLN B 1 91 ? -1.435 -15.445 -19.484 1 89.06 91 GLN B C 1
ATOM 3117 O O . GLN B 1 91 ? -0.481 -14.797 -19.047 1 89.06 91 GLN B O 1
ATOM 3122 N N . ILE B 1 92 ? -2.07 -16.328 -18.734 1 90.44 92 ILE B N 1
ATOM 3123 C CA . ILE B 1 92 ? -1.746 -16.562 -17.328 1 90.44 92 ILE B CA 1
ATOM 3124 C C . ILE B 1 92 ? -0.349 -17.156 -17.219 1 90.44 92 ILE B C 1
ATOM 3126 O O . ILE B 1 92 ? 0.441 -16.766 -16.359 1 90.44 92 ILE B O 1
ATOM 3130 N N . GLU B 1 93 ? -0.083 -18.062 -18.109 1 82.12 93 GLU B N 1
ATOM 3131 C CA . GLU B 1 93 ? 1.247 -18.672 -18.125 1 82.12 93 GLU B CA 1
ATOM 3132 C C . GLU B 1 93 ? 2.324 -17.625 -18.406 1 82.12 93 GLU B C 1
ATOM 3134 O O . GLU B 1 93 ? 3.365 -17.609 -17.75 1 82.12 93 GLU B O 1
ATOM 3139 N N . SER B 1 94 ? 2.055 -16.781 -19.375 1 86.56 94 SER B N 1
ATOM 3140 C CA . SER B 1 94 ? 3.012 -15.742 -19.734 1 86.56 94 SER B CA 1
ATOM 3141 C C . SER B 1 94 ? 3.238 -14.781 -18.562 1 86.56 94 SER B C 1
ATOM 3143 O O . SER B 1 94 ? 4.371 -14.375 -18.297 1 86.56 94 SER B O 1
ATOM 3145 N N . LEU B 1 95 ? 2.176 -14.43 -17.859 1 92.62 95 LEU B N 1
ATOM 3146 C CA . LEU B 1 95 ? 2.289 -13.57 -16.688 1 92.62 95 LEU B CA 1
ATOM 3147 C C . LEU B 1 95 ? 3.117 -14.242 -15.594 1 92.62 95 LEU B C 1
ATOM 3149 O O . LEU B 1 95 ? 3.957 -13.602 -14.961 1 92.62 95 LEU B O 1
ATOM 3153 N N . MET B 1 96 ? 2.932 -15.547 -15.398 1 88.44 96 MET B N 1
ATOM 3154 C CA . MET B 1 96 ? 3.67 -16.297 -14.391 1 88.44 96 MET B CA 1
ATOM 3155 C C . MET B 1 96 ? 5.164 -16.297 -14.703 1 88.44 96 MET B C 1
ATOM 3157 O O . MET B 1 96 ? 5.984 -16.031 -13.82 1 88.44 96 MET B O 1
ATOM 3161 N N . VAL B 1 97 ? 5.477 -16.578 -15.938 1 83.69 97 VAL B N 1
ATOM 3162 C CA . VAL B 1 97 ? 6.871 -16.625 -16.359 1 83.69 97 VAL B CA 1
ATOM 3163 C C . VAL B 1 97 ? 7.516 -15.258 -16.188 1 83.69 97 VAL B C 1
ATOM 3165 O O . VAL B 1 97 ? 8.617 -15.148 -15.648 1 83.69 97 VAL B O 1
ATOM 3168 N N . SER B 1 98 ? 6.809 -14.219 -16.609 1 91.25 98 SER B N 1
ATOM 3169 C CA . SER B 1 98 ? 7.344 -12.867 -16.5 1 91.25 98 SER B CA 1
ATOM 3170 C C . SER B 1 98 ? 7.562 -12.477 -15.047 1 91.25 98 SER B C 1
ATOM 3172 O O . SER B 1 98 ? 8.523 -11.781 -14.719 1 91.25 98 SER B O 1
ATOM 3174 N N . MET B 1 99 ? 6.664 -12.883 -14.164 1 92.94 99 MET B N 1
ATOM 3175 C CA . MET B 1 99 ? 6.801 -12.633 -12.734 1 92.94 99 MET B CA 1
ATOM 3176 C C . MET B 1 99 ? 8.047 -13.32 -12.18 1 92.94 99 MET B C 1
ATOM 3178 O O . MET B 1 99 ? 8.844 -12.688 -11.477 1 92.94 99 MET B O 1
ATOM 3182 N N . LEU B 1 100 ? 8.258 -14.586 -12.555 1 85.19 100 LEU B N 1
ATOM 3183 C CA . LEU B 1 100 ? 9.383 -15.367 -12.047 1 85.19 100 LEU B CA 1
ATOM 3184 C C . LEU B 1 100 ? 10.711 -14.812 -12.547 1 85.19 100 LEU B C 1
ATOM 3186 O O . LEU B 1 100 ? 11.711 -14.844 -11.828 1 85.19 100 LEU B O 1
ATOM 3190 N N . GLU B 1 101 ? 10.641 -14.273 -13.766 1 86.19 101 GLU B N 1
ATOM 3191 C CA . GLU B 1 101 ? 11.852 -13.711 -14.359 1 86.19 101 GLU B CA 1
ATOM 3192 C C . GLU B 1 101 ? 12.039 -12.25 -13.961 1 86.19 101 GLU B C 1
ATOM 3194 O O . GLU B 1 101 ? 13.055 -11.633 -14.289 1 86.19 101 GLU B O 1
ATOM 3199 N N . LEU B 1 102 ? 11.07 -11.695 -13.281 1 93.06 102 LEU B N 1
ATOM 3200 C CA . LEU B 1 102 ? 11.047 -10.281 -12.93 1 93.06 102 LEU B CA 1
ATOM 3201 C C . LEU B 1 102 ? 11.227 -9.414 -14.172 1 93.06 102 LEU B C 1
ATOM 3203 O O . LEU B 1 102 ? 12.023 -8.469 -14.164 1 93.06 102 LEU B O 1
ATOM 3207 N N . ASP B 1 103 ? 10.578 -9.867 -15.242 1 90.38 103 ASP B N 1
ATOM 3208 C CA . ASP B 1 103 ? 10.625 -9.164 -16.516 1 90.38 103 ASP B CA 1
ATOM 3209 C C . ASP B 1 103 ? 9.438 -8.219 -16.672 1 90.38 103 ASP B C 1
ATOM 3211 O O . ASP B 1 103 ? 8.344 -8.641 -17.062 1 90.38 103 ASP B O 1
ATOM 3215 N N . GLU B 1 104 ? 9.695 -6.992 -16.359 1 94.19 104 GLU B N 1
ATOM 3216 C CA . GLU B 1 104 ? 8.656 -5.961 -16.344 1 94.19 104 GLU B CA 1
ATOM 3217 C C . GLU B 1 104 ? 8.031 -5.785 -17.734 1 94.19 104 GLU B C 1
ATOM 3219 O O . GLU B 1 104 ? 6.812 -5.707 -17.859 1 94.19 104 GLU B O 1
ATOM 3224 N N . ARG B 1 105 ? 8.844 -5.676 -18.75 1 89.5 105 ARG B N 1
ATOM 3225 C CA . ARG B 1 105 ? 8.383 -5.434 -20.109 1 89.5 105 ARG B CA 1
ATOM 3226 C C . ARG B 1 105 ? 7.5 -6.578 -20.594 1 89.5 105 ARG B C 1
ATOM 3228 O O . ARG B 1 105 ? 6.43 -6.348 -21.156 1 89.5 105 ARG B O 1
ATOM 3235 N N . LYS B 1 106 ? 7.965 -7.754 -20.422 1 89.94 106 LYS B N 1
ATOM 3236 C CA . LYS B 1 106 ? 7.191 -8.922 -20.828 1 89.94 106 LYS B CA 1
ATOM 3237 C C . LYS B 1 106 ? 5.848 -8.969 -20.109 1 89.94 106 LYS B C 1
ATOM 3239 O O . LYS B 1 106 ? 4.82 -9.273 -20.719 1 89.94 106 LYS B O 1
ATOM 3244 N N . PHE B 1 107 ? 5.852 -8.688 -18.812 1 95.38 107 PHE B N 1
ATOM 3245 C CA . PHE B 1 107 ? 4.625 -8.688 -18.016 1 95.38 107 PHE B CA 1
ATOM 3246 C C . PHE B 1 107 ? 3.629 -7.672 -18.562 1 95.38 107 PHE B C 1
ATOM 3248 O O . PHE B 1 107 ? 2.471 -8.008 -18.828 1 95.38 107 PHE B O 1
ATOM 3255 N N . LEU B 1 108 ? 4.098 -6.465 -18.797 1 94.38 108 LEU B N 1
ATOM 3256 C CA . LEU B 1 108 ? 3.23 -5.379 -19.234 1 94.38 108 LEU B CA 1
ATOM 3257 C C . LEU B 1 108 ? 2.75 -5.617 -20.672 1 94.38 108 LEU B C 1
ATOM 3259 O O . LEU B 1 108 ? 1.609 -5.289 -21 1 94.38 108 LEU B O 1
ATOM 3263 N N . ASN B 1 109 ? 3.611 -6.16 -21.531 1 92 109 ASN B N 1
ATOM 3264 C CA . ASN B 1 109 ? 3.205 -6.484 -22.891 1 92 109 ASN B CA 1
ATOM 3265 C C . ASN B 1 109 ? 2.09 -7.527 -22.906 1 92 109 ASN B C 1
ATOM 3267 O O . ASN B 1 109 ? 1.133 -7.406 -23.672 1 92 109 ASN B O 1
ATOM 3271 N N . THR B 1 110 ? 2.254 -8.508 -22.047 1 92.31 110 THR B N 1
ATOM 3272 C CA . THR B 1 110 ? 1.224 -9.531 -21.938 1 92.31 110 THR B CA 1
ATOM 3273 C C . THR B 1 110 ? -0.097 -8.938 -21.469 1 92.31 110 THR B C 1
ATOM 3275 O O . THR B 1 110 ? -1.153 -9.219 -22.031 1 92.31 110 THR B O 1
ATOM 3278 N N . LEU B 1 111 ? 0.004 -8.117 -20.453 1 94.81 111 LEU B N 1
ATOM 3279 C CA . LEU B 1 111 ? -1.186 -7.473 -19.906 1 94.81 111 LEU B CA 1
ATOM 3280 C C . LEU B 1 111 ? -1.832 -6.559 -20.938 1 94.81 111 LEU B C 1
ATOM 3282 O O . LEU B 1 111 ? -3.045 -6.613 -21.156 1 94.81 111 LEU B O 1
ATOM 3286 N N . SER B 1 112 ? -1.057 -5.754 -21.641 1 93 112 SER B N 1
ATOM 3287 C CA . SER B 1 112 ? -1.562 -4.828 -22.656 1 93 112 SER B CA 1
ATOM 3288 C C . SER B 1 112 ? -2.211 -5.57 -23.812 1 93 112 SER B C 1
ATOM 3290 O O . SER B 1 112 ? -3.271 -5.168 -24.297 1 93 112 SER B O 1
ATOM 3292 N N . ALA B 1 113 ? -1.558 -6.59 -24.25 1 92.12 113 ALA B N 1
ATOM 3293 C CA . ALA B 1 113 ? -2.107 -7.398 -25.344 1 92.12 113 ALA B CA 1
ATOM 3294 C C . ALA B 1 113 ? -3.453 -8 -24.953 1 92.12 113 ALA B C 1
ATOM 3296 O O . ALA B 1 113 ? -4.379 -8.055 -25.766 1 92.12 113 ALA B O 1
ATOM 3297 N N . SER B 1 114 ? -3.572 -8.43 -23.703 1 93.25 114 SER B N 1
ATOM 3298 C CA . SER B 1 114 ? -4.824 -8.984 -23.203 1 93.25 114 SER B CA 1
ATOM 3299 C C . SER B 1 114 ? -5.922 -7.93 -23.156 1 93.25 114 SER B C 1
ATOM 3301 O O . SER B 1 114 ? -7.062 -8.195 -23.547 1 93.25 114 SER B O 1
ATOM 3303 N N . VAL B 1 115 ? -5.562 -6.758 -22.766 1 94.81 115 VAL B N 1
ATOM 3304 C CA . VAL B 1 115 ? -6.527 -5.668 -22.672 1 94.81 115 VAL B CA 1
ATOM 3305 C C . VAL B 1 115 ? -7.012 -5.281 -24.078 1 94.81 115 VAL B C 1
ATOM 3307 O O . VAL B 1 115 ? -8.195 -5.02 -24.266 1 94.81 115 VAL B O 1
ATOM 3310 N N . ILE B 1 116 ? -6.102 -5.227 -25.016 1 93.75 116 ILE B N 1
ATOM 3311 C CA . ILE B 1 116 ? -6.453 -4.902 -26.391 1 93.75 116 ILE B CA 1
ATOM 3312 C C . ILE B 1 116 ? -7.41 -5.961 -26.938 1 93.75 116 ILE B C 1
ATOM 3314 O O . ILE B 1 116 ? -8.406 -5.629 -27.594 1 93.75 116 ILE B O 1
ATOM 3318 N N . LYS B 1 117 ? -7.168 -7.164 -26.625 1 92.38 117 LYS B N 1
ATOM 3319 C CA . LYS B 1 117 ? -7.918 -8.289 -27.188 1 92.38 117 LYS B CA 1
ATOM 3320 C C . LYS B 1 117 ? -9.266 -8.445 -26.484 1 92.38 117 LYS B C 1
ATOM 3322 O O . LYS B 1 117 ? -10.281 -8.695 -27.141 1 92.38 117 LYS B O 1
ATOM 3327 N N . PHE B 1 118 ? -9.352 -8.328 -25.125 1 92.94 118 PHE B N 1
ATOM 3328 C CA . PHE B 1 118 ? -10.531 -8.734 -24.375 1 92.94 118 PHE B CA 1
ATOM 3329 C C . PHE B 1 118 ? -11.219 -7.527 -23.734 1 92.94 118 PHE B C 1
ATOM 3331 O O . PHE B 1 118 ? -12.359 -7.625 -23.266 1 92.94 118 PHE B O 1
ATOM 3338 N N . GLY B 1 119 ? -10.547 -6.418 -23.797 1 93.94 119 GLY B N 1
ATOM 3339 C CA . GLY B 1 119 ? -11 -5.297 -23 1 93.94 119 GLY B CA 1
ATOM 3340 C C . GLY B 1 119 ? -10.492 -5.34 -21.562 1 93.94 119 GLY B C 1
ATOM 3341 O O . GLY B 1 119 ? -10.164 -6.406 -21.047 1 93.94 119 GLY B O 1
ATOM 3342 N N . PHE B 1 120 ? -10.477 -4.25 -20.906 1 94.56 120 PHE B N 1
ATOM 3343 C CA . PHE B 1 120 ? -9.844 -4.105 -19.594 1 94.56 120 PHE B CA 1
ATOM 3344 C C . PHE B 1 120 ? -10.586 -4.926 -18.547 1 94.56 120 PHE B C 1
ATOM 3346 O O . PHE B 1 120 ? -9.977 -5.727 -17.844 1 94.56 120 PHE B O 1
ATOM 3353 N N . GLU B 1 121 ? -11.914 -4.793 -18.406 1 93.81 121 GLU B N 1
ATOM 3354 C CA . GLU B 1 121 ? -12.703 -5.465 -17.375 1 93.81 121 GLU B CA 1
ATOM 3355 C C . GLU B 1 121 ? -12.609 -6.984 -17.516 1 93.81 121 GLU B C 1
ATOM 3357 O O . GLU B 1 121 ? -12.414 -7.691 -16.531 1 93.81 121 GLU B O 1
ATOM 3362 N N . SER B 1 122 ? -12.711 -7.398 -18.719 1 93.62 122 SER B N 1
ATOM 3363 C CA . SER B 1 122 ? -12.633 -8.828 -18.984 1 93.62 122 SER B CA 1
ATOM 3364 C C . SER B 1 122 ? -11.242 -9.375 -18.672 1 93.62 122 SER B C 1
ATOM 3366 O O . SER B 1 122 ? -11.102 -10.484 -18.156 1 93.62 122 SER B O 1
ATOM 3368 N N . THR B 1 123 ? -10.25 -8.617 -19 1 95 123 THR B N 1
ATOM 3369 C CA . THR B 1 123 ? -8.883 -9.023 -18.703 1 95 123 THR B CA 1
ATOM 3370 C C . THR B 1 123 ? -8.68 -9.18 -17.203 1 95 123 THR B C 1
ATOM 3372 O O . THR B 1 123 ? -8.086 -10.164 -16.75 1 95 123 THR B O 1
ATOM 3375 N N . VAL B 1 124 ? -9.219 -8.266 -16.422 1 96 124 VAL B N 1
ATOM 3376 C CA . VAL B 1 124 ? -9.055 -8.344 -14.977 1 96 124 VAL B CA 1
ATOM 3377 C C . VAL B 1 124 ? -9.805 -9.562 -14.438 1 96 124 VAL B C 1
ATOM 3379 O O . VAL B 1 124 ? -9.227 -10.375 -13.711 1 96 124 VAL B O 1
ATOM 3382 N N . GLU B 1 125 ? -10.938 -9.797 -14.812 1 91.31 125 GLU B N 1
ATOM 3383 C CA . GLU B 1 125 ? -11.797 -10.836 -14.25 1 91.31 125 GLU B CA 1
ATOM 3384 C C . GLU B 1 125 ? -11.352 -12.219 -14.703 1 91.31 125 GLU B C 1
ATOM 3386 O O . GLU B 1 125 ? -11.359 -13.172 -13.914 1 91.31 125 GLU B O 1
ATOM 3391 N N . SER B 1 126 ? -10.914 -12.312 -15.984 1 90.81 126 SER B N 1
ATOM 3392 C CA . SER B 1 126 ? -10.734 -13.641 -16.562 1 90.81 126 SER B CA 1
ATOM 3393 C C . SER B 1 126 ? -9.258 -14.023 -16.609 1 90.81 126 SER B C 1
ATOM 3395 O O . SER B 1 126 ? -8.922 -15.195 -16.812 1 90.81 126 SER B O 1
ATOM 3397 N N . ILE B 1 127 ? -8.461 -13.055 -16.453 1 91.94 127 ILE B N 1
ATOM 3398 C CA . ILE B 1 127 ? -7.035 -13.359 -16.562 1 91.94 127 ILE B CA 1
ATOM 3399 C C . ILE B 1 127 ? -6.324 -12.977 -15.266 1 91.94 127 ILE B C 1
ATOM 3401 O O . ILE B 1 127 ? -5.742 -13.828 -14.586 1 91.94 127 ILE B O 1
ATOM 3405 N N . LEU B 1 128 ? -6.492 -11.742 -14.812 1 94.81 128 LEU B N 1
ATOM 3406 C CA . LEU B 1 128 ? -5.719 -11.242 -13.68 1 94.81 128 LEU B CA 1
ATOM 3407 C C . LEU B 1 128 ? -6.164 -11.898 -12.383 1 94.81 128 LEU B C 1
ATOM 3409 O O . LEU B 1 128 ? -5.328 -12.297 -11.57 1 94.81 128 LEU B O 1
ATOM 3413 N N . PHE B 1 129 ? -7.473 -11.984 -12.203 1 91.88 129 PHE B N 1
ATOM 3414 C CA . PHE B 1 129 ? -7.938 -12.562 -10.945 1 91.88 129 PHE B CA 1
ATOM 3415 C C . PHE B 1 129 ? -7.527 -14.031 -10.844 1 91.88 129 PHE B C 1
ATOM 3417 O O . PHE B 1 129 ? -6.949 -14.445 -9.836 1 91.88 129 PHE B O 1
ATOM 3424 N N . PRO B 1 130 ? -7.723 -14.828 -11.891 1 88.44 130 PRO B N 1
ATOM 3425 C CA . PRO B 1 130 ? -7.211 -16.203 -11.836 1 88.44 130 PRO B CA 1
ATOM 3426 C C . PRO B 1 130 ? -5.695 -16.266 -11.641 1 88.44 130 PRO B C 1
ATOM 3428 O O . PRO B 1 130 ? -5.199 -17.109 -10.906 1 88.44 130 PRO B O 1
ATOM 3431 N N . PHE B 1 131 ? -4.957 -15.406 -12.281 1 92.31 131 PHE B N 1
ATOM 3432 C CA . PHE B 1 131 ? -3.514 -15.305 -12.109 1 92.31 131 PHE B CA 1
ATOM 3433 C C . PHE B 1 131 ? -3.154 -15.031 -10.656 1 92.31 131 PHE B C 1
ATOM 3435 O O . PHE B 1 131 ? -2.289 -15.695 -10.086 1 92.31 131 PHE B O 1
ATOM 3442 N N . LEU B 1 132 ? -3.859 -14.07 -10.031 1 91.88 132 LEU B N 1
ATOM 3443 C CA . LEU B 1 132 ? -3.598 -13.688 -8.648 1 91.88 132 LEU B CA 1
ATOM 3444 C C . LEU B 1 132 ? -3.938 -14.828 -7.699 1 91.88 132 LEU B C 1
ATOM 3446 O O . LEU B 1 132 ? -3.273 -15.008 -6.676 1 91.88 132 LEU B O 1
ATOM 3450 N N . GLU B 1 133 ? -4.973 -15.508 -7.973 1 85.25 133 GLU B N 1
ATOM 3451 C CA . GLU B 1 133 ? -5.316 -16.672 -7.168 1 85.25 133 GLU B CA 1
ATOM 3452 C C . GLU B 1 133 ? -4.191 -17.719 -7.184 1 85.25 133 GLU B C 1
ATOM 3454 O O . GLU B 1 133 ? -3.826 -18.25 -6.141 1 85.25 133 GLU B O 1
ATOM 3459 N N . LYS B 1 134 ? -3.684 -17.953 -8.328 1 83.88 134 LYS B N 1
ATOM 3460 C CA . LYS B 1 134 ? -2.566 -18.875 -8.469 1 83.88 134 LYS B CA 1
ATOM 3461 C C . LYS B 1 134 ? -1.339 -18.375 -7.711 1 83.88 134 LYS B C 1
ATOM 3463 O O . LYS B 1 134 ? -0.677 -19.141 -7.012 1 83.88 134 LYS B O 1
ATOM 3468 N N . VAL B 1 135 ? -1.031 -17.141 -7.848 1 89 135 VAL B N 1
ATOM 3469 C CA . VAL B 1 135 ? 0.094 -16.516 -7.156 1 89 135 VAL B CA 1
ATOM 3470 C C . VAL B 1 135 ? -0.082 -16.672 -5.648 1 89 135 VAL B C 1
ATOM 3472 O O . VAL B 1 135 ? 0.881 -16.938 -4.926 1 89 135 VAL B O 1
ATOM 3475 N N . GLY B 1 136 ? -1.316 -16.438 -5.223 1 86.06 136 GLY B N 1
ATOM 3476 C CA . GLY B 1 136 ? -1.596 -16.594 -3.807 1 86.06 136 GLY B CA 1
ATOM 3477 C C . GLY B 1 136 ? -1.248 -17.984 -3.287 1 86.06 136 GLY B C 1
ATOM 3478 O O . GLY B 1 136 ? -0.645 -18.109 -2.221 1 86.06 136 GLY B O 1
ATOM 3479 N N . VAL B 1 137 ? -1.554 -18.969 -4.012 1 80.25 137 VAL B N 1
ATOM 3480 C CA . VAL B 1 137 ? -1.281 -20.344 -3.646 1 80.25 137 VAL B CA 1
ATOM 3481 C C . VAL B 1 137 ? 0.226 -20.594 -3.633 1 80.25 137 VAL B C 1
ATOM 3483 O O . VAL B 1 137 ? 0.764 -21.141 -2.67 1 80.25 137 VAL B O 1
ATOM 3486 N N . LEU B 1 138 ? 0.89 -20.125 -4.637 1 81.81 138 LEU B N 1
ATOM 3487 C CA . LEU B 1 138 ? 2.33 -20.328 -4.762 1 81.81 138 LEU B CA 1
ATOM 3488 C C . LEU B 1 138 ? 3.08 -19.578 -3.668 1 81.81 138 LEU B C 1
ATOM 3490 O O . LEU B 1 138 ? 4.074 -20.078 -3.137 1 81.81 138 LEU B O 1
ATOM 3494 N N . TRP B 1 139 ? 2.582 -18.406 -3.402 1 82.12 139 TRP B N 1
ATOM 3495 C CA . TRP B 1 139 ? 3.174 -17.578 -2.35 1 82.12 139 TRP B CA 1
ATOM 3496 C C . TRP B 1 139 ? 3.033 -18.266 -0.99 1 82.12 139 TRP B C 1
ATOM 3498 O O . TRP B 1 139 ? 3.998 -18.344 -0.227 1 82.12 139 TRP B O 1
ATOM 3508 N N . GLN B 1 140 ? 1.855 -18.812 -0.696 1 76.62 140 GLN B N 1
ATOM 3509 C CA . GLN B 1 140 ? 1.604 -19.516 0.561 1 76.62 140 GLN B CA 1
ATOM 3510 C C . GLN B 1 140 ? 2.447 -20.781 0.665 1 76.62 140 GLN B C 1
ATOM 3512 O O . GLN B 1 140 ? 2.916 -21.141 1.749 1 76.62 140 GLN B O 1
ATOM 3517 N N . ALA B 1 141 ? 2.672 -21.391 -0.469 1 77.19 141 ALA B N 1
ATOM 3518 C CA . ALA B 1 141 ? 3.449 -22.625 -0.528 1 77.19 141 ALA B CA 1
ATOM 3519 C C . ALA B 1 141 ? 4.945 -22.344 -0.462 1 77.19 141 ALA B C 1
ATOM 3521 O O . ALA B 1 141 ? 5.754 -23.266 -0.304 1 77.19 141 ALA B O 1
ATOM 3522 N N . GLY B 1 142 ? 5.285 -21.031 -0.549 1 81.31 142 GLY B N 1
ATOM 3523 C CA . GLY B 1 142 ? 6.691 -20.672 -0.523 1 81.31 142 GLY B CA 1
ATOM 3524 C C . GLY B 1 142 ? 7.406 -20.938 -1.832 1 81.31 142 GLY B C 1
ATOM 3525 O O . GLY B 1 142 ? 8.641 -20.969 -1.88 1 81.31 142 GLY B O 1
ATOM 3526 N N . THR B 1 143 ? 6.641 -21.234 -2.82 1 78.69 143 THR B N 1
ATOM 3527 C CA . THR B 1 143 ? 7.188 -21.484 -4.148 1 78.69 143 THR B CA 1
ATOM 3528 C C . THR B 1 143 ? 7.648 -20.188 -4.801 1 78.69 143 THR B C 1
ATOM 3530 O O . THR B 1 143 ? 8.617 -20.172 -5.566 1 78.69 143 THR B O 1
ATOM 3533 N N . ILE B 1 144 ? 7.008 -19.109 -4.531 1 84.31 144 ILE B N 1
ATOM 3534 C CA . ILE B 1 144 ? 7.457 -17.781 -4.965 1 84.31 144 ILE B CA 1
ATOM 3535 C C . ILE B 1 144 ? 7.746 -16.906 -3.748 1 84.31 144 ILE B C 1
ATOM 3537 O O . ILE B 1 144 ? 7.164 -17.109 -2.68 1 84.31 144 ILE B O 1
ATOM 3541 N N . SER B 1 145 ? 8.617 -15.945 -4 1 85.88 145 SER B N 1
ATOM 3542 C CA . SER B 1 145 ? 9.008 -15.055 -2.916 1 85.88 145 SER B CA 1
ATOM 3543 C C . SER B 1 145 ? 8.078 -13.844 -2.838 1 85.88 145 SER B C 1
ATOM 3545 O O . SER B 1 145 ? 7.402 -13.508 -3.814 1 85.88 145 SER B O 1
ATOM 3547 N N . PRO B 1 146 ? 8.047 -13.203 -1.667 1 89 146 PRO B N 1
ATOM 3548 C CA . PRO B 1 146 ? 7.285 -11.953 -1.554 1 89 146 PRO B CA 1
ATOM 3549 C C . PRO B 1 146 ? 7.727 -10.898 -2.566 1 89 146 PRO B C 1
ATOM 3551 O O . PRO B 1 146 ? 6.902 -10.125 -3.055 1 89 146 PRO B O 1
ATOM 3554 N N . ALA B 1 147 ? 8.953 -10.875 -2.871 1 91.25 147 ALA B N 1
ATOM 3555 C CA . ALA B 1 147 ? 9.461 -9.883 -3.814 1 91.25 147 ALA B CA 1
ATOM 3556 C C . ALA B 1 147 ? 8.852 -10.086 -5.199 1 91.25 147 ALA B C 1
ATOM 3558 O O . ALA B 1 147 ? 8.508 -9.117 -5.883 1 91.25 147 ALA B O 1
ATOM 3559 N N . GLU B 1 148 ? 8.734 -11.312 -5.586 1 90.94 148 GLU B N 1
ATOM 3560 C CA . GLU B 1 148 ? 8.086 -11.609 -6.863 1 90.94 148 GLU B CA 1
ATOM 3561 C C . GLU B 1 148 ? 6.621 -11.195 -6.848 1 90.94 148 GLU B C 1
ATOM 3563 O O . GLU B 1 148 ? 6.125 -10.617 -7.816 1 90.94 148 GLU B O 1
ATOM 3568 N N . GLU B 1 149 ? 5.996 -11.5 -5.793 1 91.56 149 GLU B N 1
ATOM 3569 C CA . GLU B 1 149 ? 4.609 -11.078 -5.625 1 91.56 149 GLU B CA 1
ATOM 3570 C C . GLU B 1 149 ? 4.484 -9.555 -5.656 1 91.56 149 GLU B C 1
ATOM 3572 O O . GLU B 1 149 ? 3.607 -9.016 -6.332 1 91.56 149 GLU B O 1
ATOM 3577 N N . HIS B 1 150 ? 5.355 -8.859 -4.957 1 94.12 150 HIS B N 1
ATOM 3578 C CA . HIS B 1 150 ? 5.367 -7.402 -4.926 1 94.12 150 HIS B CA 1
ATOM 3579 C C . HIS B 1 150 ? 5.586 -6.824 -6.324 1 94.12 150 HIS B C 1
ATOM 3581 O O . HIS B 1 150 ? 4.90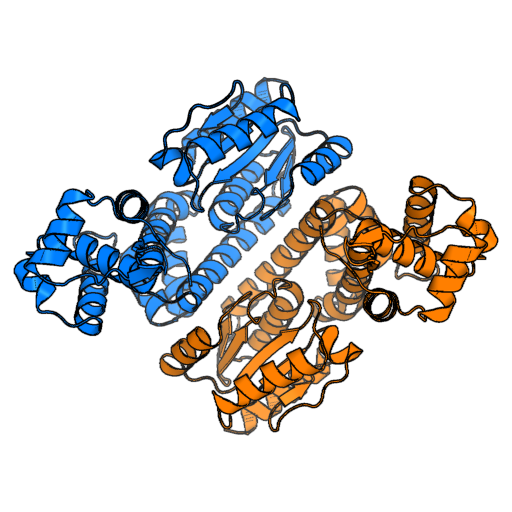2 -5.879 -6.723 1 94.12 150 HIS B O 1
ATOM 3587 N N . PHE B 1 151 ? 6.543 -7.434 -6.965 1 94.94 151 PHE B N 1
ATOM 3588 C CA . PHE B 1 151 ? 6.887 -6.992 -8.312 1 94.94 151 PHE B CA 1
ATOM 3589 C C . PHE B 1 151 ? 5.652 -6.949 -9.195 1 94.94 151 PHE B C 1
ATOM 3591 O O . PHE B 1 151 ? 5.324 -5.902 -9.766 1 94.94 151 PHE B O 1
ATOM 3598 N N . MET B 1 152 ? 4.969 -7.969 -9.289 1 94.5 152 MET B N 1
ATOM 3599 C CA . MET B 1 152 ? 3.809 -8.055 -10.172 1 94.5 152 MET B CA 1
ATOM 3600 C C . MET B 1 152 ? 2.648 -7.23 -9.625 1 94.5 152 MET B C 1
ATOM 3602 O O . MET B 1 152 ? 1.927 -6.586 -10.391 1 94.5 152 MET B O 1
ATOM 3606 N N . SER B 1 153 ? 2.408 -7.242 -8.32 1 95.75 153 SER B N 1
ATOM 3607 C CA . SER B 1 153 ? 1.304 -6.512 -7.703 1 95.75 153 SER B CA 1
ATOM 3608 C C . SER B 1 153 ? 1.426 -5.012 -7.961 1 95.75 153 SER B C 1
ATOM 3610 O O . SER B 1 153 ? 0.429 -4.34 -8.234 1 95.75 153 SER B O 1
ATOM 3612 N N . ASN B 1 154 ? 2.629 -4.535 -7.906 1 96 154 ASN B N 1
ATOM 3613 C CA . ASN B 1 154 ? 2.861 -3.115 -8.156 1 96 154 ASN B CA 1
ATOM 3614 C C . ASN B 1 154 ? 2.543 -2.74 -9.602 1 96 154 ASN B 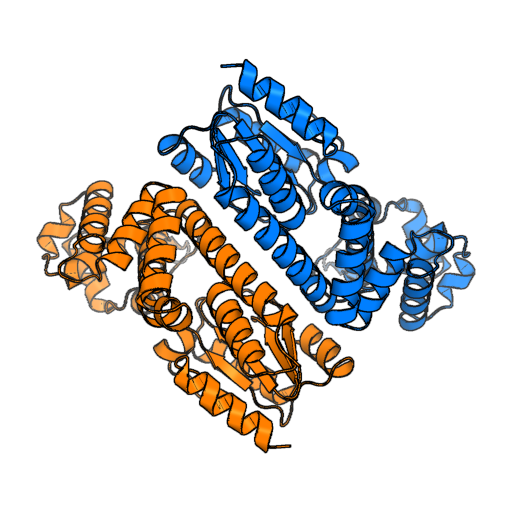C 1
ATOM 3616 O O . ASN B 1 154 ? 2.016 -1.657 -9.859 1 96 154 ASN B O 1
ATOM 3620 N N . LEU B 1 155 ? 2.869 -3.609 -10.523 1 96.88 155 LEU B N 1
ATOM 3621 C CA . LEU B 1 155 ? 2.594 -3.348 -11.93 1 96.88 155 LEU B CA 1
ATOM 3622 C C . LEU B 1 155 ? 1.094 -3.354 -12.203 1 96.88 155 LEU B C 1
ATOM 3624 O O . LEU B 1 155 ? 0.59 -2.502 -12.938 1 96.88 155 LEU B O 1
ATOM 3628 N N . ILE B 1 156 ? 0.422 -4.277 -11.578 1 97.69 156 ILE B N 1
ATOM 3629 C CA . ILE B 1 156 ? -1.023 -4.367 -11.758 1 97.69 156 ILE B CA 1
ATOM 3630 C C . ILE B 1 156 ? -1.698 -3.145 -11.141 1 97.69 156 ILE B C 1
ATOM 3632 O O . ILE B 1 156 ? -2.572 -2.531 -11.758 1 97.69 156 ILE B O 1
ATOM 3636 N N . ARG B 1 157 ? -1.281 -2.775 -9.945 1 97.44 157 ARG B N 1
ATOM 3637 C CA . ARG B 1 157 ? -1.812 -1.584 -9.289 1 97.44 157 ARG B CA 1
ATOM 3638 C C . ARG B 1 157 ? -1.609 -0.346 -10.156 1 97.44 157 ARG B C 1
ATOM 3640 O O . ARG B 1 157 ? -2.51 0.489 -10.273 1 97.44 157 ARG B O 1
ATOM 3647 N N . GLN B 1 158 ? -0.452 -0.262 -10.695 1 97 158 GLN B N 1
ATOM 3648 C CA . GLN B 1 158 ? -0.139 0.87 -11.562 1 97 158 GLN B CA 1
ATOM 3649 C C . GLN B 1 158 ? -1.133 0.972 -12.719 1 97 158 GLN B C 1
ATOM 3651 O O . GLN B 1 158 ? -1.675 2.047 -12.984 1 97 158 GLN B O 1
ATOM 3656 N N . LYS B 1 159 ? -1.419 -0.111 -13.367 1 96.88 159 LYS B N 1
ATOM 3657 C CA . LYS B 1 159 ? -2.334 -0.101 -14.5 1 96.88 159 LYS B CA 1
ATOM 3658 C C . LYS B 1 159 ? -3.758 0.228 -14.062 1 96.88 159 LYS B C 1
ATOM 3660 O O . LYS B 1 159 ? -4.492 0.913 -14.773 1 96.88 159 LYS B O 1
ATOM 3665 N N . LEU B 1 160 ? -4.121 -0.241 -12.93 1 97.69 160 LEU B N 1
ATOM 3666 C CA . LEU B 1 160 ? -5.445 0.067 -12.391 1 97.69 160 LEU B CA 1
ATOM 3667 C C . LEU B 1 160 ? -5.562 1.549 -12.055 1 97.69 160 LEU B C 1
ATOM 3669 O O . LEU B 1 160 ? -6.57 2.186 -12.375 1 97.69 160 LEU B O 1
ATOM 3673 N N . PHE B 1 161 ? -4.535 2.078 -11.453 1 97.31 161 PHE B N 1
ATOM 3674 C CA . PHE B 1 161 ? -4.539 3.496 -11.109 1 97.31 161 PHE B CA 1
ATOM 3675 C C . PHE B 1 161 ? -4.621 4.359 -12.367 1 97.31 161 PHE B C 1
ATOM 3677 O O . PHE B 1 161 ? -5.301 5.387 -12.375 1 97.31 161 PHE B O 1
ATOM 3684 N N . VAL B 1 162 ? -3.975 3.961 -13.391 1 96.62 162 VAL B N 1
ATOM 3685 C CA . VAL B 1 162 ? -4.027 4.676 -14.656 1 96.62 162 VAL B CA 1
ATOM 3686 C C . VAL B 1 162 ? -5.453 4.664 -15.203 1 96.62 162 VAL B C 1
ATOM 3688 O O . VAL B 1 162 ? -5.977 5.703 -15.617 1 96.62 162 VAL B O 1
ATOM 3691 N N . ALA B 1 163 ? -6.047 3.506 -15.18 1 96.25 163 ALA B N 1
ATOM 3692 C CA . ALA B 1 163 ? -7.414 3.375 -15.672 1 96.25 163 ALA B CA 1
ATOM 3693 C C . ALA B 1 163 ? -8.383 4.207 -14.828 1 96.25 163 ALA B C 1
ATOM 3695 O O . ALA B 1 163 ? -9.266 4.871 -15.367 1 96.25 163 ALA B O 1
ATOM 3696 N N . ILE B 1 164 ? -8.211 4.215 -13.562 1 96.94 164 ILE B N 1
ATOM 3697 C CA . ILE B 1 164 ? -9.062 4.961 -12.641 1 96.94 164 ILE B CA 1
ATOM 3698 C C . ILE B 1 164 ? -8.906 6.457 -12.891 1 96.94 164 ILE B C 1
ATOM 3700 O O . ILE B 1 164 ? -9.898 7.188 -12.977 1 96.94 164 ILE B O 1
ATOM 3704 N N . ASP B 1 165 ? -7.656 6.879 -13 1 95.5 165 ASP B N 1
ATOM 3705 C CA . ASP B 1 165 ? -7.375 8.289 -13.25 1 95.5 165 ASP B CA 1
ATOM 3706 C C . ASP B 1 165 ? -8.055 8.766 -14.539 1 95.5 165 ASP B C 1
ATOM 3708 O O . ASP B 1 165 ? -8.609 9.859 -14.578 1 95.5 165 ASP B O 1
ATOM 3712 N N . HIS B 1 166 ? -7.98 7.938 -15.547 1 93.56 166 HIS B N 1
ATOM 3713 C CA . HIS B 1 166 ? -8.625 8.242 -16.812 1 93.56 166 HIS B CA 1
ATOM 3714 C C . HIS B 1 166 ? -10.133 8.383 -16.656 1 93.56 166 HIS B C 1
ATOM 3716 O O . HIS B 1 166 ? -10.742 9.312 -17.188 1 93.56 166 HIS B O 1
ATOM 3722 N N . GLU B 1 167 ? -10.727 7.523 -15.883 1 92.81 167 GLU B N 1
ATOM 3723 C CA . GLU B 1 167 ? -12.172 7.551 -15.672 1 92.81 167 GLU B CA 1
ATOM 3724 C C . GLU B 1 167 ? -12.586 8.797 -14.898 1 92.81 167 GLU B C 1
ATOM 3726 O O . GLU B 1 167 ? -13.664 9.352 -15.141 1 92.81 167 GLU B O 1
ATOM 3731 N N . MET B 1 168 ? -11.789 9.219 -13.984 1 90.62 168 MET B N 1
ATOM 3732 C CA . MET B 1 168 ? -12.086 10.383 -13.148 1 90.62 168 MET B CA 1
ATOM 3733 C C . MET B 1 168 ? -12.125 11.656 -13.984 1 90.62 168 MET B C 1
ATOM 3735 O O . MET B 1 168 ? -12.828 12.609 -13.641 1 90.62 168 MET B O 1
ATOM 3739 N N . GLN B 1 169 ? -11.438 11.695 -15.031 1 86.38 169 GLN B N 1
ATOM 3740 C CA . GLN B 1 169 ? -11.383 12.867 -15.898 1 86.38 169 GLN B CA 1
ATOM 3741 C C . GLN B 1 169 ? -12.547 12.891 -16.875 1 86.38 169 GLN B C 1
ATOM 3743 O O . GLN B 1 169 ? -12.906 13.945 -17.406 1 86.38 169 GLN B O 1
ATOM 3748 N N . ASN B 1 170 ? -13.188 11.805 -17.078 1 83.94 170 ASN B N 1
ATOM 3749 C CA . ASN B 1 170 ? -14.125 11.703 -18.188 1 83.94 170 ASN B CA 1
ATOM 3750 C C . ASN B 1 170 ? -15.555 11.461 -17.703 1 83.94 170 ASN B C 1
ATOM 3752 O O . ASN B 1 170 ? -16.5 11.508 -18.484 1 83.94 170 ASN B O 1
ATOM 3756 N N . SER B 1 171 ? -15.617 11.172 -16.438 1 77.81 171 SER B N 1
ATOM 3757 C CA . SER B 1 171 ? -16.953 10.789 -15.961 1 77.81 171 SER B CA 1
ATOM 3758 C C . SER B 1 171 ? -17.547 11.867 -15.062 1 77.81 171 SER B C 1
ATOM 3760 O O . SER B 1 171 ? -16.812 12.562 -14.352 1 77.81 171 SER B O 1
ATOM 3762 N N . SER B 1 172 ? -18.844 11.945 -15.195 1 82.19 172 SER B N 1
ATOM 3763 C CA . SER B 1 172 ? -19.594 12.805 -14.289 1 82.19 172 SER B CA 1
ATOM 3764 C C . SER B 1 172 ? -20.156 12.008 -13.109 1 82.19 172 SER B C 1
ATOM 3766 O O . SER B 1 172 ? -20.562 10.859 -13.273 1 82.19 172 SER B O 1
ATOM 3768 N N . VAL B 1 173 ? -20.094 12.602 -12.008 1 86.25 173 VAL B N 1
ATOM 3769 C CA . VAL B 1 173 ? -20.641 11.969 -10.805 1 86.25 173 VAL B CA 1
ATOM 3770 C C . VAL B 1 173 ? -22.125 12.297 -10.68 1 86.25 173 VAL B C 1
ATOM 3772 O O . VAL B 1 173 ? -22.5 13.469 -10.648 1 86.25 173 VAL B O 1
ATOM 3775 N N . SER B 1 174 ? -22.969 11.25 -10.688 1 84.19 174 SER B N 1
ATOM 3776 C CA . SER B 1 174 ? -24.422 11.461 -10.609 1 84.19 174 SER B CA 1
ATOM 3777 C C . SER B 1 174 ? -25.078 10.445 -9.68 1 84.19 174 SER B C 1
ATOM 3779 O O . SER B 1 174 ? -26.281 10.516 -9.43 1 84.19 174 SER B O 1
ATOM 3781 N N . GLY B 1 175 ? -24.344 9.602 -9.195 1 90.06 175 GLY B N 1
ATOM 3782 C CA . GLY B 1 175 ? -24.906 8.508 -8.414 1 90.06 175 GLY B CA 1
ATOM 3783 C C . GLY B 1 175 ? -24.625 8.625 -6.93 1 90.06 175 GLY B C 1
ATOM 3784 O O . GLY B 1 175 ? -24.156 9.664 -6.461 1 90.06 175 GLY B O 1
ATOM 3785 N N . PRO B 1 176 ? -25 7.637 -6.188 1 94.94 176 PRO B N 1
ATOM 3786 C CA . PRO B 1 176 ? -24.797 7.621 -4.738 1 94.94 176 PRO B CA 1
ATOM 3787 C C . PRO B 1 176 ? -23.328 7.52 -4.352 1 94.94 176 PRO B C 1
ATOM 3789 O O . PRO B 1 176 ? -22.484 7.199 -5.195 1 94.94 176 PRO B O 1
ATOM 3792 N N . ARG B 1 177 ? -23.047 7.855 -3.102 1 96.5 177 ARG B N 1
ATOM 3793 C CA . ARG B 1 177 ? -21.672 7.809 -2.58 1 96.5 177 ARG B CA 1
ATOM 3794 C C . ARG B 1 177 ? -21.359 6.43 -2.018 1 96.5 177 ARG B C 1
ATOM 3796 O O . ARG B 1 177 ? -22.109 5.898 -1.198 1 96.5 177 ARG B O 1
ATOM 3803 N N . ILE B 1 178 ? -20.328 5.898 -2.494 1 97.5 178 ILE B N 1
ATOM 3804 C CA . ILE B 1 178 ? -19.844 4.629 -1.965 1 97.5 178 ILE B CA 1
ATOM 3805 C C . ILE B 1 178 ? -18.453 4.816 -1.36 1 97.5 178 ILE B C 1
ATOM 3807 O O . ILE B 1 178 ? -17.578 5.43 -1.976 1 97.5 178 ILE B O 1
ATOM 3811 N N . ILE B 1 179 ? -18.234 4.391 -0.113 1 98.06 179 ILE B N 1
ATOM 3812 C CA . ILE B 1 179 ? -16.922 4.41 0.537 1 98.06 179 ILE B CA 1
ATOM 3813 C C . ILE B 1 179 ? -16.281 3.031 0.431 1 98.06 179 ILE B C 1
ATOM 3815 O O . ILE B 1 179 ? -16.891 2.021 0.793 1 98.06 179 ILE B O 1
ATOM 3819 N N . MET B 1 180 ? -15.086 2.994 -0.107 1 98.38 180 MET B N 1
ATOM 3820 C CA . MET B 1 180 ? -14.391 1.738 -0.365 1 98.38 180 MET B CA 1
ATOM 3821 C C . MET B 1 180 ? -13.164 1.604 0.529 1 98.38 180 MET B C 1
ATOM 3823 O O . MET B 1 180 ? -12.32 2.504 0.576 1 98.38 180 MET B O 1
ATOM 3827 N N . PHE B 1 181 ? -13.07 0.448 1.211 1 98.31 181 PHE B N 1
ATOM 3828 C CA . PHE B 1 181 ? -12.008 0.255 2.186 1 98.31 181 PHE B CA 1
ATOM 3829 C C . PHE B 1 181 ? -11.719 -1.229 2.389 1 98.31 181 PHE B C 1
ATOM 3831 O O . PHE B 1 181 ? -12.516 -2.08 1.987 1 98.31 181 PHE B O 1
ATOM 3838 N N . LEU B 1 182 ? -10.531 -1.479 2.873 1 97.56 182 LEU B N 1
ATOM 3839 C CA . LEU B 1 182 ? -10.211 -2.791 3.42 1 97.56 182 LEU B CA 1
ATOM 3840 C C . LEU B 1 182 ? -10.016 -2.717 4.93 1 97.56 182 LEU B C 1
ATOM 3842 O O . LEU B 1 182 ? -9.461 -1.744 5.441 1 97.56 182 LEU B O 1
ATOM 3846 N N . PRO B 1 183 ? -10.484 -3.746 5.629 1 95.75 183 PRO B N 1
ATOM 3847 C CA . PRO B 1 183 ? -10.367 -3.713 7.09 1 95.75 183 PRO B CA 1
ATOM 3848 C C . PRO B 1 183 ? -8.914 -3.723 7.562 1 95.75 183 PRO B C 1
ATOM 3850 O O . PRO B 1 183 ? -8.008 -3.977 6.77 1 95.75 183 PRO B O 1
ATOM 3853 N N . GLU B 1 184 ? -8.75 -3.477 8.828 1 92.31 184 GLU B N 1
ATOM 3854 C CA . GLU B 1 184 ? -7.426 -3.51 9.438 1 92.31 184 GLU B CA 1
ATOM 3855 C C . GLU B 1 184 ? -6.734 -4.848 9.188 1 92.31 184 GLU B C 1
ATOM 3857 O O . GLU B 1 184 ? -7.359 -5.902 9.281 1 92.31 184 GLU B O 1
ATOM 3862 N N . GLY B 1 185 ? -5.484 -4.781 8.758 1 88.12 185 GLY B N 1
ATOM 3863 C CA . GLY B 1 185 ? -4.707 -5.984 8.508 1 88.12 185 GLY B CA 1
ATOM 3864 C C . GLY B 1 185 ? -4.836 -6.496 7.09 1 88.12 185 GLY B C 1
ATOM 3865 O O . GLY B 1 185 ? -4.121 -7.422 6.691 1 88.12 185 GLY B O 1
ATOM 3866 N N . GLU B 1 186 ? -5.781 -5.984 6.344 1 92.12 186 GLU B N 1
ATOM 3867 C CA . GLU B 1 186 ? -5.969 -6.387 4.953 1 92.12 186 GLU B CA 1
ATOM 3868 C C . GLU B 1 186 ? -5.25 -5.438 4 1 92.12 186 GLU B C 1
ATOM 3870 O O . GLU B 1 186 ? -5.59 -4.254 3.92 1 92.12 186 GLU B O 1
ATOM 3875 N N . LEU B 1 187 ? -4.301 -6.016 3.234 1 90.31 187 LEU B N 1
ATOM 3876 C CA . LEU B 1 187 ? -3.459 -5.152 2.414 1 90.31 187 LEU B CA 1
ATOM 3877 C C . LEU B 1 187 ? -3.65 -5.457 0.932 1 90.31 187 LEU B C 1
ATOM 3879 O O . LEU B 1 187 ? -3.119 -4.746 0.075 1 90.31 187 LEU B O 1
ATOM 3883 N N . HIS B 1 188 ? -4.41 -6.48 0.611 1 92.75 188 HIS B N 1
ATOM 3884 C CA . HIS B 1 188 ? -4.609 -6.863 -0.782 1 92.75 188 HIS B CA 1
ATOM 3885 C C . HIS B 1 188 ? -5.543 -5.891 -1.495 1 92.75 188 HIS B C 1
ATOM 3887 O O . HIS B 1 188 ? -6.754 -6.117 -1.555 1 92.75 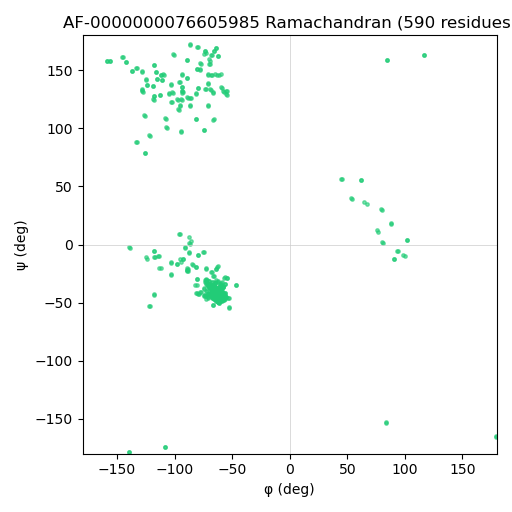188 HIS B O 1
ATOM 3893 N N . GLU B 1 189 ? -4.977 -5.023 -2.178 1 96 189 GLU B N 1
ATOM 3894 C CA . GLU B 1 189 ? -5.699 -3.834 -2.623 1 96 189 GLU B CA 1
ATOM 3895 C C . GLU B 1 189 ? -6.195 -3.996 -4.059 1 96 189 GLU B C 1
ATOM 3897 O O . GLU B 1 189 ? -7.09 -3.268 -4.496 1 96 189 GLU B O 1
ATOM 3902 N N . ILE B 1 190 ? -5.727 -4.895 -4.855 1 96.38 190 ILE B N 1
ATOM 3903 C CA . ILE B 1 190 ? -5.941 -4.969 -6.297 1 96.38 190 ILE B CA 1
ATOM 3904 C C . ILE B 1 190 ? -7.434 -5.117 -6.59 1 96.38 190 ILE B C 1
ATO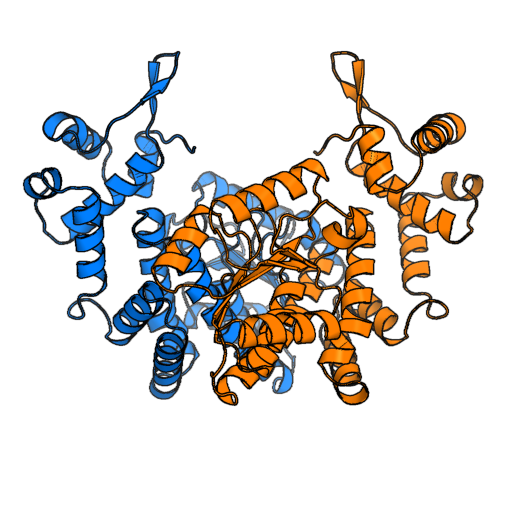M 3906 O O . ILE B 1 190 ? -7.98 -4.395 -7.426 1 96.38 190 ILE B O 1
ATOM 3910 N N . GLY B 1 191 ? -8.102 -6.035 -5.859 1 96.31 191 GLY B N 1
ATOM 3911 C CA . GLY B 1 191 ? -9.531 -6.203 -6.059 1 96.31 191 GLY B CA 1
ATOM 3912 C C . GLY B 1 191 ? -10.328 -4.945 -5.762 1 96.31 191 GLY B C 1
ATOM 3913 O O . GLY B 1 191 ? -11.242 -4.594 -6.508 1 96.31 191 GLY B O 1
ATOM 3914 N N . LEU B 1 192 ? -9.984 -4.32 -4.719 1 97.62 192 LEU B N 1
ATOM 3915 C CA . LEU B 1 192 ? -10.68 -3.098 -4.332 1 97.62 192 LEU B CA 1
ATOM 3916 C C . LEU B 1 192 ? -10.484 -2.008 -5.379 1 97.62 192 LEU B C 1
ATOM 3918 O O . LEU B 1 192 ? -11.422 -1.268 -5.691 1 97.62 192 LEU B O 1
ATOM 3922 N N . LEU B 1 193 ? -9.273 -1.877 -5.898 1 98.06 193 LEU B N 1
ATOM 3923 C CA . LEU B 1 193 ? -8.984 -0.905 -6.949 1 98.06 193 LEU B CA 1
ATOM 3924 C C . LEU B 1 193 ? -9.828 -1.183 -8.188 1 98.06 193 LEU B C 1
ATOM 3926 O O . LEU B 1 193 ? -10.312 -0.252 -8.836 1 98.06 193 LEU B O 1
ATOM 3930 N N . PHE B 1 194 ? -10.008 -2.422 -8.516 1 97.94 194 PHE B N 1
ATOM 3931 C CA . PHE B 1 194 ? -10.805 -2.793 -9.672 1 97.94 194 PHE B CA 1
ATOM 3932 C C . PHE B 1 194 ? -12.25 -2.352 -9.5 1 97.94 194 PHE B C 1
ATOM 3934 O O . PHE B 1 194 ? -12.852 -1.78 -10.414 1 97.94 194 PHE B O 1
ATOM 3941 N N . TYR B 1 195 ? -12.773 -2.559 -8.352 1 97.56 195 TYR B N 1
ATOM 3942 C CA . TYR B 1 195 ? -14.164 -2.168 -8.117 1 97.56 195 TYR B CA 1
ATOM 3943 C C . TYR B 1 195 ? -14.289 -0.653 -8 1 97.56 195 TYR B C 1
ATOM 3945 O O . TYR B 1 195 ? -15.328 -0.084 -8.328 1 97.56 195 TYR B O 1
ATOM 3953 N N . ASN B 1 196 ? -13.219 0.001 -7.504 1 97.75 196 ASN B N 1
ATOM 3954 C CA . ASN B 1 196 ? -13.164 1.456 -7.578 1 97.75 196 ASN B CA 1
ATOM 3955 C C . ASN B 1 196 ? -13.336 1.95 -9.016 1 97.75 196 ASN B C 1
ATOM 3957 O O . ASN B 1 196 ? -14.125 2.863 -9.266 1 97.75 196 ASN B O 1
ATOM 3961 N N . LEU B 1 197 ? -12.641 1.308 -9.93 1 97.5 197 LEU B N 1
ATOM 3962 C CA . LEU B 1 197 ? -12.758 1.634 -11.344 1 97.5 197 LEU B CA 1
ATOM 3963 C C . LEU B 1 197 ? -14.188 1.434 -11.828 1 97.5 197 LEU B C 1
ATOM 3965 O O . LEU B 1 197 ? -14.766 2.32 -12.461 1 97.5 197 LEU B O 1
ATOM 3969 N N . LEU B 1 198 ? -14.789 0.315 -11.5 1 96.69 198 LEU B N 1
ATOM 3970 C CA . LEU B 1 198 ? -16.125 -0.009 -11.961 1 96.69 198 LEU B CA 1
ATOM 3971 C C . LEU B 1 198 ? -17.156 0.976 -11.398 1 96.69 198 LEU B C 1
ATOM 3973 O O . LEU B 1 198 ? -18.062 1.414 -12.109 1 96.69 198 LEU B O 1
ATOM 3977 N N . ALA B 1 199 ? -17.016 1.277 -10.125 1 96.62 199 ALA B N 1
ATOM 3978 C CA . ALA B 1 199 ? -17.938 2.213 -9.484 1 96.62 199 ALA B CA 1
ATOM 3979 C C . ALA B 1 199 ? -17.922 3.57 -10.18 1 96.62 199 ALA B C 1
ATOM 3981 O O . ALA B 1 199 ? -18.969 4.172 -10.414 1 96.62 199 ALA B O 1
ATOM 3982 N N . ARG B 1 200 ? -16.766 4.023 -10.508 1 95.56 200 ARG B N 1
ATOM 3983 C CA . ARG B 1 200 ? -16.625 5.316 -11.164 1 95.56 200 ARG B CA 1
ATOM 3984 C C . ARG B 1 200 ? -17.188 5.277 -12.578 1 95.56 200 ARG B C 1
ATOM 3986 O O . ARG B 1 200 ? -17.797 6.242 -13.039 1 95.56 200 ARG B O 1
ATOM 3993 N N . LYS B 1 201 ? -16.969 4.176 -13.25 1 94.25 201 LYS B N 1
ATOM 3994 C CA . LYS B 1 201 ? -17.547 4 -14.578 1 94.25 201 LYS B CA 1
ATOM 3995 C C . LYS B 1 201 ? -19.062 4.086 -14.539 1 94.25 201 LYS B C 1
ATOM 3997 O O . LYS B 1 201 ? -19.688 4.551 -15.492 1 94.25 201 LYS B O 1
ATOM 4002 N N . GLU B 1 202 ? -19.562 3.643 -13.445 1 93.38 202 GLU B N 1
ATOM 4003 C CA . GLU B 1 202 ? -21.016 3.627 -13.305 1 93.38 202 GLU B CA 1
ATOM 4004 C C . GLU B 1 202 ? -21.531 4.957 -12.75 1 93.38 202 GLU B C 1
ATOM 4006 O O . GLU B 1 202 ? -22.719 5.094 -12.453 1 93.38 202 GLU B O 1
ATOM 4011 N N . GLY B 1 203 ? -20.656 5.879 -12.516 1 93.31 203 GLY B N 1
ATOM 4012 C CA . GLY B 1 203 ? -21.031 7.238 -12.164 1 93.31 203 GLY B CA 1
ATOM 4013 C C . GLY B 1 203 ? -21.219 7.441 -10.672 1 93.31 203 GLY B C 1
ATOM 4014 O O . GLY B 1 203 ? -21.812 8.43 -10.242 1 93.31 203 GLY B O 1
ATOM 4015 N N . LEU B 1 204 ? -20.719 6.582 -9.844 1 95.44 204 LEU B N 1
ATOM 4016 C CA . LEU B 1 204 ? -20.844 6.715 -8.398 1 95.44 204 LEU B CA 1
ATOM 4017 C C . LEU B 1 204 ? -19.859 7.742 -7.855 1 95.44 204 LEU B C 1
ATOM 4019 O O . LEU B 1 204 ? -18.828 8 -8.469 1 95.44 204 LEU B O 1
ATOM 4023 N N . ASP B 1 205 ? -20.297 8.359 -6.766 1 95.38 205 ASP B N 1
ATOM 4024 C CA . ASP B 1 205 ? -19.375 9.172 -5.977 1 95.38 205 ASP B CA 1
ATOM 4025 C C . ASP B 1 205 ? -18.531 8.312 -5.039 1 95.38 205 ASP B C 1
ATOM 4027 O O . ASP B 1 205 ? -19.016 7.859 -4 1 95.38 205 ASP B O 1
ATOM 4031 N N . VAL B 1 206 ? -17.266 8.18 -5.367 1 97 206 VAL B N 1
ATOM 4032 C CA . VAL B 1 206 ? -16.438 7.211 -4.652 1 97 206 VAL B CA 1
ATOM 4033 C C . VAL B 1 206 ? -15.508 7.941 -3.678 1 97 206 VAL B C 1
ATOM 4035 O O . VAL B 1 206 ? -14.852 8.914 -4.047 1 97 206 VAL B O 1
ATOM 4038 N N . ILE B 1 207 ? -15.469 7.543 -2.486 1 97.06 207 ILE B N 1
ATOM 4039 C CA . ILE B 1 207 ? -14.398 7.848 -1.543 1 97.06 207 ILE B CA 1
ATOM 4040 C C . 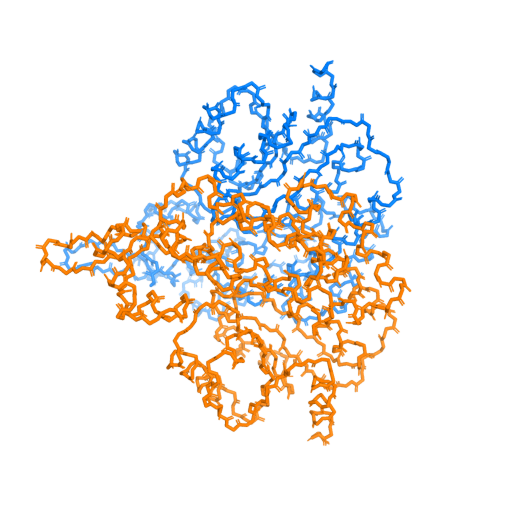ILE B 1 207 ? -13.547 6.602 -1.301 1 97.06 207 ILE B C 1
ATOM 4042 O O . ILE B 1 207 ? -14.008 5.645 -0.675 1 97.06 207 ILE B O 1
ATOM 4046 N N . TYR B 1 208 ? -12.391 6.621 -1.809 1 98 208 TYR B N 1
ATOM 4047 C CA . TYR B 1 208 ? -11.484 5.477 -1.72 1 98 208 TYR B CA 1
ATOM 4048 C C . TYR B 1 208 ? -10.508 5.641 -0.562 1 98 208 TYR B C 1
ATOM 4050 O O . TYR B 1 208 ? -9.648 6.527 -0.587 1 98 208 TYR B O 1
ATOM 4058 N N . LEU B 1 209 ? -10.586 4.773 0.421 1 97.25 209 LEU B N 1
ATOM 4059 C CA . LEU B 1 209 ? -9.711 4.855 1.59 1 97.25 209 LEU B CA 1
ATOM 4060 C C . LEU B 1 209 ? -8.594 3.824 1.51 1 97.25 209 LEU B C 1
ATOM 4062 O O . LEU B 1 209 ? -7.555 3.98 2.152 1 97.25 209 LEU B O 1
ATOM 4066 N N . GLY B 1 210 ? -8.852 2.721 0.777 1 96.62 210 GLY B N 1
ATOM 4067 C CA . GLY B 1 210 ? -7.777 1.764 0.553 1 96.62 210 GLY B CA 1
ATOM 4068 C C . GLY B 1 210 ? -7.605 0.784 1.697 1 96.62 210 GLY B C 1
ATOM 4069 O O . GLY B 1 210 ? -8.578 0.386 2.336 1 96.62 210 GLY B O 1
ATOM 4070 N N . PRO B 1 211 ? -6.371 0.282 1.839 1 95 211 PRO B N 1
ATOM 4071 C CA . PRO B 1 211 ? -6.133 -0.825 2.768 1 95 211 PRO B CA 1
ATOM 4072 C C . PRO B 1 211 ? -6.082 -0.372 4.227 1 95 211 PRO B C 1
ATOM 4074 O O . PRO B 1 211 ? -5.883 0.814 4.5 1 95 211 PRO B O 1
ATOM 4077 N N . ALA B 1 212 ? -6.375 -1.274 5.148 1 93.44 212 ALA B N 1
ATOM 4078 C CA . ALA B 1 212 ? -6.074 -1.225 6.578 1 93.44 212 ALA B CA 1
ATOM 4079 C C . ALA B 1 212 ? -6.77 -0.04 7.242 1 93.44 212 ALA B C 1
ATOM 4081 O O . ALA B 1 212 ? -6.137 0.733 7.965 1 93.44 212 ALA B O 1
ATOM 4082 N N . VAL B 1 213 ? -8.062 0.03 7.094 1 95.25 213 VAL B N 1
ATOM 4083 C CA . VAL B 1 213 ? -8.828 1.134 7.66 1 95.25 213 VAL B CA 1
ATOM 4084 C C . VAL B 1 213 ? -9.539 0.673 8.93 1 95.25 213 VAL B C 1
ATOM 4086 O O . VAL B 1 213 ? -10.367 -0.235 8.891 1 95.25 213 VAL B O 1
ATOM 4089 N N . PRO B 1 214 ? -9.289 1.317 10.008 1 92.88 214 PRO B N 1
ATOM 4090 C CA . PRO B 1 214 ? -10.023 0.991 11.234 1 92.88 214 PRO B CA 1
ATOM 4091 C C . PRO B 1 214 ? -11.492 1.397 11.172 1 92.88 214 PRO B C 1
ATOM 4093 O O . PRO B 1 214 ? -11.836 2.379 10.516 1 92.88 214 PRO B O 1
ATOM 4096 N N . VAL B 1 215 ? -12.32 0.718 11.961 1 94.88 215 VAL B N 1
ATOM 4097 C CA . VAL B 1 215 ? -13.758 0.977 11.984 1 94.88 215 VAL B CA 1
ATOM 4098 C C . VAL B 1 215 ? -14.016 2.4 12.477 1 94.88 215 VAL B C 1
ATOM 4100 O O . VAL B 1 215 ? -14.914 3.078 11.977 1 94.88 215 VAL B O 1
ATOM 4103 N N . SER B 1 216 ? -13.289 2.854 13.445 1 92.69 216 SER B N 1
ATOM 4104 C CA . SER B 1 216 ? -13.453 4.195 14 1 92.69 216 SER B CA 1
ATOM 4105 C C . SER B 1 216 ? -13.273 5.258 12.922 1 92.69 216 SER B C 1
ATOM 4107 O O . SER B 1 216 ? -13.961 6.281 12.922 1 92.69 216 SER B O 1
ATOM 4109 N N . ASP B 1 217 ? -12.375 4.988 12.047 1 93.81 217 ASP B N 1
ATOM 4110 C CA . ASP B 1 217 ? -12.125 5.93 10.961 1 93.81 217 ASP B CA 1
ATOM 4111 C C . ASP B 1 217 ? -13.289 5.957 9.977 1 93.81 217 ASP B C 1
ATOM 4113 O O . ASP B 1 217 ? -13.617 7.008 9.414 1 93.81 217 ASP B O 1
ATOM 4117 N N . LEU B 1 218 ? -13.859 4.828 9.758 1 96.06 218 LEU B N 1
ATOM 4118 C CA . LEU B 1 218 ? -15.039 4.762 8.898 1 96.06 218 LEU B CA 1
ATOM 4119 C C . LEU B 1 218 ? -16.172 5.629 9.445 1 96.06 218 LEU B C 1
ATOM 4121 O O . LEU B 1 218 ? -16.859 6.305 8.688 1 96.06 218 LEU B O 1
ATOM 4125 N N . LEU B 1 219 ? -16.328 5.59 10.719 1 95.19 219 LEU B N 1
ATOM 4126 C CA . LEU B 1 219 ? -17.344 6.402 11.367 1 95.19 219 LEU B CA 1
ATOM 4127 C C . LEU B 1 219 ? -17.094 7.887 11.141 1 95.19 219 LEU B C 1
ATOM 4129 O O . LEU B 1 219 ? -18.016 8.641 10.82 1 95.19 219 LEU B O 1
ATOM 4133 N N . GLN B 1 220 ? -15.859 8.234 11.289 1 90.88 220 GLN B N 1
ATOM 4134 C CA . GLN B 1 220 ? -15.484 9.625 11.094 1 90.88 220 GLN B CA 1
ATOM 4135 C C . GLN B 1 220 ? -15.727 10.07 9.656 1 90.88 220 GLN B C 1
ATOM 4137 O O . GLN B 1 220 ? -16.281 11.156 9.422 1 90.88 220 GLN B O 1
ATOM 4142 N N . VAL B 1 221 ? -15.352 9.273 8.703 1 95 221 VAL B N 1
ATOM 4143 C CA . VAL B 1 221 ? -15.523 9.586 7.293 1 95 221 VAL B CA 1
ATOM 4144 C C . VAL B 1 221 ? -17.016 9.68 6.965 1 95 221 VAL B C 1
ATOM 4146 O O . VAL B 1 221 ? -17.453 10.602 6.27 1 95 221 VAL B O 1
ATOM 4149 N N . HIS B 1 222 ? -17.75 8.727 7.496 1 95.44 222 HIS B N 1
ATOM 4150 C CA . HIS B 1 222 ? -19.203 8.711 7.262 1 95.44 222 HIS B CA 1
ATOM 4151 C C . HIS B 1 222 ? -19.859 9.961 7.836 1 95.44 222 HIS B C 1
ATOM 4153 O O . HIS B 1 222 ? -20.844 10.453 7.289 1 95.44 222 HIS B O 1
ATOM 4159 N N . HIS B 1 223 ? -19.328 10.453 8.875 1 91.88 223 HIS B N 1
ATOM 4160 C CA . HIS B 1 223 ? -19.859 11.664 9.492 1 91.88 223 HIS B CA 1
ATOM 4161 C C . HIS B 1 223 ? -19.609 12.883 8.609 1 91.88 223 HIS B C 1
ATOM 4163 O O . HIS B 1 223 ? -20.484 13.742 8.453 1 91.88 223 HIS B O 1
ATOM 4169 N N . VAL B 1 224 ? -18.438 12.969 8.039 1 89.75 224 VAL B N 1
ATOM 4170 C CA . VAL B 1 224 ? -18.047 14.109 7.207 1 89.75 224 VAL B CA 1
ATOM 4171 C C . VAL B 1 224 ? -18.688 13.984 5.828 1 89.75 224 VAL B C 1
ATOM 4173 O O . VAL B 1 224 ? -19.141 14.984 5.262 1 89.75 224 VAL B O 1
ATOM 4176 N N . ARG B 1 225 ? -18.703 12.758 5.316 1 94.12 225 ARG B N 1
ATOM 4177 C CA . ARG B 1 225 ? -19.266 12.414 4.02 1 94.12 225 ARG B CA 1
ATOM 4178 C C . ARG B 1 225 ? -20.156 11.18 4.121 1 94.12 225 ARG B C 1
ATOM 4180 O O . ARG B 1 225 ? -19.688 10.062 3.879 1 94.12 225 ARG B O 1
ATOM 4187 N N . PRO B 1 226 ? -21.391 11.391 4.41 1 94.31 226 PRO B N 1
ATOM 4188 C CA . PRO B 1 226 ? -22.266 10.227 4.621 1 94.31 226 PRO B CA 1
ATOM 4189 C C . PRO B 1 226 ? -22.297 9.297 3.414 1 94.31 226 PRO B C 1
ATOM 4191 O O . PRO B 1 226 ? -22.5 9.75 2.283 1 94.31 226 PRO B O 1
ATOM 4194 N N . ALA B 1 227 ? -22.125 8.047 3.699 1 96.06 227 ALA B N 1
ATOM 4195 C CA . ALA B 1 227 ? -22.109 7.027 2.658 1 96.06 227 ALA B CA 1
ATOM 4196 C C . ALA B 1 227 ? -23.516 6.496 2.385 1 96.06 227 ALA B C 1
ATOM 4198 O O . ALA B 1 227 ? -24.312 6.316 3.312 1 96.06 227 ALA B O 1
ATOM 4199 N N . ASP B 1 228 ? -23.766 6.215 1.122 1 96.56 228 ASP B N 1
ATOM 4200 C CA . ASP B 1 228 ? -24.969 5.473 0.744 1 96.56 228 ASP B CA 1
ATOM 4201 C C . ASP B 1 228 ? -24.703 3.967 0.744 1 96.56 228 ASP B C 1
ATOM 4203 O O . ASP B 1 228 ? -25.641 3.166 0.821 1 96.56 228 ASP B O 1
ATOM 4207 N N . ALA B 1 229 ? -23.469 3.607 0.621 1 97.69 229 ALA B N 1
ATOM 4208 C CA . ALA B 1 229 ? -23.031 2.215 0.688 1 97.69 229 ALA B CA 1
ATOM 4209 C C . ALA B 1 229 ? -21.547 2.121 1.029 1 97.69 229 ALA B C 1
ATOM 4211 O O . ALA B 1 229 ? -20.812 3.09 0.86 1 97.69 229 ALA B O 1
ATOM 4212 N N . PHE B 1 230 ? -21.156 0.979 1.549 1 98.12 230 PHE B N 1
ATOM 4213 C CA . PHE B 1 230 ? -19.75 0.636 1.751 1 98.12 230 PHE B CA 1
ATOM 4214 C C . PHE B 1 230 ? -19.359 -0.561 0.894 1 98.12 230 PHE B C 1
ATOM 4216 O O . PHE B 1 230 ? -20.188 -1.436 0.623 1 98.12 230 PHE B O 1
ATOM 4223 N N . MET B 1 231 ? -18.125 -0.608 0.462 1 98.19 231 MET B N 1
ATOM 4224 C CA . MET B 1 231 ? -17.578 -1.795 -0.184 1 98.19 231 MET B CA 1
ATOM 422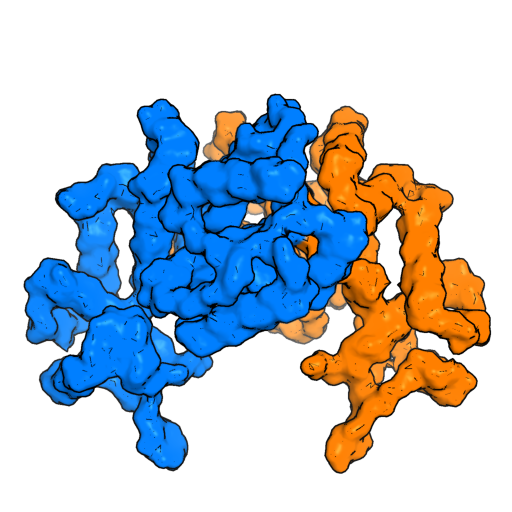5 C C . MET B 1 231 ? -16.266 -2.211 0.474 1 98.19 231 MET B C 1
ATOM 4227 O O . MET B 1 231 ? -15.391 -1.374 0.715 1 98.19 231 MET B O 1
ATOM 4231 N N . THR B 1 232 ? -16.172 -3.5 0.748 1 98 232 THR B N 1
ATOM 4232 C CA . THR B 1 232 ? -14.961 -4.043 1.359 1 98 232 THR B CA 1
ATOM 4233 C C . THR B 1 232 ? -14.68 -5.449 0.836 1 98 232 THR B C 1
ATOM 4235 O O . THR B 1 232 ? -15.477 -6.012 0.085 1 98 232 THR B O 1
ATOM 4238 N N . SER B 1 233 ? -13.469 -5.863 1.008 1 96.19 233 SER B N 1
ATOM 4239 C CA . SER B 1 233 ? -13.047 -7.176 0.523 1 96.19 233 SER B CA 1
ATOM 4240 C C . SER B 1 233 ? -12.188 -7.895 1.556 1 96.19 233 SER B C 1
ATOM 4242 O O . SER B 1 233 ? -11.445 -7.258 2.312 1 96.19 233 SER B O 1
ATOM 4244 N N . PHE B 1 234 ? -12.289 -9.227 1.519 1 93.81 234 PHE B N 1
ATOM 4245 C CA . PHE B 1 234 ? -11.57 -10.078 2.459 1 93.81 234 PHE B CA 1
ATOM 4246 C C . PHE B 1 234 ? -10.742 -11.125 1.722 1 93.81 234 PHE B C 1
ATOM 4248 O O . PHE B 1 234 ? -11.289 -12.055 1.13 1 93.81 234 PHE B O 1
ATOM 4255 N N . ILE B 1 235 ? -9.414 -10.938 1.818 1 87.69 235 ILE B N 1
ATOM 4256 C CA . ILE B 1 235 ? -8.523 -11.859 1.121 1 87.69 235 ILE B CA 1
ATOM 4257 C C . ILE B 1 235 ? -7.637 -12.586 2.131 1 87.69 235 ILE B C 1
ATOM 4259 O O . ILE B 1 235 ? -7.441 -13.797 2.039 1 87.69 235 ILE B O 1
ATOM 4263 N N . SER B 1 236 ? -7.133 -11.859 3.078 1 83.06 236 SER B N 1
ATOM 4264 C CA . SER B 1 236 ? -6.273 -12.438 4.105 1 83.06 236 SER B CA 1
ATOM 4265 C C . SER B 1 236 ? -7.016 -13.484 4.926 1 83.06 236 SER B C 1
ATOM 4267 O O . SER B 1 236 ? -8.25 -13.508 4.945 1 83.06 236 SER B O 1
ATOM 4269 N N . ALA B 1 237 ? -6.285 -14.281 5.582 1 76.44 237 ALA B N 1
ATOM 4270 C CA . ALA B 1 237 ? -6.855 -15.398 6.32 1 76.44 237 ALA B CA 1
ATOM 4271 C C . ALA B 1 237 ? -7.711 -14.914 7.488 1 76.44 237 ALA B C 1
ATOM 4273 O O . ALA B 1 237 ? -7.293 -14.031 8.242 1 76.44 237 ALA B O 1
ATOM 4274 N N . TYR B 1 238 ? -8.906 -15.469 7.551 1 79.06 238 TYR B N 1
ATOM 4275 C CA . TYR B 1 238 ? -9.859 -15.273 8.633 1 79.06 238 TYR B CA 1
ATOM 4276 C C . TYR B 1 238 ? -10.43 -16.609 9.109 1 79.06 238 TYR B C 1
ATOM 4278 O O . TYR B 1 238 ? -10.484 -17.578 8.352 1 79.06 238 TYR B O 1
ATOM 4286 N N . THR B 1 239 ? -10.805 -16.594 10.375 1 83.62 239 THR B N 1
ATOM 4287 C CA . THR B 1 239 ? -11.766 -17.609 10.773 1 83.62 239 THR B CA 1
ATOM 4288 C C . THR B 1 239 ? -13.188 -17.219 10.383 1 83.62 239 THR B C 1
ATOM 4290 O O . THR B 1 239 ? -13.477 -16.031 10.227 1 83.62 239 THR B O 1
ATOM 4293 N N . THR B 1 240 ? -13.977 -18.219 10.148 1 90.56 240 T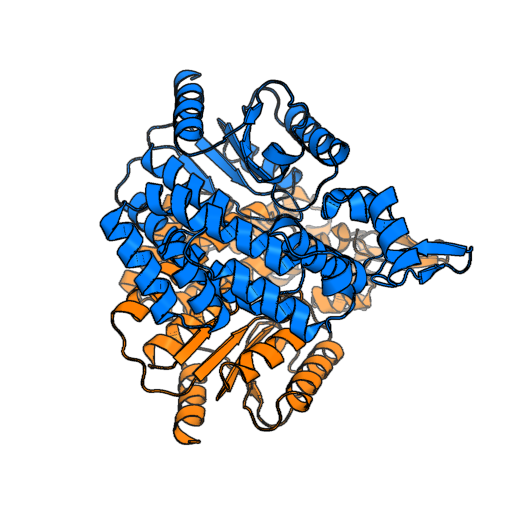HR B N 1
ATOM 4294 C CA . THR B 1 240 ? -15.367 -17.922 9.82 1 90.56 240 THR B CA 1
ATOM 4295 C C . THR B 1 240 ? -15.992 -17.016 10.891 1 90.56 240 THR B C 1
ATOM 4297 O O . THR B 1 240 ? -16.625 -16.016 10.57 1 90.56 240 THR B O 1
ATOM 4300 N N . GLU B 1 241 ? -15.758 -17.375 12.141 1 92.56 241 GLU B N 1
ATOM 4301 C CA . GLU B 1 241 ? -16.297 -16.609 13.25 1 92.56 241 GLU B CA 1
ATOM 4302 C C . GLU B 1 241 ? -15.75 -15.188 13.273 1 92.56 241 GLU B C 1
ATOM 4304 O O . GLU B 1 241 ? -16.484 -14.234 13.531 1 92.56 241 GLU B O 1
ATOM 4309 N N . GLY B 1 242 ? -14.477 -15.086 13.039 1 93.31 242 GLY B N 1
ATOM 4310 C CA . GLY B 1 242 ? -13.867 -13.766 13.008 1 93.31 242 GLY B CA 1
ATOM 4311 C C . GLY B 1 242 ? -14.438 -12.867 11.93 1 93.31 242 GLY B C 1
ATOM 4312 O O . GLY B 1 242 ? -14.695 -11.68 12.18 1 93.31 242 GLY B O 1
ATOM 4313 N N . LEU B 1 243 ? -14.625 -13.438 10.844 1 94.44 243 LEU B N 1
ATOM 4314 C CA . LEU B 1 243 ? -15.195 -12.703 9.719 1 94.44 243 LEU B CA 1
ATOM 4315 C C . LEU B 1 243 ? -16.625 -12.289 10.008 1 94.44 243 LEU B C 1
ATOM 4317 O O . LEU B 1 243 ? -17.016 -11.141 9.75 1 94.44 243 LEU B O 1
ATOM 4321 N N . GLU B 1 244 ? -17.422 -13.18 10.523 1 96.75 244 GLU B N 1
ATOM 4322 C CA . GLU B 1 244 ? -18.812 -12.898 10.859 1 96.75 244 GLU B CA 1
ATOM 4323 C C . GLU B 1 244 ? -18.922 -11.828 11.945 1 96.75 244 GLU B C 1
ATOM 4325 O O . GLU B 1 244 ? -19.766 -10.93 11.867 1 96.75 244 GLU B O 1
ATOM 4330 N N . ASP B 1 245 ? -18.047 -11.906 12.898 1 96.81 245 ASP B N 1
ATOM 4331 C CA . ASP B 1 245 ? -18.031 -10.922 13.977 1 96.81 245 ASP B CA 1
ATOM 4332 C C . ASP B 1 245 ? -17.703 -9.523 13.445 1 96.81 245 ASP B C 1
ATOM 4334 O O . ASP B 1 245 ? -18.281 -8.531 13.883 1 96.81 245 ASP B O 1
ATOM 4338 N N . LEU B 1 246 ? -16.781 -9.516 12.586 1 96.56 246 LEU B N 1
ATOM 4339 C CA . LEU B 1 246 ? -16.391 -8.234 12.008 1 96.56 246 LEU B CA 1
ATOM 4340 C C . LEU B 1 246 ? -17.531 -7.617 11.219 1 96.56 246 LEU B C 1
ATOM 4342 O O . LEU B 1 246 ? -17.797 -6.418 11.328 1 96.56 246 LEU B O 1
ATOM 4346 N N . MET B 1 247 ? -18.266 -8.367 10.453 1 97.19 247 MET B N 1
ATOM 4347 C CA . MET B 1 247 ? -19.391 -7.867 9.672 1 97.19 247 MET B CA 1
ATOM 4348 C C . MET B 1 247 ? -20.531 -7.438 10.578 1 97.19 247 MET B C 1
ATOM 4350 O O . MET B 1 247 ? -21.219 -6.449 10.297 1 97.19 247 MET B O 1
ATOM 4354 N N . LYS B 1 248 ? -20.719 -8.156 11.672 1 97.5 248 LYS B N 1
ATOM 4355 C CA . LYS B 1 248 ? -21.719 -7.754 12.656 1 97.5 248 LYS B CA 1
ATOM 4356 C C . LYS B 1 248 ? -21.359 -6.398 13.273 1 97.5 248 LYS B C 1
ATOM 4358 O O . LYS B 1 248 ? -22.25 -5.578 13.516 1 97.5 248 LYS B O 1
ATOM 4363 N N . LEU B 1 249 ? -20.125 -6.289 13.516 1 97.62 249 LEU B N 1
ATOM 4364 C CA . LEU B 1 249 ? -19.672 -5.012 14.047 1 97.62 249 LEU B CA 1
ATOM 4365 C C . LEU B 1 249 ? -19.984 -3.873 13.078 1 97.62 249 LEU B C 1
ATOM 4367 O O . LEU B 1 249 ? -20.453 -2.811 13.492 1 97.62 249 LEU B O 1
ATOM 4371 N N . TYR B 1 250 ? -19.703 -4.059 11.773 1 97.75 250 TYR B N 1
ATOM 4372 C CA . TYR B 1 250 ? -20.031 -3.055 10.766 1 97.75 250 TYR B CA 1
ATOM 4373 C C . TYR B 1 250 ? -21.516 -2.742 10.766 1 97.75 250 TYR B C 1
ATOM 4375 O O . TYR B 1 250 ? -21.922 -1.577 10.703 1 97.75 250 TYR B O 1
ATOM 4383 N N . ARG B 1 251 ? -22.312 -3.75 10.891 1 97.56 251 ARG B N 1
ATOM 4384 C CA . ARG B 1 251 ? -23.766 -3.562 10.891 1 97.56 251 ARG B CA 1
ATOM 4385 C C . ARG B 1 251 ? -24.203 -2.754 12.109 1 97.56 251 ARG B C 1
ATOM 4387 O O . ARG B 1 251 ? -25.078 -1.887 12 1 97.56 251 ARG B O 1
ATOM 4394 N N . GLU B 1 252 ? -23.641 -3.057 13.211 1 97.31 252 GLU B N 1
ATOM 4395 C CA . GLU B 1 252 ? -23.969 -2.348 14.445 1 97.31 252 GLU B CA 1
ATOM 4396 C C . GLU B 1 252 ? -23.609 -0.866 14.336 1 97.31 252 GLU B C 1
ATOM 4398 O O . GLU B 1 252 ? -24.375 -0.008 14.773 1 97.31 252 GLU B O 1
ATOM 4403 N N . LYS B 1 253 ? -22.5 -0.591 13.758 1 96.88 253 LYS B N 1
ATOM 4404 C CA . LYS B 1 253 ? -22 0.782 13.695 1 96.88 253 LYS B CA 1
ATOM 4405 C C . LYS B 1 253 ? -22.688 1.557 12.57 1 96.88 253 LYS B C 1
ATOM 4407 O O . LYS B 1 253 ? -22.797 2.781 12.641 1 96.88 253 LYS B O 1
ATOM 4412 N N . PHE B 1 254 ? -23.078 0.957 11.562 1 97 254 PHE B N 1
ATOM 4413 C CA . PHE B 1 254 ? -23.703 1.582 10.414 1 97 254 PHE B CA 1
ATOM 4414 C C . PHE B 1 254 ? -25.047 0.924 10.109 1 97 254 PHE B C 1
ATOM 4416 O O . PHE B 1 254 ? -25.219 0.292 9.07 1 97 254 PHE B O 1
ATOM 4423 N N . PRO B 1 255 ? -25.969 1.452 11.023 1 90 255 PRO B N 1
ATOM 4424 C CA . PRO B 1 255 ? -27.281 0.832 10.844 1 90 255 PRO B CA 1
ATOM 4425 C C . PRO B 1 255 ? -27.969 1.276 9.555 1 90 255 PRO B C 1
ATOM 4427 O O . PRO B 1 255 ? -27.844 2.434 9.148 1 90 255 PRO B O 1
ATOM 4430 N N . GLU B 1 256 ? -28.297 0.386 8.594 1 91.31 256 GLU B N 1
ATOM 4431 C CA . GLU B 1 256 ? -29.172 0.621 7.449 1 91.31 256 GLU B CA 1
ATOM 4432 C C . GLU B 1 256 ? -28.359 0.893 6.184 1 91.31 256 GLU B C 1
ATOM 4434 O O . GLU B 1 256 ? -28.922 1.224 5.137 1 91.31 256 GLU B O 1
ATOM 4439 N N . ILE B 1 257 ? -27.078 1.059 6.391 1 96.06 257 ILE B N 1
ATOM 4440 C CA . ILE B 1 257 ? -26.266 1.294 5.203 1 96.06 257 ILE B CA 1
ATOM 4441 C C . ILE B 1 257 ? -25.844 -0.042 4.59 1 96.06 257 ILE B C 1
ATOM 4443 O O . ILE B 1 257 ? -25.312 -0.914 5.281 1 96.06 257 ILE B O 1
ATOM 4447 N N . PRO B 1 258 ? -26.109 -0.239 3.35 1 97.19 258 PRO B N 1
ATOM 4448 C CA . PRO B 1 258 ? -25.734 -1.503 2.713 1 97.19 258 PRO B CA 1
ATOM 4449 C C . PRO B 1 258 ? -24.219 -1.673 2.588 1 97.19 258 PRO B C 1
ATOM 4451 O O . PRO B 1 258 ? -23.5 -0.694 2.375 1 97.19 258 PRO B O 1
ATOM 4454 N N . PHE B 1 259 ? -23.781 -2.918 2.705 1 97.88 259 PHE B N 1
ATOM 4455 C CA . PHE B 1 259 ? -22.391 -3.295 2.521 1 97.88 259 PHE B CA 1
ATOM 4456 C C . PHE B 1 259 ? -22.234 -4.266 1.359 1 97.88 259 PHE B C 1
ATOM 4458 O O . PHE B 1 259 ? -22.938 -5.285 1.299 1 97.88 259 PHE B O 1
ATOM 4465 N N . LEU B 1 260 ? -21.406 -3.904 0.44 1 98.06 260 LEU B N 1
ATOM 4466 C CA . LEU B 1 260 ? -20.969 -4.824 -0.604 1 98.06 260 LEU B CA 1
ATOM 4467 C C . LEU B 1 260 ? -19.672 -5.52 -0.205 1 98.06 260 LEU B C 1
ATOM 4469 O O . LEU B 1 260 ? -18.672 -4.855 0.115 1 98.06 260 LEU B O 1
ATOM 4473 N N . VAL B 1 261 ? -19.656 -6.867 -0.209 1 97.75 261 VAL B N 1
ATOM 4474 C CA . VAL B 1 261 ? -18.5 -7.602 0.278 1 97.75 261 VAL B CA 1
ATOM 4475 C C . VAL B 1 261 ? -18 -8.555 -0.805 1 97.75 261 VAL B C 1
ATOM 4477 O O . VAL B 1 261 ? -18.797 -9.156 -1.528 1 97.75 261 VAL B O 1
ATOM 4480 N N . SER B 1 262 ? -16.688 -8.602 -0.95 1 95.31 262 SER B N 1
ATOM 4481 C CA . SER B 1 262 ? -16.031 -9.5 -1.902 1 95.31 262 SER B CA 1
ATOM 4482 C C . SER B 1 262 ? -14.773 -10.117 -1.307 1 95.31 262 SER B C 1
ATOM 4484 O O . SER B 1 262 ? -14.469 -9.914 -0.129 1 95.31 262 SER B O 1
ATOM 4486 N N . GLY B 1 263 ? -14.094 -10.938 -2.137 1 91.38 263 GLY B N 1
ATOM 4487 C CA . GLY B 1 263 ? -12.82 -11.5 -1.731 1 91.38 263 GLY B CA 1
ATOM 4488 C C . GLY B 1 263 ? -12.844 -13.008 -1.615 1 91.38 263 GLY B C 1
ATOM 4489 O O . GLY B 1 263 ? -13.906 -13.609 -1.476 1 91.38 263 GLY B O 1
ATOM 4490 N N . TYR B 1 264 ? -11.719 -13.531 -1.595 1 85.88 264 TYR B N 1
ATOM 4491 C CA . TYR B 1 264 ? -11.508 -14.977 -1.593 1 85.88 264 TYR B CA 1
ATOM 4492 C C . TYR B 1 264 ? -12.117 -15.609 -0.349 1 85.88 264 TYR B C 1
ATOM 4494 O O . TYR B 1 264 ? -12.711 -16.688 -0.424 1 85.88 264 TYR B O 1
ATOM 4502 N N . GLN B 1 265 ? -12.016 -14.953 0.763 1 87.31 265 GLN B N 1
ATOM 4503 C CA . GLN B 1 265 ? -12.445 -15.539 2.027 1 87.31 265 GLN B CA 1
ATOM 4504 C C . GLN B 1 265 ? -13.969 -15.625 2.102 1 87.31 265 GLN B C 1
ATOM 4506 O O . GLN B 1 265 ? -14.516 -16.531 2.732 1 87.31 265 GLN B O 1
ATOM 4511 N N . ILE B 1 266 ? -14.609 -14.695 1.452 1 91.88 266 ILE B N 1
ATOM 4512 C CA . ILE B 1 266 ? -16.062 -14.734 1.415 1 91.88 266 ILE B CA 1
ATOM 4513 C C . ILE B 1 266 ? -16.531 -15.977 0.655 1 91.88 266 ILE B C 1
ATOM 4515 O O . ILE B 1 266 ? -17.438 -16.688 1.096 1 91.88 266 ILE B O 1
ATOM 4519 N N . LYS B 1 267 ? -15.938 -16.203 -0.433 1 85.62 267 LYS B N 1
ATOM 4520 C CA . LYS B 1 267 ? -16.281 -17.344 -1.269 1 85.62 267 LYS B CA 1
ATOM 4521 C C . LYS B 1 267 ? -15.922 -18.656 -0.573 1 85.62 267 LYS B C 1
ATOM 4523 O O . LYS B 1 267 ? -16.719 -19.609 -0.575 1 85.62 267 LYS B O 1
ATOM 4528 N N . GLU B 1 268 ? -14.789 -18.688 0.016 1 82.75 268 GLU B N 1
ATOM 4529 C CA . GLU B 1 268 ? -14.25 -19.922 0.583 1 82.75 268 GLU B CA 1
ATOM 4530 C C . GLU B 1 268 ? -14.969 -20.297 1.876 1 82.75 268 GLU B C 1
ATOM 4532 O O . GLU B 1 268 ? -15.297 -21.469 2.096 1 82.75 268 GLU B O 1
ATOM 4537 N N . LEU B 1 269 ? -15.203 -19.344 2.74 1 87.62 269 LEU B N 1
ATOM 4538 C CA . LEU B 1 269 ? -15.75 -19.609 4.066 1 87.62 269 LEU B CA 1
ATOM 4539 C C . LEU B 1 269 ? -17.266 -19.594 4.039 1 87.62 269 LEU B C 1
ATOM 4541 O O . LEU B 1 269 ? -17.922 -20.172 4.926 1 87.62 269 LEU B O 1
ATOM 4545 N N . ASN B 1 270 ? -17.812 -18.984 3.082 1 91.62 270 ASN B N 1
ATOM 4546 C CA . ASN B 1 270 ? -19.25 -18.859 2.951 1 91.62 270 ASN B CA 1
ATOM 4547 C C . ASN B 1 270 ? -19.906 -18.469 4.277 1 91.62 270 ASN B C 1
ATOM 4549 O O . ASN B 1 270 ? -20.797 -19.141 4.758 1 91.62 270 ASN B O 1
ATOM 4553 N N . PRO B 1 271 ? -19.453 -17.344 4.844 1 93.62 271 PRO B N 1
ATOM 4554 C CA . PRO B 1 271 ? -19.953 -16.938 6.152 1 93.62 271 PRO B CA 1
ATOM 4555 C C . PRO B 1 271 ? -21.406 -16.469 6.102 1 93.62 271 PRO B C 1
ATOM 4557 O O . PRO B 1 271 ? -21.906 -16.094 5.035 1 93.62 271 PRO B O 1
ATOM 4560 N N . SER B 1 272 ? -22.062 -16.5 7.312 1 96.12 272 SER B N 1
ATOM 4561 C CA . SER B 1 272 ? -23.375 -15.867 7.426 1 96.12 272 SER B CA 1
ATOM 4562 C C . SER B 1 272 ? -23.25 -14.344 7.32 1 96.12 272 SER B C 1
ATOM 4564 O O . SER B 1 272 ? -22.391 -13.742 7.957 1 96.12 272 SER B O 1
ATOM 4566 N N . LEU B 1 273 ? -24.078 -13.789 6.555 1 96.81 273 LEU B N 1
ATOM 4567 C CA . LEU B 1 273 ? -24.047 -12.344 6.352 1 96.81 273 LEU B CA 1
ATOM 4568 C C . LEU B 1 273 ? -25.156 -11.656 7.133 1 96.81 273 LEU B C 1
ATOM 4570 O O . LEU B 1 273 ? -26.281 -12.156 7.18 1 96.81 273 LEU B O 1
ATOM 4574 N N . PRO B 1 274 ? -24.859 -10.508 7.781 1 96.88 274 PRO B N 1
ATOM 4575 C CA . PRO B 1 274 ? -25.953 -9.703 8.352 1 96.88 274 PRO B CA 1
ATOM 4576 C C . PRO B 1 274 ? -26.875 -9.117 7.281 1 96.88 274 PRO B C 1
ATOM 4578 O O . PRO B 1 274 ? -26.516 -9.102 6.098 1 96.88 274 PRO B O 1
ATOM 4581 N N . ASP B 1 275 ? -28 -8.633 7.738 1 95.25 275 ASP B N 1
ATOM 4582 C CA . ASP B 1 275 ? -28.922 -7.938 6.832 1 95.25 275 ASP B CA 1
ATOM 4583 C C . ASP B 1 275 ? -28.25 -6.73 6.188 1 95.25 275 ASP B C 1
ATOM 4585 O O . ASP B 1 275 ? -27.516 -5.992 6.855 1 95.25 275 ASP B O 1
ATOM 4589 N N . GLY B 1 276 ? -28.469 -6.625 4.848 1 95.25 276 GLY B N 1
ATOM 4590 C CA . GLY B 1 276 ? -27.938 -5.465 4.164 1 95.25 276 GLY B CA 1
ATOM 4591 C C . GLY B 1 276 ? -26.562 -5.715 3.545 1 95.25 276 GLY B C 1
ATOM 4592 O O . GLY B 1 276 ? -26.016 -4.852 2.859 1 95.25 276 GLY B O 1
ATOM 4593 N N . PHE B 1 277 ? -26.047 -6.867 3.824 1 97.12 277 PHE B N 1
ATOM 4594 C CA . PHE B 1 277 ? -24.797 -7.242 3.197 1 97.12 277 PHE B CA 1
ATOM 4595 C C . PHE B 1 277 ? -25.031 -8.047 1.93 1 97.12 277 PHE B C 1
ATOM 4597 O O . PHE B 1 277 ? -25.891 -8.93 1.907 1 97.12 277 PHE B O 1
ATOM 4604 N N . THR B 1 278 ? -24.312 -7.746 0.874 1 96.62 278 THR B N 1
ATOM 4605 C CA . THR B 1 278 ? -24.438 -8.438 -0.403 1 96.62 278 THR B CA 1
ATOM 4606 C C . THR B 1 278 ? -23.078 -8.922 -0.893 1 96.62 278 THR B C 1
ATOM 4608 O O . THR B 1 278 ? -22.125 -8.148 -0.934 1 96.62 278 THR B O 1
ATOM 4611 N N . VAL B 1 279 ? -22.984 -10.125 -1.28 1 96.94 279 VAL B N 1
ATOM 4612 C CA . VAL B 1 279 ? -21.75 -10.68 -1.83 1 96.94 279 VAL B CA 1
ATOM 4613 C C . VAL B 1 279 ? -21.609 -10.266 -3.291 1 96.94 279 VAL B C 1
ATOM 4615 O O . VAL B 1 279 ? -22.562 -10.352 -4.07 1 96.94 279 VAL B O 1
ATOM 4618 N N . ILE B 1 280 ? -20.422 -9.844 -3.617 1 96.06 280 ILE B N 1
ATOM 4619 C CA . ILE B 1 280 ? -20.094 -9.453 -4.984 1 96.06 280 ILE B CA 1
ATOM 4620 C C . ILE B 1 280 ? -19.203 -10.516 -5.617 1 96.06 280 ILE B C 1
ATOM 4622 O O . ILE B 1 280 ? -17.984 -10.531 -5.383 1 96.06 280 ILE B O 1
ATOM 4626 N N . PRO B 1 281 ? -19.719 -11.344 -6.402 1 90.62 281 PRO B N 1
ATOM 4627 C CA . PRO B 1 281 ? -18.938 -12.453 -6.961 1 90.62 281 PRO B CA 1
ATOM 4628 C C . PRO B 1 281 ? -18.094 -12.039 -8.164 1 90.62 281 PRO B C 1
ATOM 4630 O O . PRO B 1 281 ? -17.188 -12.766 -8.57 1 90.62 281 PRO B O 1
ATOM 4633 N N . GLY B 1 282 ? -18.469 -10.922 -8.75 1 91.06 282 GLY B N 1
ATOM 4634 C CA . GLY B 1 282 ? -17.797 -10.445 -9.945 1 91.06 282 GLY B CA 1
ATOM 4635 C C . GLY B 1 282 ? -18.375 -9.148 -10.484 1 91.06 282 GLY B C 1
ATOM 4636 O O . GLY B 1 282 ? -19.125 -8.461 -9.789 1 91.06 282 GLY B O 1
ATOM 4637 N N . VAL B 1 283 ? -18 -8.875 -11.711 1 92.31 283 VAL B N 1
ATOM 4638 C CA . VAL B 1 283 ? -18.344 -7.602 -12.336 1 92.31 283 VAL B CA 1
ATOM 4639 C C . VAL B 1 283 ? -19.859 -7.465 -12.438 1 92.31 283 VAL B C 1
ATOM 4641 O O . VAL B 1 283 ? -20.422 -6.441 -12.055 1 92.31 283 VAL B O 1
ATOM 4644 N N . LYS B 1 284 ? -20.469 -8.484 -12.953 1 92.06 284 LYS B N 1
ATOM 4645 C CA . LYS B 1 284 ? -21.922 -8.445 -13.109 1 92.06 284 LYS B CA 1
ATOM 4646 C C . LYS B 1 284 ? -22.609 -8.273 -11.758 1 92.06 284 LYS B C 1
ATOM 4648 O O . LYS B 1 284 ? -23.547 -7.48 -11.625 1 92.06 284 LYS B O 1
ATOM 4653 N N . GLY B 1 285 ? -22.188 -8.969 -10.797 1 93.94 285 GLY B N 1
ATOM 4654 C CA . GLY B 1 285 ? -22.734 -8.844 -9.461 1 93.94 285 GLY B CA 1
ATOM 4655 C C . GLY B 1 285 ? -22.578 -7.449 -8.883 1 93.94 285 GLY B C 1
ATOM 4656 O O . GLY B 1 285 ? -23.484 -6.945 -8.211 1 93.94 285 GLY B O 1
ATOM 4657 N N . PHE B 1 286 ? -21.484 -6.855 -9.117 1 95.75 286 PHE B N 1
ATOM 4658 C CA . PHE B 1 286 ? -21.234 -5.504 -8.633 1 95.75 286 PHE B CA 1
ATOM 4659 C C . PHE B 1 286 ? -22.203 -4.512 -9.281 1 95.75 286 PHE B C 1
ATOM 4661 O O . PHE B 1 286 ? -22.812 -3.691 -8.594 1 95.75 286 PHE B O 1
ATOM 4668 N N . LYS B 1 287 ? -22.328 -4.59 -10.586 1 93.81 287 LYS B N 1
ATOM 4669 C CA . LYS B 1 287 ? -23.203 -3.676 -11.32 1 93.81 287 LYS B CA 1
ATOM 4670 C C . LYS B 1 287 ? -24.656 -3.822 -10.883 1 93.81 287 LYS B C 1
ATOM 4672 O O . LYS B 1 287 ? -25.359 -2.828 -10.734 1 93.81 287 LYS B O 1
ATOM 4677 N N . ASP B 1 288 ? -25.016 -5.023 -10.648 1 94.38 288 ASP B N 1
ATOM 4678 C CA . ASP B 1 288 ? -26.375 -5.27 -10.172 1 94.38 288 ASP B CA 1
ATOM 4679 C C . ASP B 1 288 ? -26.578 -4.672 -8.781 1 94.38 288 ASP B C 1
ATOM 4681 O O . ASP B 1 288 ? -27.625 -4.074 -8.508 1 94.38 288 ASP B O 1
ATOM 4685 N N . ALA B 1 289 ? -25.609 -4.809 -7.934 1 94.5 289 ALA B N 1
ATOM 4686 C CA . ALA B 1 289 ? -25.703 -4.332 -6.559 1 94.5 289 ALA B CA 1
ATOM 4687 C C . ALA B 1 289 ? -25.781 -2.807 -6.512 1 94.5 289 ALA B C 1
ATOM 4689 O O . ALA B 1 289 ? -26.531 -2.24 -5.715 1 94.5 289 ALA B O 1
ATOM 4690 N N . ILE B 1 290 ? -25 -2.156 -7.332 1 92.31 290 ILE B N 1
ATOM 4691 C CA . ILE B 1 290 ? -24.938 -0.699 -7.289 1 92.31 290 ILE B CA 1
ATOM 4692 C C . ILE B 1 290 ? -26.25 -0.119 -7.816 1 92.31 290 ILE B C 1
ATOM 4694 O O . ILE B 1 290 ? -26.656 0.977 -7.422 1 92.31 290 ILE B O 1
ATOM 4698 N N . LYS B 1 291 ? -26.844 -0.847 -8.734 1 89.81 291 LYS B N 1
ATOM 4699 C CA . LYS B 1 291 ? -28.156 -0.415 -9.203 1 89.81 291 LYS B CA 1
ATOM 4700 C C . LYS B 1 291 ? -29.172 -0.378 -8.062 1 89.81 291 LYS B C 1
ATOM 4702 O O . LYS B 1 291 ? -30.031 0.509 -8.008 1 89.81 291 LYS B O 1
ATOM 4707 N N . LEU B 1 292 ? -29.016 -1.257 -7.188 1 84.69 292 LEU B N 1
ATOM 4708 C CA . LEU B 1 292 ? -29.906 -1.317 -6.043 1 84.69 292 LEU B CA 1
ATOM 4709 C C . LEU B 1 292 ? -29.656 -0.162 -5.082 1 84.69 292 LEU B C 1
ATOM 4711 O O . LEU B 1 292 ? -30.578 0.364 -4.469 1 84.69 292 LEU B O 1
ATOM 4715 N N . VAL B 1 293 ? -28.453 0.202 -4.957 1 84.62 293 VAL B N 1
ATOM 4716 C CA . VAL B 1 293 ? -28.078 1.32 -4.094 1 84.62 293 VAL B CA 1
ATOM 4717 C C . VAL B 1 293 ? -28.594 2.627 -4.691 1 84.62 293 VAL B C 1
ATOM 4719 O O . VAL B 1 293 ? -29.062 3.506 -3.963 1 84.62 293 VAL B O 1
ATOM 4722 N N . LYS B 1 294 ? -28.578 2.73 -6.012 1 77.5 294 LYS B N 1
ATOM 4723 C CA . LYS B 1 294 ? -29.031 3.916 -6.742 1 77.5 294 LYS B CA 1
ATOM 4724 C C . LYS B 1 294 ? -30.531 4.125 -6.586 1 77.5 294 LYS B C 1
ATOM 4726 O O . LYS B 1 294 ? -31 5.258 -6.449 1 77.5 294 LYS B O 1
ATOM 4731 N N . PHE B 1 295 ? -31.172 3.008 -6.586 1 66.56 295 PHE B N 1
ATOM 4732 C CA . PHE B 1 295 ? -32.625 3.1 -6.617 1 66.56 295 PHE B CA 1
ATOM 4733 C C . PHE B 1 295 ? -33.219 3.088 -5.207 1 66.56 295 PHE B C 1
ATOM 4735 O O . PHE B 1 295 ? -34.406 3.324 -5.016 1 66.56 295 PHE B O 1
ATOM 4742 N N . SER B 1 296 ? -32.406 2.77 -4.344 1 58.16 296 SER B N 1
ATOM 4743 C CA . SER B 1 296 ? -32.906 2.842 -2.975 1 58.16 296 SER B CA 1
ATOM 4744 C C . SER B 1 296 ? -33 4.289 -2.498 1 58.16 296 SER B C 1
ATOM 4746 O O . SER B 1 296 ? -33.562 4.562 -1.435 1 58.16 296 SER B O 1
ATOM 4748 N N . GLU B 1 297 ? -32.562 5.242 -3.18 1 48.88 297 GLU B N 1
ATOM 4749 C CA . GLU B 1 297 ? -32.812 6.648 -2.883 1 48.88 297 GLU B CA 1
ATOM 4750 C C . GLU B 1 297 ? -34.188 7.078 -3.367 1 48.88 297 GLU B C 1
ATOM 4752 O O . GLU B 1 297 ? -34.656 6.629 -4.418 1 48.88 297 GLU B O 1
#

Sequence (594 aa):
MARYSIKDLEKISGIKAHTIRMWERRYGLIEPERTPTNIRYYSDCDLKRLLNISILNHHGIKISHIAGLSDTEIRSRVLDLSLDGRTNNVQIESLMVSMLELDERKFLNTLSASVIKFGFESTVESILFPFLEKVGVLWQAGTISPAEEHFMSNLIRQKLFVAIDHEMQNSSVSGPRIIMFLPEGELHEIGLLFYNLLARKEGLDVIYLGPAVPVSDLLQVHHVRPADAFMTSFISAYTTEGLEDLMKLYREKFPEIPFLVSGYQIKELNPSLPDGFTVIPGVKGFKDAIKLVKFSEMARYSIKDLEKISGIKAHTIRMWERRYGLIEPERTPTNIRYYSDCDLKRLLNISILNHHGIKISHIAGLSDTEIRSRVLDLSLDGRTNNVQIESLMVSMLELDERKFLNTLSASVIKFGFESTVESILFPFLEKVGVLWQAGTISPAEEHFMSNLIRQKLFVAIDHEMQNSSVSGPRIIMFLPEGELHEIGLLFYNLLARKEGLDVIYLGPAVPVSDLLQVHHVRPADAFMTSFISAYTTEGLEDLMKLYREKFPEIPFLVSGYQIKELNPSLPDGFTVIPGVKGFKDAIKLVKFSE

pLDDT: mean 89.34, std 8.36, range [48.88, 98.38]

Organism: NCBI:txid889453

Solvent-accessible surface area (backbone atoms only — not comparable to full-atom values): 31833 Å² total; per-residue (Å²): 132,64,77,33,43,64,66,48,49,20,68,72,60,67,48,54,52,68,57,53,49,48,40,28,71,76,55,54,72,47,78,71,44,65,44,97,84,66,47,73,30,30,46,58,68,40,50,13,48,50,35,48,48,50,53,41,42,75,70,68,44,54,66,77,60,56,56,72,49,50,72,68,52,49,42,50,50,49,51,50,60,67,48,40,52,96,83,35,57,65,65,42,25,50,42,50,52,18,36,77,65,68,34,64,65,60,31,50,50,52,51,49,52,39,26,73,74,59,33,61,70,49,29,42,64,70,37,47,47,57,41,50,54,53,48,49,53,34,43,64,24,59,65,42,52,69,44,41,52,29,34,47,50,50,55,51,46,31,54,48,32,37,52,33,55,54,47,65,76,72,47,65,74,79,47,52,33,36,37,33,38,17,47,65,88,30,70,82,45,62,65,58,52,53,50,51,38,52,40,40,74,70,15,30,36,73,46,61,37,43,50,46,42,50,69,72,40,51,53,54,46,34,70,78,52,67,53,57,27,37,36,38,52,36,66,63,92,70,51,58,66,56,49,36,50,51,54,46,50,51,44,70,74,38,72,92,46,34,34,40,37,29,45,59,41,47,71,73,59,60,57,76,72,59,89,57,52,42,79,37,88,44,70,69,44,43,56,55,51,51,52,52,57,54,61,70,103,131,65,77,32,43,64,67,49,49,20,68,72,61,68,46,54,52,68,58,53,51,48,42,28,72,77,57,55,72,45,77,70,45,66,45,97,86,65,48,74,31,29,46,59,68,41,51,12,50,49,35,48,49,48,56,42,41,74,70,67,43,53,66,77,60,56,56,72,49,50,72,69,52,49,42,51,49,48,51,50,58,68,48,41,51,96,83,36,56,66,66,43,27,50,42,51,52,19,36,76,65,68,34,63,66,60,31,50,49,52,51,50,52,38,27,73,73,59,32,61,72,49,29,42,64,72,38,46,46,57,41,49,53,52,47,51,51,34,42,63,25,59,64,40,54,70,46,41,53,30,34,47,50,50,55,51,43,31,54,47,31,36,52,34,54,54,46,64,74,72,48,64,72,80,48,52,33,36,37,33,38,18,46,65,88,31,70,81,45,62,65,56,52,52,50,50,37,51,40,40,74,69,16,30,36,73,47,62,37,42,51,46,43,50,69,71,39,51,53,54,47,35,69,78,51,65,54,57,27,38,37,37,54,35,65,62,95,70,51,58,66,56,50,36,50,51,52,46,48,50,44,69,74,37,72,91,46,35,34,39,38,30,45,60,42,49,70,71,58,59,56,77,70,59,90,56,52,42,77,36,87,44,71,68,43,42,56,56,51,51,52,51,57,52,62,71,103